Protein AF-A0AA35T911-F1 (afdb_monomer_lite)

Organism: Geodia barretti (NCBI:txid519541)

Foldseek 3Di:
DPPVVVVVVVVVVVVVVVVPPPPQFFWDDPVFQQWTDDLVFIGGCCLVQVDDFFPFECLPDWKTKGAARRDFDCAVQDPDAGAGIKIATPVHRNDIKRQFHSVQWGKTFDDVVQTKIKIKGFDIDQTHIEIEIETEADDRWDKHWDDQDPPNYTYIYTYYHSSHGPPDDDDPRPPDPVPPVVVVVVVVVVVVVVVCQQQVQLCCCCPPVVDDDQSSGVPSVCVVCVVVVVVVPDDDDPDDDDDDPVVVVVVVVVVVVVVVVPPDPFQFWDADPLFQQWTDDPQFIGGVVQLQDDPQAWEAPPVNQKIKTAALGFFDDWPPPDPFGAGIWIAGPPPRHIWGQFGNPDKGKTFPDVVQTKIKMKGFQIDDDPPAHHIEIEIETEDDDRWHKYWDDQDDPHNYTYIYTYYNSSHTCPPDDDDDDDPDPPLVDPNVVVVVVVVVVVVVVCQSVQLCCCCPVVVDDDQSSGPPSVCVVCVVVVVVVVVCVVPDDPPPDPPDDDDD

InterPro domains:
  IPR009011 Mannose-6-phosphate receptor binding domain superfamily [G3DSA:2.70.130.10] (30-164)
  IPR009011 Mannose-6-phosphate receptor binding domain superfamily [G3DSA:2.70.130.10] (267-410)
  IPR009011 Mannose-6-phosphate receptor binding domain superfamily [SSF50911] (283-406)
  IPR018939 Autophagy-related protein 27 [PF09451] (79-231)
  IPR018939 Autophagy-related protein 27 [PF09451] (299-487)
  IPR044865 MRH domain [PS51914] (277-413)

Radius of gyration: 34.22 Å; chains: 1; bounding box: 90×93×92 Å

Sequence (500 aa):
MALAGLQTCTIVLVCTLALVVNADEDCKTDGSDCRCSTSNVTIDLRQIFSTLPATTVAGGSKYDITYMPCNPQVCPLATGDPSVVCQVQHDKPTTVFSLGRANGLKWTLTQYNPLEFEIHYVGGDGDRKTIISFKHGTGSTVFSYDQEKPELTYDFNVVGSSVAPANGGGGGGSSGNVAGPIGIILIFLALGGLVAYFVVGGIFMYARRGARGVEVIPNYTFWKDLPFLLKLYSWRGPLGDREMAPGLLVLLLGVECICHWAAADVVQCQVADDDFCKCSSSNLTLDLRRMGLSFPVSTKDAADKYEYSYTPCQPVVCGDSGGAASVLCQVRTDTKAAYSVGRYNPFNWTITSFNPLAFEIVYGGGDKAGSDTRSSVVLFEAASGSTQFTYEREATGSLTYYFDVTGSRVSPDRGGGGGGPSSSGDISGPIGLAIIFLALGGLVAYFVVGGIFMYTQRGARGVEVIPNYTFWKDLPFLLKDGFLFTISPCYKGRDGYHGL

Structure (mmCIF, N/CA/C/O backbone):
data_AF-A0AA35T911-F1
#
_entry.id   AF-A0AA35T911-F1
#
loop_
_atom_site.group_PDB
_atom_site.id
_atom_site.type_symbol
_atom_site.label_atom_id
_atom_site.label_alt_id
_atom_site.label_comp_id
_atom_site.label_asym_id
_atom_site.label_entity_id
_atom_site.label_seq_id
_atom_site.pdbx_PDB_ins_code
_atom_site.Cartn_x
_atom_site.Cartn_y
_atom_site.Cartn_z
_atom_site.occupancy
_atom_site.B_iso_or_equiv
_atom_site.auth_seq_id
_atom_site.auth_comp_id
_atom_site.auth_asym_id
_atom_site.auth_atom_id
_atom_site.pdbx_PDB_model_num
ATOM 1 N N . MET A 1 1 ? 6.991 23.182 52.278 1.00 42.75 1 MET A N 1
ATOM 2 C CA . MET A 1 1 ? 7.048 24.010 51.052 1.00 42.75 1 MET A CA 1
ATOM 3 C C . MET A 1 1 ? 8.040 23.487 49.999 1.00 42.75 1 MET A C 1
ATOM 5 O O . MET A 1 1 ? 7.862 23.820 48.842 1.00 42.75 1 MET A O 1
ATOM 9 N N . ALA A 1 2 ? 9.005 22.615 50.337 1.00 29.95 2 ALA A N 1
ATOM 10 C CA . ALA A 1 2 ? 9.978 22.074 49.370 1.00 29.95 2 ALA A CA 1
ATOM 11 C C . ALA A 1 2 ? 9.526 20.817 48.583 1.00 29.95 2 ALA A C 1
ATOM 13 O O . ALA A 1 2 ? 10.071 20.541 47.523 1.00 29.95 2 ALA A O 1
ATOM 14 N N . LEU A 1 3 ? 8.510 20.070 49.044 1.00 31.33 3 LEU A N 1
ATOM 15 C CA . LEU A 1 3 ? 8.054 18.840 48.364 1.00 31.33 3 LEU A CA 1
ATOM 16 C C . LEU A 1 3 ? 7.105 19.077 47.172 1.00 31.33 3 LEU A C 1
ATOM 18 O O . LEU A 1 3 ? 7.048 18.248 46.274 1.00 31.33 3 LEU A O 1
ATOM 22 N N . ALA A 1 4 ? 6.402 20.214 47.119 1.00 40.34 4 ALA A N 1
ATOM 23 C CA . ALA A 1 4 ? 5.462 20.519 46.031 1.00 40.34 4 ALA A CA 1
ATOM 24 C C . ALA A 1 4 ? 6.152 21.031 44.749 1.00 40.34 4 ALA A C 1
ATOM 26 O O . ALA A 1 4 ? 5.570 20.953 43.673 1.00 40.34 4 ALA A O 1
ATOM 27 N N . GLY A 1 5 ? 7.397 21.517 44.850 1.00 33.75 5 GLY A N 1
ATOM 28 C CA . GLY A 1 5 ? 8.193 21.955 43.696 1.00 33.75 5 GLY A CA 1
ATOM 29 C C . GLY A 1 5 ? 8.855 20.808 42.923 1.00 33.75 5 GLY A C 1
ATOM 30 O O . GLY A 1 5 ? 9.185 20.975 41.753 1.00 33.75 5 GLY A O 1
ATOM 31 N N . LEU A 1 6 ? 9.018 19.630 43.542 1.00 32.94 6 LEU A N 1
ATOM 32 C CA . LEU A 1 6 ? 9.654 18.477 42.892 1.00 32.94 6 LEU A CA 1
ATOM 33 C C . LEU A 1 6 ? 8.708 17.740 41.925 1.00 32.94 6 LEU A C 1
ATOM 35 O O . LEU A 1 6 ? 9.174 17.216 40.916 1.00 32.94 6 LEU A O 1
ATOM 39 N N . GLN A 1 7 ? 7.395 17.725 42.200 1.00 39.66 7 GLN A N 1
ATOM 40 C CA . GLN A 1 7 ? 6.392 17.042 41.362 1.00 39.66 7 GLN A CA 1
ATOM 41 C C . GLN A 1 7 ? 6.029 17.813 40.084 1.00 39.66 7 GLN A C 1
ATOM 43 O O . GLN A 1 7 ? 5.730 17.208 39.058 1.00 39.66 7 GLN A O 1
ATOM 48 N N . THR A 1 8 ? 6.065 19.145 40.110 1.00 42.34 8 THR A N 1
ATOM 49 C CA . THR A 1 8 ? 5.746 19.971 38.932 1.00 42.34 8 THR A CA 1
ATOM 50 C C . THR A 1 8 ? 6.912 20.054 37.953 1.00 42.34 8 THR A C 1
ATOM 52 O O . THR A 1 8 ? 6.693 20.081 36.744 1.00 42.34 8 THR A O 1
ATOM 55 N N . CYS A 1 9 ? 8.150 20.000 38.451 1.00 32.47 9 CYS A N 1
ATOM 56 C CA . CYS A 1 9 ? 9.337 19.938 37.602 1.00 32.47 9 CYS A CA 1
ATOM 57 C C . CYS A 1 9 ? 9.418 18.604 36.834 1.00 32.47 9 CYS A C 1
ATOM 59 O O . CYS A 1 9 ? 9.805 18.595 35.673 1.00 32.47 9 CYS A O 1
ATOM 61 N N . THR A 1 10 ? 8.960 17.491 37.422 1.00 41.50 10 THR A N 1
ATOM 62 C CA . THR A 1 10 ? 8.942 16.174 36.755 1.00 41.50 10 THR A CA 1
ATOM 63 C C . THR A 1 10 ? 7.894 16.080 35.643 1.00 41.50 10 THR A C 1
ATOM 65 O O . THR A 1 10 ? 8.193 15.532 34.591 1.00 41.50 10 THR A O 1
ATOM 68 N N . ILE A 1 11 ? 6.695 16.646 35.814 1.00 43.66 11 ILE A N 1
ATOM 69 C CA . ILE A 1 11 ? 5.628 16.563 34.793 1.00 43.66 11 ILE A CA 1
ATOM 70 C C . ILE A 1 11 ? 5.951 17.420 33.558 1.00 43.66 11 ILE A C 1
ATOM 72 O O . ILE A 1 11 ? 5.724 16.982 32.429 1.00 43.66 11 ILE A O 1
ATOM 76 N N . VAL A 1 12 ? 6.527 18.612 33.755 1.00 43.00 12 VAL A N 1
ATOM 77 C CA . VAL A 1 12 ? 6.951 19.480 32.642 1.00 43.00 12 VAL A CA 1
ATOM 78 C C . VAL A 1 12 ? 8.155 18.881 31.913 1.00 43.00 12 VAL A C 1
ATOM 80 O O . VAL A 1 12 ? 8.162 18.888 30.688 1.00 43.00 12 VAL A O 1
ATOM 83 N N . LEU A 1 13 ? 9.111 18.286 32.640 1.00 37.41 13 LEU A N 1
ATOM 84 C CA . LEU A 1 13 ? 10.249 17.581 32.042 1.00 37.41 13 LEU A CA 1
ATOM 85 C C . LEU A 1 13 ? 9.801 16.357 31.226 1.00 37.41 13 LEU A C 1
ATOM 87 O O . LEU A 1 13 ? 10.345 16.113 30.159 1.00 37.41 13 LEU A O 1
ATOM 91 N N . VAL A 1 14 ? 8.788 15.610 31.685 1.00 41.81 14 VAL A N 1
ATOM 92 C CA . VAL A 1 14 ? 8.245 14.443 30.963 1.00 41.81 14 VAL A CA 1
ATOM 93 C C . VAL A 1 14 ? 7.504 14.856 29.684 1.00 41.81 14 VAL A C 1
ATOM 95 O O . VAL A 1 14 ? 7.644 14.183 28.666 1.00 41.81 14 VAL A O 1
ATOM 98 N N . CYS A 1 15 ? 6.775 15.979 29.688 1.00 36.50 15 CYS A N 1
ATOM 99 C CA . CYS A 1 15 ? 6.084 16.472 28.488 1.00 36.50 15 CYS A CA 1
ATOM 100 C C . CYS A 1 15 ? 7.039 17.091 27.456 1.00 36.50 15 CYS A C 1
ATOM 102 O O . CYS A 1 15 ? 6.810 16.944 26.258 1.00 36.50 15 CYS A O 1
ATOM 104 N N . THR A 1 16 ? 8.117 17.754 27.888 1.00 40.72 16 THR A N 1
ATOM 105 C CA . THR A 1 16 ? 9.136 18.270 26.960 1.00 40.72 16 THR A CA 1
ATOM 106 C C . THR A 1 16 ? 10.081 17.178 26.470 1.00 40.72 16 THR A C 1
ATOM 108 O O . THR A 1 16 ? 10.484 17.226 25.313 1.00 40.72 16 THR A O 1
ATOM 111 N N . LEU A 1 17 ? 10.370 16.150 27.277 1.00 34.31 17 LEU A N 1
ATOM 112 C CA . LEU A 1 17 ? 11.077 14.955 26.806 1.00 34.31 17 LEU A CA 1
ATOM 113 C C . LEU A 1 17 ? 10.253 14.208 25.749 1.00 34.31 17 LEU A C 1
ATOM 115 O O . LEU A 1 17 ? 10.803 13.874 24.708 1.00 34.31 17 LEU A O 1
ATOM 119 N N . ALA A 1 18 ? 8.942 14.027 25.937 1.00 40.06 18 ALA A N 1
ATOM 120 C CA . ALA A 1 18 ? 8.093 13.316 24.972 1.00 40.06 18 ALA A CA 1
ATOM 121 C C . ALA A 1 18 ? 7.980 13.999 23.591 1.00 40.06 18 ALA A C 1
ATOM 123 O O . ALA A 1 18 ? 7.756 13.313 22.600 1.00 40.06 18 ALA A O 1
ATOM 124 N N . LEU A 1 19 ? 8.164 15.322 23.508 1.00 39.84 19 LEU A N 1
ATOM 125 C CA . LEU A 1 19 ? 8.162 16.074 22.242 1.00 39.84 19 LEU A CA 1
ATOM 126 C C . LEU A 1 19 ? 9.542 16.156 21.566 1.00 39.84 19 LEU A C 1
ATOM 128 O O . LEU A 1 19 ? 9.623 16.580 20.417 1.00 39.84 19 LEU A O 1
ATOM 132 N N . VAL A 1 20 ? 10.621 15.770 22.257 1.00 35.22 20 VAL A N 1
ATOM 133 C CA . VAL A 1 20 ? 12.005 15.896 21.760 1.00 35.22 20 VAL A CA 1
ATOM 134 C C . VAL A 1 20 ? 12.642 14.540 21.427 1.00 35.22 20 VAL A C 1
ATOM 136 O O . VAL A 1 20 ? 13.680 14.506 20.773 1.00 35.22 20 VAL A O 1
ATOM 139 N N . VAL A 1 21 ? 12.011 13.404 21.751 1.00 35.41 21 VAL A N 1
ATOM 140 C CA . VAL A 1 21 ? 12.467 12.091 21.250 1.00 35.41 21 VAL A CA 1
ATOM 141 C C . VAL A 1 21 ? 11.934 11.824 19.834 1.00 35.41 21 VAL A C 1
ATOM 143 O O . VAL A 1 21 ? 11.267 10.829 19.590 1.00 35.41 21 VAL A O 1
ATOM 146 N N . ASN A 1 22 ? 12.269 12.685 18.874 1.00 43.97 22 ASN A N 1
ATOM 147 C CA . ASN A 1 22 ? 12.579 12.190 17.531 1.00 43.97 22 ASN A CA 1
ATOM 148 C C . ASN A 1 22 ? 14.069 11.854 17.564 1.00 43.97 22 ASN A C 1
ATOM 150 O O . ASN A 1 22 ? 14.901 12.597 17.049 1.00 43.97 22 ASN A O 1
ATOM 154 N N . ALA A 1 23 ? 14.419 10.798 18.303 1.00 42.12 23 ALA A N 1
ATOM 155 C CA . ALA A 1 23 ? 15.740 10.221 18.153 1.00 42.12 23 ALA A CA 1
ATOM 156 C C . ALA A 1 23 ? 15.817 9.732 16.706 1.00 42.12 23 ALA A C 1
ATOM 158 O O . ALA A 1 23 ? 14.943 8.982 16.274 1.00 42.12 23 ALA A O 1
ATOM 159 N N . ASP A 1 24 ? 16.811 10.235 15.981 1.00 51.38 24 ASP A N 1
ATOM 160 C CA . ASP A 1 24 ? 17.250 9.750 14.677 1.00 51.38 24 ASP A CA 1
ATOM 161 C C . ASP A 1 24 ? 17.471 8.236 14.825 1.00 51.38 24 ASP A C 1
ATOM 163 O O . ASP A 1 24 ? 18.459 7.786 15.409 1.00 51.38 24 ASP A O 1
ATOM 167 N N . GLU A 1 25 ? 16.446 7.443 14.505 1.00 62.69 25 GLU A N 1
ATOM 168 C CA . GLU A 1 25 ? 16.495 6.001 14.696 1.00 62.69 25 GLU A CA 1
ATOM 169 C C . GLU A 1 25 ? 17.308 5.451 13.530 1.00 62.69 25 GLU A C 1
ATOM 171 O O . GLU A 1 25 ? 16.785 5.263 12.430 1.00 62.69 25 GLU A O 1
ATOM 176 N N . ASP A 1 26 ? 18.610 5.257 13.772 1.00 67.75 26 ASP A N 1
ATOM 177 C CA . ASP A 1 26 ? 19.530 4.675 12.800 1.00 67.75 26 ASP A CA 1
ATOM 178 C C . ASP A 1 26 ? 18.920 3.385 12.245 1.00 67.75 26 ASP A C 1
ATOM 180 O O . ASP A 1 26 ? 18.596 2.438 12.976 1.00 67.75 26 ASP A O 1
ATOM 184 N N . CYS A 1 27 ? 18.741 3.358 10.929 1.00 79.94 27 CYS A N 1
ATOM 185 C CA . CYS A 1 27 ? 18.050 2.259 10.297 1.00 79.94 27 CYS A CA 1
ATOM 186 C C . CYS A 1 27 ? 18.872 0.969 10.367 1.00 79.94 27 CYS A C 1
ATOM 188 O O . CYS A 1 27 ? 20.043 0.942 9.980 1.00 79.94 27 CYS A O 1
ATOM 190 N N . LYS A 1 28 ? 18.255 -0.131 10.814 1.00 84.12 28 LYS A N 1
ATOM 191 C CA . LYS A 1 28 ? 18.926 -1.433 10.874 1.00 84.12 28 LYS A CA 1
ATOM 192 C C . LYS A 1 28 ? 18.869 -2.104 9.508 1.00 84.12 28 LYS A C 1
ATOM 194 O O . LYS A 1 28 ? 17.786 -2.377 8.986 1.00 84.12 28 LYS A O 1
ATOM 199 N N . THR A 1 29 ? 20.039 -2.379 8.944 1.00 81.06 29 THR A N 1
ATOM 200 C CA . THR A 1 29 ? 20.178 -3.134 7.697 1.00 81.06 29 THR A CA 1
ATOM 201 C C . THR A 1 29 ? 20.207 -4.637 7.987 1.00 81.06 29 THR A C 1
ATOM 203 O O . THR A 1 29 ? 20.834 -5.087 8.944 1.00 81.06 29 THR A O 1
ATOM 206 N N . ASP A 1 30 ? 19.521 -5.435 7.167 1.00 73.31 30 ASP A N 1
ATOM 207 C CA . ASP A 1 30 ? 19.393 -6.899 7.342 1.00 73.31 30 ASP A CA 1
ATOM 208 C C . ASP A 1 30 ? 20.585 -7.676 6.740 1.00 73.31 30 ASP A C 1
ATOM 210 O O . ASP A 1 30 ? 20.437 -8.729 6.125 1.00 73.31 30 ASP A O 1
ATOM 214 N N . GLY A 1 31 ? 21.788 -7.093 6.770 1.00 69.81 31 GLY A N 1
ATOM 215 C CA . GLY A 1 31 ? 22.983 -7.640 6.109 1.00 69.81 31 GLY A CA 1
ATOM 216 C C . GLY A 1 31 ? 22.946 -7.638 4.570 1.00 69.81 31 GLY A C 1
ATOM 217 O O . GLY A 1 31 ? 23.991 -7.770 3.941 1.00 69.81 31 GLY A O 1
ATOM 218 N N . SER A 1 32 ? 21.778 -7.443 3.950 1.00 66.56 32 SER A N 1
ATOM 219 C CA . SER A 1 32 ? 21.658 -7.012 2.558 1.00 66.56 32 SER A CA 1
ATOM 220 C C . SER A 1 32 ? 21.496 -5.494 2.528 1.00 66.56 32 SER A C 1
ATOM 222 O O . SER A 1 32 ? 20.506 -4.984 3.054 1.00 66.56 32 SER A O 1
ATOM 224 N N . ASP A 1 33 ? 22.420 -4.782 1.884 1.00 77.44 33 ASP A N 1
ATOM 225 C CA . ASP A 1 33 ? 22.483 -3.307 1.792 1.00 77.44 33 ASP A CA 1
ATOM 226 C C . ASP A 1 33 ? 21.240 -2.633 1.164 1.00 77.44 33 ASP A C 1
ATOM 228 O O . ASP A 1 33 ? 21.175 -1.413 1.028 1.00 77.44 33 ASP A O 1
ATOM 232 N N . CYS A 1 34 ? 20.226 -3.420 0.795 1.00 84.81 34 CYS A N 1
ATOM 233 C CA . CYS A 1 34 ? 19.002 -2.979 0.142 1.00 84.81 34 CYS A CA 1
ATOM 234 C C . CYS A 1 34 ? 17.749 -2.924 1.000 1.00 84.81 34 CYS A C 1
ATOM 236 O O . CYS A 1 34 ? 16.723 -2.442 0.518 1.00 84.81 34 CYS A O 1
ATOM 238 N N . ARG A 1 35 ? 17.806 -3.425 2.233 1.00 87.62 35 ARG A N 1
ATOM 239 C CA . ARG A 1 35 ? 16.665 -3.384 3.139 1.00 87.62 35 ARG A CA 1
ATOM 240 C C . ARG A 1 35 ? 17.060 -2.668 4.411 1.00 87.62 35 ARG A C 1
ATOM 242 O O . ARG A 1 35 ? 17.982 -3.088 5.107 1.00 87.62 35 ARG A O 1
ATOM 249 N N . CYS A 1 36 ? 16.329 -1.609 4.704 1.00 87.81 36 CYS A N 1
ATOM 250 C CA . CYS A 1 36 ? 16.465 -0.811 5.903 1.00 87.81 36 CYS A CA 1
ATOM 251 C C . CYS A 1 36 ? 15.146 -0.926 6.675 1.00 87.81 36 CYS A C 1
ATOM 253 O O . CYS A 1 36 ? 14.077 -0.666 6.129 1.00 87.81 36 CYS A O 1
ATOM 255 N N . SER A 1 37 ? 15.209 -1.377 7.928 1.00 86.44 37 SER A N 1
ATOM 256 C CA . SER A 1 37 ? 14.038 -1.452 8.807 1.00 86.44 37 SER A CA 1
ATOM 257 C C . SER A 1 37 ? 14.231 -0.557 10.032 1.00 86.44 37 SER A C 1
ATOM 259 O O . SER A 1 37 ? 15.211 -0.699 10.768 1.00 86.44 37 SER A O 1
ATOM 261 N N . THR A 1 38 ? 13.287 0.354 10.254 1.00 84.31 38 THR A N 1
ATOM 262 C CA . THR A 1 38 ? 13.109 1.087 11.515 1.00 84.31 38 THR A CA 1
ATOM 263 C C . THR A 1 38 ? 12.006 0.430 12.345 1.00 84.31 38 THR A C 1
ATOM 265 O O . THR A 1 38 ? 11.402 -0.560 11.922 1.00 84.31 38 THR A O 1
ATOM 268 N N . SER A 1 39 ? 11.716 0.965 13.535 1.00 78.06 39 SER A N 1
ATOM 269 C CA . SER A 1 39 ? 10.604 0.478 14.363 1.00 78.06 39 SER A CA 1
ATOM 270 C C . SER A 1 39 ? 9.231 0.596 13.684 1.00 78.06 39 SER A C 1
ATOM 272 O O . SER A 1 39 ? 8.322 -0.162 14.016 1.00 78.06 39 SER A O 1
ATOM 274 N N . ASN A 1 40 ? 9.084 1.521 12.729 1.00 74.19 40 ASN A N 1
ATOM 275 C CA . ASN A 1 40 ? 7.796 1.876 12.128 1.00 74.19 40 ASN A CA 1
ATOM 276 C C . ASN A 1 40 ? 7.715 1.615 10.623 1.00 74.19 40 ASN A C 1
ATOM 278 O O . ASN A 1 40 ? 6.616 1.477 10.090 1.00 74.19 40 ASN A O 1
ATOM 282 N N . VAL A 1 41 ? 8.849 1.582 9.923 1.00 81.44 41 VAL A N 1
ATOM 283 C CA . VAL A 1 41 ? 8.882 1.505 8.463 1.00 81.44 41 VAL A CA 1
ATOM 284 C C . VAL A 1 41 ? 9.950 0.518 8.021 1.00 81.44 41 VAL A C 1
ATOM 286 O O . VAL A 1 41 ? 11.090 0.561 8.474 1.00 81.44 41 VAL A O 1
ATOM 289 N N . THR A 1 42 ? 9.585 -0.361 7.093 1.00 85.88 42 THR A N 1
ATOM 290 C CA . THR A 1 42 ? 10.552 -1.138 6.318 1.00 85.88 42 THR A CA 1
ATOM 291 C C . THR A 1 42 ? 10.652 -0.533 4.926 1.00 85.88 42 THR A C 1
ATOM 293 O O . THR A 1 42 ? 9.648 -0.349 4.242 1.00 85.88 42 THR A O 1
ATOM 296 N N . ILE A 1 43 ? 11.870 -0.223 4.505 1.00 87.00 43 ILE A N 1
ATOM 297 C CA . ILE A 1 43 ? 12.196 0.268 3.172 1.00 87.00 43 ILE A CA 1
ATOM 298 C C . ILE A 1 43 ? 12.961 -0.844 2.463 1.00 87.00 43 ILE A C 1
ATOM 300 O O . ILE A 1 43 ? 14.018 -1.270 2.934 1.00 87.00 43 ILE A O 1
ATOM 304 N N . ASP A 1 44 ? 12.425 -1.323 1.341 1.00 87.62 44 ASP A N 1
ATOM 305 C CA . ASP A 1 44 ? 13.075 -2.334 0.505 1.00 87.62 44 ASP A CA 1
ATOM 306 C C . ASP A 1 44 ? 13.302 -1.791 -0.910 1.00 87.62 44 ASP A C 1
ATOM 308 O O . ASP A 1 44 ? 12.376 -1.635 -1.710 1.00 87.62 44 ASP A O 1
ATOM 312 N N . LEU A 1 45 ? 14.566 -1.519 -1.237 1.00 87.12 45 LEU A N 1
ATOM 313 C CA . LEU A 1 45 ? 14.958 -1.010 -2.549 1.00 87.12 45 LEU A CA 1
ATOM 314 C C . LEU A 1 45 ? 14.797 -2.053 -3.659 1.00 87.12 45 LEU A C 1
ATOM 316 O O . LEU A 1 45 ? 14.790 -1.682 -4.832 1.00 87.12 45 LEU A O 1
ATOM 320 N N . ARG A 1 46 ? 14.638 -3.344 -3.342 1.00 82.75 46 ARG A N 1
ATOM 321 C CA . ARG A 1 46 ? 14.432 -4.389 -4.358 1.00 82.75 46 ARG A CA 1
ATOM 322 C C . ARG A 1 46 ? 13.136 -4.179 -5.126 1.00 82.75 46 ARG A C 1
ATOM 324 O O . ARG A 1 46 ? 13.072 -4.551 -6.288 1.00 82.75 46 ARG A O 1
ATOM 331 N N . GLN A 1 47 ? 12.123 -3.563 -4.516 1.00 75.00 47 GLN A N 1
ATOM 332 C CA . GLN A 1 47 ? 10.876 -3.226 -5.209 1.00 75.00 47 GLN A CA 1
ATOM 333 C C . GLN A 1 47 ? 11.086 -2.102 -6.228 1.00 75.00 47 GLN A C 1
ATOM 335 O O . GLN A 1 47 ? 10.519 -2.133 -7.320 1.00 75.00 47 GLN A O 1
ATOM 340 N N . ILE A 1 48 ? 11.954 -1.145 -5.893 1.00 75.25 48 ILE A N 1
ATOM 341 C CA . ILE A 1 48 ? 12.310 -0.016 -6.756 1.00 75.25 48 ILE A CA 1
ATOM 342 C C . ILE A 1 48 ? 13.218 -0.482 -7.904 1.00 75.25 48 ILE A C 1
ATOM 344 O O . ILE A 1 48 ? 13.049 -0.052 -9.042 1.00 75.25 48 ILE A O 1
ATOM 348 N N . PHE A 1 49 ? 14.148 -1.395 -7.618 1.00 75.06 49 PHE A N 1
ATOM 349 C CA . PHE A 1 49 ? 15.195 -1.843 -8.539 1.00 75.06 49 PHE A CA 1
ATOM 350 C C . PHE A 1 49 ? 15.102 -3.348 -8.860 1.00 75.06 49 PHE A C 1
ATOM 352 O O . PHE A 1 49 ? 16.119 -4.029 -8.978 1.00 75.06 49 PHE A O 1
ATOM 359 N N . SER A 1 50 ? 13.879 -3.877 -9.005 1.00 61.38 50 SER A N 1
ATOM 360 C CA . SER A 1 50 ? 13.604 -5.316 -9.226 1.00 61.38 50 SER A CA 1
ATOM 361 C C . SER A 1 50 ? 14.139 -5.860 -10.556 1.00 61.38 50 SER A C 1
ATOM 363 O O . SER A 1 50 ? 14.300 -7.069 -10.720 1.00 61.38 50 SER A O 1
ATOM 365 N N . THR A 1 51 ? 14.466 -4.980 -11.500 1.00 52.06 51 THR A N 1
ATOM 366 C CA . THR A 1 51 ? 15.143 -5.318 -12.753 1.00 52.06 51 THR A CA 1
ATOM 367 C C . THR A 1 51 ? 16.639 -5.005 -12.654 1.00 52.06 51 THR A C 1
ATOM 369 O O . THR A 1 51 ? 17.033 -3.842 -12.594 1.00 52.06 51 THR A O 1
ATOM 372 N N . LEU A 1 52 ? 17.486 -6.035 -12.668 1.00 48.06 52 LEU A N 1
ATOM 373 C CA . LEU A 1 52 ? 18.947 -5.909 -12.770 1.00 48.06 52 LEU A CA 1
ATOM 374 C C . LEU A 1 52 ? 19.392 -5.725 -14.242 1.00 48.06 52 LEU A C 1
ATOM 376 O O . LEU A 1 52 ? 18.972 -6.541 -15.066 1.00 48.06 52 LEU A O 1
ATOM 380 N N . PRO A 1 53 ? 20.347 -4.818 -14.571 1.00 52.94 53 PRO A N 1
ATOM 381 C CA . PRO A 1 53 ? 20.729 -3.583 -13.869 1.00 52.94 53 PRO A CA 1
ATOM 382 C C . PRO A 1 53 ? 20.868 -2.333 -14.773 1.00 52.94 53 PRO A C 1
ATOM 384 O O . PRO A 1 53 ? 20.819 -2.407 -15.997 1.00 52.94 53 PRO A O 1
ATOM 387 N N . ALA A 1 54 ? 21.187 -1.218 -14.100 1.00 54.38 54 ALA A N 1
ATOM 388 C CA . ALA A 1 54 ? 21.759 0.035 -14.597 1.00 54.38 54 ALA A CA 1
ATOM 389 C C . ALA A 1 54 ? 20.760 1.074 -15.115 1.00 54.38 54 ALA A C 1
ATOM 391 O O . ALA A 1 54 ? 20.608 1.290 -16.315 1.00 54.38 54 ALA A O 1
ATOM 392 N N . THR A 1 55 ? 20.165 1.831 -14.190 1.00 59.09 55 THR A N 1
ATOM 393 C CA . THR A 1 55 ? 19.730 3.180 -14.553 1.00 59.09 55 THR A CA 1
ATOM 394 C C . THR A 1 55 ? 20.987 4.009 -14.783 1.00 59.09 55 THR A C 1
ATOM 396 O O . THR A 1 55 ? 21.604 4.491 -13.832 1.00 59.09 55 THR A O 1
ATOM 399 N N . THR A 1 56 ? 21.412 4.106 -16.041 1.00 62.84 56 THR A N 1
ATOM 400 C CA . THR A 1 56 ? 22.459 5.038 -16.443 1.00 62.84 56 THR A CA 1
ATOM 401 C C . THR A 1 56 ? 21.851 6.426 -16.498 1.00 62.84 56 THR A C 1
ATOM 403 O O . THR A 1 56 ? 20.944 6.683 -17.289 1.00 62.84 56 THR A O 1
ATOM 406 N N . VAL A 1 57 ? 22.339 7.320 -15.649 1.00 70.94 57 VAL A N 1
ATOM 407 C CA . VAL A 1 57 ? 21.991 8.738 -15.724 1.00 70.94 57 VAL A CA 1
ATOM 408 C C . VAL A 1 57 ? 23.198 9.475 -16.273 1.00 70.94 57 VAL A C 1
ATOM 410 O O . VAL A 1 57 ? 24.322 9.257 -15.818 1.00 70.94 57 VAL A O 1
ATOM 413 N N . ALA A 1 58 ? 22.965 10.347 -17.252 1.00 71.12 58 ALA A N 1
ATOM 414 C CA . ALA A 1 58 ? 23.989 11.258 -17.736 1.00 71.12 58 ALA A CA 1
ATOM 415 C C . ALA A 1 58 ? 24.348 12.235 -16.602 1.00 71.12 58 ALA A C 1
ATOM 417 O O . ALA A 1 58 ? 23.585 13.151 -16.288 1.00 71.12 58 ALA A O 1
ATOM 418 N N . GLY A 1 59 ? 25.494 12.012 -15.958 1.00 60.88 59 GLY A N 1
ATOM 419 C CA . GLY A 1 59 ? 26.045 12.853 -14.894 1.00 60.88 59 GLY A CA 1
ATOM 420 C C . GLY A 1 59 ? 26.719 14.091 -15.480 1.00 60.88 59 GLY A C 1
ATOM 421 O O . GLY A 1 59 ? 27.936 14.252 -15.385 1.00 60.88 59 GLY A O 1
ATOM 422 N N . GLY A 1 60 ? 25.938 14.918 -16.176 1.00 68.50 60 GLY A N 1
ATOM 423 C CA . GLY A 1 60 ? 26.446 15.982 -17.042 1.00 68.50 60 GLY A CA 1
ATOM 424 C C . GLY A 1 60 ? 26.893 15.475 -18.421 1.00 68.50 60 GLY A C 1
ATOM 425 O O . GLY A 1 60 ? 26.630 14.342 -18.810 1.00 68.50 60 GLY A O 1
ATOM 426 N N . SER A 1 61 ? 27.573 16.326 -19.197 1.00 69.50 61 SER A N 1
ATOM 427 C CA . SER A 1 61 ? 27.902 16.058 -20.610 1.00 69.50 61 SER A CA 1
ATOM 428 C C . SER A 1 61 ? 29.066 15.088 -20.851 1.00 69.50 61 SER A C 1
ATOM 430 O O . SER A 1 61 ? 29.419 14.863 -22.004 1.00 69.50 61 SER A O 1
ATOM 432 N N . LYS A 1 62 ? 29.704 14.563 -19.796 1.00 86.00 62 LYS A N 1
ATOM 433 C CA . LYS A 1 62 ? 30.985 13.840 -19.909 1.00 86.00 62 LYS A CA 1
ATOM 434 C C . LYS A 1 62 ? 31.000 12.458 -19.254 1.00 86.00 62 LYS A C 1
ATOM 436 O O . LYS A 1 62 ? 31.953 11.705 -19.467 1.00 86.00 62 LYS A O 1
ATOM 441 N N . TYR A 1 63 ? 30.006 12.136 -18.431 1.00 88.50 63 TYR A N 1
ATOM 442 C CA . TYR A 1 63 ? 30.027 10.928 -17.616 1.00 88.50 63 TYR A CA 1
ATOM 443 C C . TYR A 1 63 ? 28.685 10.210 -17.618 1.00 88.50 63 TYR A C 1
ATOM 445 O O . TYR A 1 63 ? 27.632 10.833 -17.503 1.00 88.50 63 TYR A O 1
ATOM 453 N N . ASP A 1 64 ? 28.766 8.888 -17.644 1.00 88.38 64 ASP A N 1
ATOM 454 C CA . ASP A 1 64 ? 27.664 7.983 -17.372 1.00 88.38 64 ASP A CA 1
ATOM 455 C C . ASP A 1 64 ? 27.789 7.465 -15.946 1.00 88.38 64 ASP A C 1
ATOM 457 O O . ASP A 1 64 ? 28.843 6.966 -15.542 1.00 88.38 64 ASP A O 1
ATOM 461 N N . ILE A 1 65 ? 26.711 7.585 -15.174 1.00 89.50 65 ILE A N 1
ATOM 462 C CA . ILE A 1 65 ? 26.674 7.116 -13.792 1.00 89.50 65 ILE A CA 1
ATOM 463 C C . ILE A 1 65 ? 25.741 5.925 -13.701 1.00 89.50 65 ILE A C 1
ATOM 465 O O . ILE A 1 65 ? 24.589 5.997 -14.119 1.00 89.50 65 ILE A O 1
ATOM 469 N N . THR A 1 66 ? 26.248 4.833 -13.140 1.00 88.25 66 THR A N 1
ATOM 470 C CA . THR A 1 66 ? 25.512 3.589 -12.937 1.00 88.25 66 THR A CA 1
ATOM 471 C C . THR A 1 66 ? 25.332 3.327 -11.448 1.00 88.25 66 THR A C 1
ATOM 473 O O . THR A 1 66 ? 26.313 3.318 -10.706 1.00 88.25 66 THR A O 1
ATOM 476 N N . TYR A 1 67 ? 24.092 3.083 -11.020 1.00 88.56 67 TYR A N 1
ATOM 477 C CA . TYR A 1 67 ? 23.729 2.787 -9.631 1.00 88.56 67 TYR A CA 1
ATOM 478 C C . TYR A 1 67 ? 23.191 1.355 -9.483 1.00 88.56 67 TYR A C 1
ATOM 480 O O . TYR A 1 67 ? 22.339 0.927 -10.264 1.00 88.56 67 TYR A O 1
ATOM 488 N N . MET A 1 68 ? 23.704 0.608 -8.497 1.00 85.00 68 MET A N 1
ATOM 489 C CA . MET A 1 68 ? 23.406 -0.814 -8.261 1.00 85.00 68 MET A CA 1
ATOM 490 C C . MET A 1 68 ? 23.250 -1.136 -6.757 1.00 85.00 68 MET A C 1
ATOM 492 O O . MET A 1 68 ? 24.121 -1.778 -6.170 1.00 85.00 68 MET A O 1
ATOM 496 N N . PRO A 1 69 ? 22.151 -0.726 -6.099 1.00 81.31 69 PRO A N 1
ATOM 497 C CA . PRO A 1 69 ? 22.033 -0.812 -4.640 1.00 81.31 69 PRO A CA 1
ATOM 498 C C . PRO A 1 69 ? 21.990 -2.234 -4.064 1.00 81.31 69 PRO A C 1
ATOM 500 O O . PRO A 1 69 ? 22.508 -2.456 -2.976 1.00 81.31 69 PRO A O 1
ATOM 503 N N . CYS A 1 70 ? 21.376 -3.197 -4.766 1.00 78.69 70 CYS A N 1
ATOM 504 C CA . CYS A 1 70 ? 21.069 -4.528 -4.198 1.00 78.69 70 CYS A CA 1
ATOM 505 C C . CYS A 1 70 ? 22.017 -5.639 -4.614 1.00 78.69 70 CYS A C 1
ATOM 507 O O . CYS A 1 70 ? 21.915 -6.760 -4.120 1.00 78.69 70 CYS A O 1
ATOM 509 N N . ASN A 1 71 ? 22.898 -5.344 -5.556 1.00 81.50 71 ASN A N 1
ATOM 510 C CA . ASN A 1 71 ? 23.872 -6.287 -6.064 1.00 81.50 71 ASN A CA 1
ATOM 511 C C . ASN A 1 71 ? 25.144 -5.496 -6.366 1.00 81.50 71 ASN A C 1
ATOM 513 O O . ASN A 1 71 ? 25.418 -5.217 -7.537 1.00 81.50 71 ASN A O 1
ATOM 517 N N . PRO A 1 72 ? 25.849 -5.034 -5.319 1.00 73.50 72 PRO A N 1
ATOM 518 C CA . PRO A 1 72 ? 27.025 -4.211 -5.505 1.00 73.50 72 PRO A CA 1
ATOM 519 C C . PRO A 1 72 ? 28.062 -5.027 -6.275 1.00 73.50 72 PRO A C 1
ATOM 521 O O . PRO A 1 72 ? 28.451 -6.124 -5.871 1.00 73.50 72 PRO A O 1
ATOM 524 N N . GLN A 1 73 ? 28.471 -4.507 -7.426 1.00 76.06 73 GLN A N 1
ATOM 525 C CA . GLN A 1 73 ? 29.477 -5.135 -8.268 1.00 76.06 73 GLN A CA 1
ATOM 526 C C . GLN A 1 73 ? 30.745 -4.300 -8.235 1.00 76.06 73 GLN A C 1
ATOM 528 O O . GLN A 1 73 ? 30.735 -3.099 -7.973 1.00 76.06 73 GLN A O 1
ATOM 533 N N . VAL A 1 74 ? 31.875 -4.941 -8.500 1.00 76.06 74 VAL A N 1
ATOM 534 C CA . VAL A 1 74 ? 33.110 -4.194 -8.715 1.00 76.06 74 VAL A CA 1
ATOM 535 C C . VAL A 1 74 ? 32.909 -3.369 -9.982 1.00 76.06 74 VAL A C 1
ATOM 537 O O . VAL A 1 74 ? 32.573 -3.932 -11.029 1.00 76.06 74 VAL A O 1
ATOM 540 N N . CYS A 1 75 ? 33.081 -2.046 -9.892 1.00 81.12 75 CYS A N 1
ATOM 541 C CA . CYS A 1 75 ? 33.037 -1.204 -11.081 1.00 81.12 75 CYS A CA 1
ATOM 542 C C . CYS A 1 75 ? 34.000 -1.787 -12.126 1.00 81.12 75 CYS A C 1
ATOM 544 O O . CYS A 1 75 ? 35.128 -2.138 -11.761 1.00 81.12 75 CYS A O 1
ATOM 546 N N . PRO A 1 76 ? 33.599 -1.909 -13.405 1.00 68.50 76 PRO A N 1
ATOM 547 C CA . PRO A 1 76 ? 34.480 -2.448 -14.430 1.00 68.50 76 PRO A CA 1
ATOM 548 C C . PRO A 1 76 ? 35.821 -1.713 -14.380 1.00 68.50 76 PRO A C 1
ATOM 550 O O . PRO A 1 76 ? 35.841 -0.491 -14.462 1.00 68.50 76 PRO A O 1
ATOM 553 N N . LEU A 1 77 ? 36.923 -2.456 -14.228 1.00 61.22 77 LEU A N 1
ATOM 554 C CA . LEU A 1 77 ? 38.303 -1.940 -14.188 1.00 61.22 77 LEU A CA 1
ATOM 555 C C . LEU A 1 77 ? 38.763 -1.273 -12.874 1.00 61.22 77 LEU A C 1
ATOM 557 O O . LEU A 1 77 ? 39.924 -0.870 -12.799 1.00 61.22 77 LEU A O 1
ATOM 561 N N . ALA A 1 78 ? 37.935 -1.211 -11.827 1.00 61.19 78 ALA A N 1
ATOM 562 C CA . ALA A 1 78 ? 38.387 -0.809 -10.494 1.00 61.19 78 ALA A CA 1
ATOM 563 C C . ALA A 1 78 ? 39.004 -2.007 -9.747 1.00 61.19 78 ALA A C 1
ATOM 565 O O . ALA A 1 78 ? 38.432 -3.095 -9.699 1.00 61.19 78 ALA A O 1
ATOM 566 N N . THR A 1 79 ? 40.180 -1.829 -9.146 1.00 56.03 79 THR A N 1
ATOM 567 C CA . THR A 1 79 ? 40.763 -2.818 -8.229 1.00 56.03 79 THR A CA 1
ATOM 568 C C . THR A 1 79 ? 40.257 -2.546 -6.815 1.00 56.03 79 THR A C 1
ATOM 570 O O . THR A 1 79 ? 40.652 -1.540 -6.229 1.00 56.03 79 THR A O 1
ATOM 573 N N . GLY A 1 80 ? 39.426 -3.420 -6.243 1.00 66.38 80 GLY A N 1
ATOM 574 C CA . GLY A 1 80 ? 39.046 -3.304 -4.832 1.00 66.38 80 GLY A CA 1
ATOM 575 C C . GLY A 1 80 ? 37.643 -3.793 -4.484 1.00 66.38 80 GLY A C 1
ATOM 576 O O . GLY A 1 80 ? 37.043 -4.577 -5.216 1.00 66.38 80 GLY A O 1
ATOM 577 N N . ASP A 1 81 ? 37.182 -3.331 -3.320 1.00 72.88 81 ASP A N 1
ATOM 578 C CA . ASP A 1 81 ? 35.878 -3.617 -2.716 1.00 72.88 81 ASP A CA 1
ATOM 579 C C . ASP A 1 81 ? 34.702 -3.310 -3.661 1.00 72.88 81 ASP A C 1
ATOM 581 O O . ASP A 1 81 ? 34.808 -2.425 -4.514 1.00 72.88 81 ASP A O 1
ATOM 585 N N . PRO A 1 82 ? 33.557 -3.995 -3.499 1.00 83.31 82 PRO A N 1
ATOM 586 C CA . PRO A 1 82 ? 32.387 -3.780 -4.338 1.00 83.31 82 PRO A CA 1
ATOM 587 C C . PRO A 1 82 ? 31.827 -2.355 -4.185 1.00 83.31 82 PRO A C 1
ATOM 589 O O . PRO A 1 82 ? 31.618 -1.842 -3.077 1.00 83.31 82 PRO A O 1
ATOM 592 N N . SER A 1 83 ? 31.568 -1.721 -5.327 1.00 87.06 83 SER A N 1
ATOM 593 C CA . SER A 1 83 ? 31.048 -0.360 -5.428 1.00 87.06 83 SER A CA 1
ATOM 594 C C . SER A 1 83 ? 29.564 -0.386 -5.758 1.00 87.06 83 SER A C 1
ATOM 596 O O . SER A 1 83 ? 29.088 -1.221 -6.522 1.00 87.06 83 SER A O 1
ATOM 598 N N . VAL A 1 84 ? 28.820 0.557 -5.193 1.00 87.88 84 VAL A N 1
ATOM 599 C CA . VAL A 1 84 ? 27.375 0.667 -5.445 1.00 87.88 84 VAL A CA 1
ATOM 600 C C . VAL A 1 84 ? 27.088 1.667 -6.564 1.00 87.88 84 VAL A C 1
ATOM 602 O O . VAL A 1 84 ? 26.106 1.531 -7.294 1.00 87.88 84 VAL A O 1
ATOM 605 N N . VAL A 1 85 ? 27.958 2.667 -6.714 1.00 90.38 85 VAL A N 1
ATOM 606 C CA . VAL A 1 85 ? 27.829 3.732 -7.708 1.00 90.38 85 VAL A CA 1
ATOM 607 C C . VAL A 1 85 ? 29.133 3.831 -8.496 1.00 90.38 85 VAL A C 1
ATOM 609 O O . VAL A 1 85 ? 30.201 4.044 -7.917 1.00 90.38 85 VAL A O 1
ATOM 612 N N . CYS A 1 86 ? 29.039 3.687 -9.816 1.00 91.00 86 CYS A N 1
ATOM 613 C CA . CYS A 1 86 ? 30.172 3.739 -10.736 1.00 91.00 86 CYS A CA 1
ATOM 614 C C . CYS A 1 86 ? 30.006 4.892 -11.721 1.00 91.00 86 CYS A C 1
ATOM 616 O O . CYS A 1 86 ? 28.941 5.053 -12.314 1.00 91.00 86 CYS A O 1
ATOM 618 N N . GLN A 1 87 ? 31.075 5.649 -11.941 1.00 91.12 87 GLN A N 1
ATOM 619 C CA . GLN A 1 87 ? 31.140 6.710 -12.940 1.00 91.12 87 GLN A CA 1
ATOM 620 C C . GLN A 1 87 ? 32.070 6.291 -14.078 1.00 91.12 87 GLN A C 1
ATOM 622 O O . GLN A 1 87 ? 33.221 5.945 -13.825 1.00 91.12 87 GLN A O 1
ATOM 627 N N . VAL A 1 88 ? 31.597 6.364 -15.321 1.00 90.06 88 VAL A N 1
ATOM 628 C CA . VAL A 1 88 ? 32.370 6.060 -16.535 1.00 90.06 88 VAL A CA 1
ATOM 629 C C . VAL A 1 88 ? 32.449 7.308 -17.405 1.00 90.06 88 VAL A C 1
ATOM 631 O O . VAL A 1 88 ? 31.453 7.994 -17.607 1.00 90.06 88 VAL A O 1
ATOM 634 N N . GLN A 1 89 ? 33.631 7.634 -17.922 1.00 90.06 89 GLN A N 1
ATOM 635 C CA . GLN A 1 89 ? 33.811 8.789 -18.803 1.00 90.06 89 GLN A CA 1
ATOM 636 C C . GLN A 1 89 ? 33.461 8.457 -20.261 1.00 90.06 89 GLN A C 1
ATOM 638 O O . GLN A 1 89 ? 33.966 7.474 -20.800 1.00 90.06 89 GLN A O 1
ATOM 643 N N . HIS A 1 90 ? 32.682 9.317 -20.931 1.00 88.00 90 HIS A N 1
ATOM 644 C CA . HIS A 1 90 ? 32.282 9.131 -22.339 1.00 88.00 90 HIS A CA 1
ATOM 645 C C . HIS A 1 90 ? 33.481 9.010 -23.284 1.00 88.00 90 HIS A C 1
ATOM 647 O O . HIS A 1 90 ? 33.564 8.073 -24.073 1.00 88.00 90 HIS A O 1
ATOM 653 N N . ASP A 1 91 ? 34.445 9.927 -23.168 1.00 89.56 91 ASP A N 1
ATOM 654 C CA . ASP A 1 91 ? 35.604 9.986 -24.071 1.00 89.56 91 ASP A CA 1
ATOM 655 C C . ASP A 1 91 ? 36.621 8.858 -23.831 1.00 89.56 91 ASP A C 1
ATOM 657 O O . ASP A 1 91 ? 37.496 8.601 -24.661 1.00 89.56 91 ASP A O 1
ATOM 661 N N . LYS A 1 92 ? 36.570 8.229 -22.652 1.00 89.44 92 LYS A N 1
ATOM 662 C CA . LYS A 1 92 ? 37.540 7.235 -22.184 1.00 89.44 92 LYS A CA 1
ATOM 663 C C . LYS A 1 92 ? 36.813 6.186 -21.340 1.00 89.44 92 LYS A C 1
ATOM 665 O O . LYS A 1 92 ? 36.912 6.222 -20.121 1.00 89.44 92 LYS A O 1
ATOM 670 N N . PRO A 1 93 ? 36.137 5.201 -21.948 1.00 85.06 93 PRO A N 1
ATOM 671 C CA . PRO A 1 93 ? 35.370 4.199 -21.200 1.00 85.06 93 PRO A CA 1
ATOM 672 C C . PRO A 1 93 ? 36.233 3.330 -20.267 1.00 85.06 93 PRO A C 1
ATOM 674 O O . PRO A 1 93 ? 35.710 2.619 -19.417 1.00 85.06 93 PRO A O 1
ATOM 677 N N . THR A 1 94 ? 37.562 3.388 -20.400 1.00 85.75 94 THR A N 1
ATOM 678 C CA . THR A 1 94 ? 38.512 2.739 -19.490 1.00 85.75 94 THR A CA 1
ATOM 679 C C . THR A 1 94 ? 38.752 3.512 -18.191 1.00 85.75 94 THR A C 1
ATOM 681 O O . THR A 1 94 ? 39.367 2.962 -17.282 1.00 85.75 94 THR A O 1
ATOM 684 N N . THR A 1 95 ? 38.351 4.786 -18.096 1.00 89.12 95 THR A N 1
ATOM 685 C CA . THR A 1 95 ? 38.455 5.573 -16.861 1.00 89.12 95 THR A CA 1
ATOM 686 C C . THR A 1 95 ? 37.151 5.465 -16.084 1.00 89.12 95 THR A C 1
ATOM 688 O O . THR A 1 95 ? 36.159 6.136 -16.375 1.00 89.12 95 THR A O 1
ATOM 691 N N . VAL A 1 96 ? 37.176 4.583 -15.088 1.00 89.31 96 VAL A N 1
ATOM 692 C CA . VAL A 1 96 ? 36.046 4.297 -14.207 1.00 89.31 96 VAL A CA 1
ATOM 693 C C . VAL A 1 96 ? 36.411 4.718 -12.790 1.00 89.31 96 VAL A C 1
ATOM 695 O O . VAL A 1 96 ? 37.510 4.421 -12.327 1.00 89.31 96 VAL A O 1
ATOM 698 N N . PHE A 1 97 ? 35.504 5.424 -12.120 1.00 90.81 97 PHE A N 1
ATOM 699 C CA . PHE A 1 97 ? 35.660 5.838 -10.728 1.00 90.81 97 PHE A CA 1
ATOM 700 C C . PHE A 1 97 ? 34.549 5.239 -9.869 1.00 90.81 97 PHE A C 1
ATOM 702 O O . PHE A 1 97 ? 33.371 5.284 -10.233 1.00 90.81 97 PHE A O 1
ATOM 709 N N . SER A 1 98 ? 34.919 4.722 -8.702 1.00 91.94 98 SER A N 1
ATOM 710 C CA . SER A 1 98 ? 33.982 4.389 -7.632 1.00 91.94 98 SER A CA 1
ATOM 711 C C . SER A 1 98 ? 33.506 5.673 -6.949 1.00 91.94 98 SER A C 1
ATOM 713 O O . SER A 1 98 ? 34.331 6.436 -6.440 1.00 91.94 98 SER A O 1
ATOM 715 N N . LEU A 1 99 ? 32.190 5.915 -6.910 1.00 92.62 99 LEU A N 1
ATOM 716 C CA . LEU A 1 99 ? 31.595 7.065 -6.207 1.00 92.62 99 LEU A CA 1
ATOM 717 C C . LEU A 1 99 ? 31.100 6.723 -4.789 1.00 92.62 99 LEU A C 1
ATOM 719 O O . LEU A 1 99 ? 30.544 7.579 -4.102 1.00 92.62 99 LEU A O 1
ATOM 723 N N . GLY A 1 100 ? 31.277 5.475 -4.353 1.00 90.62 100 GLY A N 1
ATOM 724 C CA . GLY A 1 100 ? 30.852 5.000 -3.039 1.00 90.62 100 GLY A CA 1
ATOM 725 C C . GLY A 1 100 ? 30.856 3.474 -2.953 1.00 90.62 100 GLY A C 1
ATOM 726 O O . GLY A 1 100 ? 30.441 2.782 -3.890 1.00 90.62 100 GLY A O 1
ATOM 727 N N . ARG A 1 101 ? 31.341 2.941 -1.827 1.00 89.12 101 ARG A N 1
ATOM 728 C CA . ARG A 1 101 ? 31.424 1.495 -1.566 1.00 89.12 101 ARG A CA 1
ATOM 729 C C . ARG A 1 101 ? 30.191 0.997 -0.824 1.00 89.12 101 ARG A C 1
ATOM 731 O O . ARG A 1 101 ? 29.594 1.740 -0.049 1.00 89.12 101 ARG A O 1
ATOM 738 N N . ALA A 1 102 ? 29.875 -0.285 -0.998 1.00 85.56 102 ALA A N 1
ATOM 739 C CA . ALA A 1 102 ? 28.790 -0.951 -0.271 1.00 85.56 102 ALA A CA 1
ATOM 740 C C . ALA A 1 102 ? 28.991 -0.886 1.256 1.00 85.56 102 ALA A C 1
ATOM 742 O O . ALA A 1 102 ? 28.103 -0.470 1.991 1.00 85.56 102 ALA A O 1
ATOM 743 N N . ASN A 1 103 ? 30.220 -1.137 1.720 1.00 85.50 103 ASN A N 1
ATOM 744 C CA . ASN A 1 103 ? 30.577 -1.090 3.145 1.00 85.50 103 ASN A CA 1
ATOM 745 C C . ASN A 1 103 ? 30.513 0.322 3.765 1.00 85.50 103 ASN A C 1
ATOM 747 O O . ASN A 1 103 ? 30.601 0.459 4.982 1.00 85.50 103 ASN A O 1
ATOM 751 N N . GLY A 1 104 ? 30.418 1.371 2.941 1.00 83.25 104 GLY A N 1
ATOM 752 C CA . GLY A 1 104 ? 30.293 2.766 3.369 1.00 83.25 104 GLY A CA 1
ATOM 753 C C . GLY A 1 104 ? 28.846 3.259 3.417 1.00 83.25 104 GLY A C 1
ATOM 754 O O . GLY A 1 104 ? 28.627 4.466 3.379 1.00 83.25 104 GLY A O 1
ATOM 755 N N . LEU A 1 105 ? 27.873 2.348 3.416 1.00 89.25 105 LEU A N 1
ATOM 756 C CA . LEU A 1 105 ? 26.450 2.652 3.417 1.00 89.25 105 LEU A CA 1
ATOM 757 C C . LEU A 1 105 ? 25.993 3.235 4.763 1.00 89.25 105 LEU A C 1
ATOM 759 O O . LEU A 1 105 ? 26.158 2.615 5.813 1.00 89.25 105 LEU A O 1
ATOM 763 N N . LYS A 1 106 ? 25.322 4.386 4.717 1.00 91.50 106 LYS A N 1
ATOM 764 C CA . LYS A 1 106 ? 24.571 4.956 5.837 1.00 91.50 106 LYS A CA 1
ATOM 765 C C . LYS A 1 106 ? 23.185 5.397 5.373 1.00 91.50 106 LYS A C 1
ATOM 767 O O . LYS A 1 106 ? 23.053 6.104 4.380 1.00 91.50 106 LYS A O 1
ATOM 772 N N . TRP A 1 107 ? 22.164 4.992 6.117 1.00 91.00 107 TRP A N 1
ATOM 773 C CA . TRP A 1 107 ? 20.776 5.389 5.898 1.00 91.00 107 TRP A CA 1
ATOM 774 C C . TRP A 1 107 ? 20.400 6.508 6.861 1.00 91.00 107 TRP A C 1
ATOM 776 O O . TRP A 1 107 ? 20.694 6.406 8.050 1.00 91.00 107 TRP A O 1
ATOM 786 N N . THR A 1 108 ? 19.719 7.532 6.358 1.00 90.06 108 THR A N 1
ATOM 787 C CA . THR A 1 108 ? 19.208 8.646 7.163 1.00 90.06 108 THR A CA 1
ATOM 788 C C . THR A 1 108 ? 17.742 8.856 6.812 1.00 90.06 108 THR A C 1
ATOM 790 O O . THR A 1 108 ? 17.420 9.169 5.669 1.00 90.06 108 THR A O 1
ATOM 793 N N . LEU A 1 109 ? 16.833 8.676 7.767 1.00 87.62 109 LEU A N 1
ATOM 794 C CA . LEU A 1 109 ? 15.407 8.908 7.544 1.00 87.62 109 LEU A CA 1
ATOM 795 C C . LEU A 1 109 ? 15.082 10.368 7.865 1.00 87.62 109 LEU A C 1
ATOM 797 O O . LEU A 1 109 ? 15.204 10.787 9.011 1.00 87.62 109 LEU A O 1
ATOM 801 N N . THR A 1 110 ? 14.675 11.151 6.868 1.00 87.12 110 THR A N 1
ATOM 802 C CA . THR A 1 110 ? 14.476 12.598 7.041 1.00 87.12 110 THR A CA 1
ATOM 803 C C . THR A 1 110 ? 13.024 12.950 7.358 1.00 87.12 110 THR A C 1
ATOM 805 O O . THR A 1 110 ? 12.781 13.833 8.181 1.00 87.12 110 THR A O 1
ATOM 808 N N . GLN A 1 111 ? 12.047 12.254 6.763 1.00 84.00 111 GLN A N 1
ATOM 809 C CA . GLN A 1 111 ? 10.620 12.500 6.992 1.00 84.00 111 GLN A CA 1
ATOM 810 C C . GLN A 1 111 ? 9.771 11.231 6.801 1.00 84.00 111 GLN A C 1
ATOM 812 O O . GLN A 1 111 ? 10.029 10.416 5.922 1.00 84.00 111 GLN A O 1
ATOM 817 N N . TYR A 1 112 ? 8.722 11.062 7.614 1.00 78.06 112 TYR A N 1
ATOM 818 C CA . TYR A 1 112 ? 7.821 9.898 7.533 1.00 78.06 112 TYR A CA 1
ATOM 819 C C . TYR A 1 112 ? 6.621 10.099 6.599 1.00 78.06 112 TYR A C 1
ATOM 821 O O . TYR A 1 112 ? 6.154 9.140 5.989 1.00 78.06 112 TYR A O 1
ATOM 829 N N . ASN A 1 113 ? 6.085 11.320 6.514 1.00 78.56 113 ASN A N 1
ATOM 830 C CA . ASN A 1 113 ? 4.913 11.619 5.694 1.00 78.56 113 ASN A CA 1
ATOM 831 C C . ASN A 1 113 ? 5.005 13.032 5.075 1.00 78.56 113 ASN A C 1
ATOM 833 O O . ASN A 1 113 ? 4.933 14.013 5.824 1.00 78.56 113 ASN A O 1
ATOM 837 N N . PRO A 1 114 ? 5.160 13.155 3.741 1.00 80.00 114 PRO A N 1
ATOM 838 C CA . PRO A 1 114 ? 5.479 12.066 2.807 1.00 80.00 114 PRO A CA 1
ATOM 839 C C . PRO A 1 114 ? 6.816 11.392 3.164 1.00 80.00 114 PRO A C 1
ATOM 841 O O . PRO A 1 114 ? 7.666 12.016 3.799 1.00 80.00 114 PRO A O 1
ATOM 844 N N . LEU A 1 115 ? 6.981 10.113 2.805 1.00 85.88 115 LEU A N 1
ATOM 845 C CA . LEU A 1 115 ? 8.212 9.374 3.098 1.00 85.88 115 LEU A CA 1
ATOM 846 C C . LEU A 1 115 ? 9.390 10.013 2.349 1.00 85.88 115 LEU A C 1
ATOM 848 O O . LEU A 1 115 ? 9.383 10.083 1.116 1.00 85.88 115 LEU A O 1
ATOM 852 N N . GLU A 1 116 ? 10.396 10.439 3.106 1.00 92.25 116 GLU A N 1
ATOM 853 C CA . GLU A 1 116 ? 11.655 10.979 2.609 1.00 92.25 116 GLU A CA 1
ATOM 854 C C . GLU A 1 116 ? 12.821 10.377 3.393 1.00 92.25 116 GLU A C 1
ATOM 856 O O . GLU A 1 116 ? 12.820 10.353 4.626 1.00 92.25 116 GLU A O 1
ATOM 861 N N . PHE A 1 117 ? 13.814 9.859 2.678 1.00 92.88 117 PHE A N 1
ATOM 862 C CA . PHE A 1 117 ? 15.026 9.310 3.276 1.00 92.88 117 PHE A CA 1
ATOM 863 C C . PHE A 1 117 ? 16.220 9.499 2.350 1.00 92.88 117 PHE A C 1
ATOM 865 O O . PHE A 1 117 ? 16.078 9.684 1.144 1.00 92.88 117 PHE A O 1
ATOM 872 N N . GLU A 1 118 ? 17.412 9.424 2.919 1.00 94.00 118 GLU A N 1
ATOM 873 C CA . GLU A 1 118 ? 18.669 9.545 2.205 1.00 94.00 118 GLU A CA 1
ATOM 874 C C . GLU A 1 118 ? 19.539 8.315 2.415 1.00 94.00 118 GLU A C 1
ATOM 876 O O . GLU A 1 118 ? 19.589 7.731 3.501 1.00 94.00 118 GLU A O 1
ATOM 881 N N . ILE A 1 119 ? 20.279 7.963 1.369 1.00 93.44 119 ILE A N 1
ATOM 882 C CA . ILE A 1 119 ? 21.311 6.939 1.417 1.00 93.44 119 ILE A CA 1
ATOM 883 C C . ILE A 1 119 ? 22.652 7.569 1.072 1.00 93.44 119 ILE A C 1
ATOM 885 O O . ILE A 1 119 ? 22.823 8.167 0.011 1.00 93.44 119 ILE A O 1
ATOM 889 N N . HIS A 1 120 ? 23.608 7.410 1.976 1.00 93.75 120 HIS A N 1
ATOM 890 C CA . HIS A 1 120 ? 24.953 7.951 1.884 1.00 93.75 120 HIS A CA 1
ATOM 891 C C . HIS A 1 120 ? 25.916 6.792 1.626 1.00 93.75 120 HIS A C 1
ATOM 893 O O . HIS A 1 120 ? 26.007 5.874 2.436 1.00 93.75 120 HIS A O 1
ATOM 899 N N . TYR A 1 121 ? 26.641 6.830 0.511 1.00 93.25 121 TYR A N 1
ATOM 900 C CA . TYR A 1 121 ? 27.713 5.889 0.193 1.00 93.25 121 TYR A CA 1
ATOM 901 C C . TYR A 1 121 ? 29.058 6.608 0.269 1.00 93.25 121 TYR A C 1
ATOM 903 O O . TYR A 1 121 ? 29.300 7.554 -0.482 1.00 93.25 121 TYR A O 1
ATOM 911 N N . VAL A 1 122 ? 29.949 6.149 1.149 1.00 92.88 122 VAL A N 1
ATOM 912 C CA . VAL A 1 122 ? 31.300 6.718 1.312 1.00 92.88 122 VAL A CA 1
ATOM 913 C C . VAL A 1 122 ? 32.403 5.754 0.854 1.00 92.88 122 VAL A C 1
ATOM 915 O O . VAL A 1 122 ? 32.149 4.591 0.536 1.00 92.88 122 VAL A O 1
ATOM 918 N N . GLY A 1 123 ? 33.648 6.239 0.804 1.00 90.31 123 GLY A N 1
ATOM 919 C CA . GLY A 1 123 ? 34.829 5.424 0.489 1.00 90.31 123 GLY A CA 1
ATOM 920 C C . GLY A 1 123 ? 35.069 5.187 -1.006 1.00 90.31 123 GLY A C 1
ATOM 921 O O . GLY A 1 123 ? 35.727 4.212 -1.374 1.00 90.31 123 GLY A O 1
ATOM 922 N N . GLY A 1 124 ? 34.523 6.040 -1.876 1.00 91.06 124 GLY A N 1
ATOM 923 C CA . GLY A 1 124 ? 34.854 6.047 -3.299 1.00 91.06 124 GLY A CA 1
ATOM 924 C C . GLY A 1 124 ? 36.311 6.443 -3.571 1.00 91.06 124 GLY A C 1
ATOM 925 O O . GLY A 1 124 ? 37.062 6.819 -2.669 1.00 91.06 124 GLY A O 1
ATOM 926 N N . ASP A 1 125 ? 36.730 6.357 -4.832 1.00 90.81 125 ASP A N 1
ATOM 927 C CA . ASP A 1 125 ? 38.108 6.663 -5.225 1.00 90.81 125 ASP A CA 1
ATOM 928 C C . ASP A 1 125 ? 38.426 8.132 -4.949 1.00 90.81 125 ASP A C 1
ATOM 930 O O . ASP A 1 125 ? 37.682 9.006 -5.384 1.00 90.81 125 ASP A O 1
ATOM 934 N N . GLY A 1 126 ? 39.538 8.428 -4.274 1.00 90.00 126 GLY A N 1
ATOM 935 C CA . GLY A 1 126 ? 39.880 9.807 -3.905 1.00 90.00 126 GLY A CA 1
ATOM 936 C C . GLY A 1 126 ? 38.865 10.450 -2.954 1.00 90.00 126 GLY A C 1
ATOM 937 O O . GLY A 1 126 ? 38.590 11.635 -3.095 1.00 90.00 126 GLY A O 1
ATOM 938 N N . ASP A 1 127 ? 38.287 9.657 -2.046 1.00 90.31 127 ASP A N 1
ATOM 939 C CA . ASP A 1 127 ? 37.296 10.069 -1.039 1.00 90.31 127 ASP A CA 1
ATOM 940 C C . ASP A 1 127 ? 35.953 10.549 -1.611 1.00 90.31 127 ASP A C 1
ATOM 942 O O . ASP A 1 127 ? 35.190 11.254 -0.949 1.00 90.31 127 ASP A O 1
ATOM 946 N N . ARG A 1 128 ? 35.626 10.117 -2.835 1.00 92.94 128 ARG A N 1
ATOM 947 C CA . ARG A 1 128 ? 34.316 10.361 -3.447 1.00 92.94 128 ARG A CA 1
ATOM 948 C C . ARG A 1 128 ? 33.186 9.792 -2.586 1.00 92.94 128 ARG A C 1
ATOM 950 O O . ARG A 1 128 ? 33.275 8.668 -2.080 1.00 92.94 128 ARG A O 1
ATOM 957 N N . LYS A 1 129 ? 32.109 10.567 -2.466 1.00 94.44 129 LYS A N 1
ATOM 958 C CA . LYS A 1 129 ? 30.888 10.216 -1.727 1.00 94.44 129 LYS A CA 1
ATOM 959 C C . LYS A 1 129 ? 29.657 10.437 -2.597 1.00 94.44 129 LYS A C 1
ATOM 961 O O . LYS A 1 129 ? 29.603 11.391 -3.369 1.00 94.44 129 LYS A O 1
ATOM 966 N N . THR A 1 130 ? 28.658 9.579 -2.445 1.00 95.19 130 THR A N 1
ATOM 967 C CA . THR A 1 130 ? 27.368 9.700 -3.132 1.00 95.19 130 THR A CA 1
ATOM 968 C C . THR A 1 130 ? 26.246 9.824 -2.115 1.00 95.19 130 THR A C 1
ATOM 970 O O . THR A 1 130 ? 26.179 9.021 -1.187 1.00 95.19 130 THR A O 1
ATOM 973 N N . ILE A 1 131 ? 25.358 10.797 -2.303 1.00 94.81 131 ILE A N 1
ATOM 974 C CA . ILE A 1 131 ? 24.139 10.972 -1.511 1.00 94.81 131 ILE A CA 1
ATOM 975 C C . ILE A 1 131 ? 22.950 10.804 -2.450 1.00 94.81 131 ILE A C 1
ATOM 977 O O . ILE A 1 131 ? 22.879 11.451 -3.491 1.00 94.81 131 ILE A O 1
ATOM 981 N N . ILE A 1 132 ? 22.023 9.918 -2.102 1.00 94.38 132 ILE A N 1
ATOM 982 C CA . ILE A 1 132 ? 20.809 9.676 -2.882 1.00 94.38 132 ILE A CA 1
ATOM 983 C C . ILE A 1 132 ? 19.605 9.984 -2.006 1.00 94.38 132 ILE A C 1
ATOM 985 O O . ILE A 1 132 ? 19.359 9.274 -1.031 1.00 94.38 132 ILE A O 1
ATOM 989 N N . SER A 1 133 ? 18.855 11.021 -2.364 1.00 94.56 133 SER A N 1
ATOM 990 C CA . SER A 1 133 ? 17.631 11.430 -1.679 1.00 94.56 133 SER A CA 1
ATOM 991 C C . SER A 1 133 ? 16.420 10.790 -2.355 1.00 94.56 133 SER A C 1
ATOM 993 O O . SER A 1 133 ? 16.172 10.975 -3.547 1.00 94.56 133 SER A O 1
ATOM 995 N N . PHE A 1 134 ? 15.652 10.029 -1.589 1.00 93.81 134 PHE A N 1
ATOM 996 C CA . PHE A 1 134 ? 14.449 9.338 -2.025 1.00 93.81 134 PHE A CA 1
ATOM 997 C C . PHE A 1 134 ? 13.225 10.085 -1.510 1.00 93.81 134 PHE A C 1
ATOM 999 O O . PHE A 1 134 ? 13.078 10.266 -0.303 1.00 93.81 134 PHE A O 1
ATOM 1006 N N . LYS A 1 135 ? 12.333 10.494 -2.415 1.00 92.88 135 LYS A N 1
ATOM 1007 C CA . LYS A 1 135 ? 11.082 11.186 -2.080 1.00 92.88 135 LYS A CA 1
ATOM 1008 C C . LYS A 1 135 ? 9.895 10.437 -2.665 1.00 92.88 135 LYS A C 1
ATOM 1010 O O . LYS A 1 135 ? 9.864 10.145 -3.865 1.00 92.88 135 LYS A O 1
ATOM 1015 N N . HIS A 1 136 ? 8.891 10.178 -1.835 1.00 89.38 136 HIS A N 1
ATOM 1016 C CA . HIS A 1 136 ? 7.614 9.682 -2.329 1.00 89.38 136 HIS A CA 1
ATOM 1017 C C . HIS A 1 136 ? 6.982 10.694 -3.297 1.00 89.38 136 HIS A C 1
ATOM 1019 O O . HIS A 1 136 ? 6.879 11.883 -2.991 1.00 89.38 136 HIS A O 1
ATOM 1025 N N . GLY A 1 137 ? 6.547 10.226 -4.466 1.00 85.75 137 GLY A N 1
ATOM 1026 C CA . GLY A 1 137 ? 5.933 11.068 -5.490 1.00 85.75 137 GLY A CA 1
ATOM 1027 C C . GLY A 1 137 ? 4.828 10.351 -6.255 1.00 85.75 137 GLY A C 1
ATOM 1028 O O . GLY A 1 137 ? 4.713 9.128 -6.223 1.00 85.75 137 GLY A O 1
ATOM 1029 N N . THR A 1 138 ? 4.013 11.112 -6.982 1.00 80.50 138 THR A N 1
ATOM 1030 C CA . THR A 1 138 ? 3.018 10.543 -7.899 1.00 80.50 138 THR A CA 1
ATOM 1031 C C . THR A 1 138 ? 3.681 10.248 -9.250 1.00 80.50 138 THR A C 1
ATOM 1033 O O . THR A 1 138 ? 4.396 11.087 -9.792 1.00 80.50 138 THR A O 1
ATOM 1036 N N . GLY A 1 139 ? 3.482 9.043 -9.796 1.00 83.25 139 GLY A N 1
ATOM 1037 C CA . GLY A 1 139 ? 4.009 8.647 -11.112 1.00 83.25 139 GLY A CA 1
ATOM 1038 C C . GLY A 1 139 ? 5.177 7.654 -11.087 1.00 83.25 139 GLY A C 1
ATOM 1039 O O . GLY A 1 139 ? 5.479 7.041 -10.062 1.00 83.25 139 GLY A O 1
ATOM 1040 N N . SER A 1 140 ? 5.794 7.442 -12.254 1.00 81.38 140 SER A N 1
ATOM 1041 C CA . SER A 1 140 ? 6.922 6.512 -12.418 1.00 81.38 140 SER A CA 1
ATOM 1042 C C . SER A 1 140 ? 8.127 6.967 -11.602 1.00 81.38 140 SER A C 1
ATOM 1044 O O . SER A 1 140 ? 8.416 8.158 -11.550 1.00 81.38 140 SER A O 1
ATOM 1046 N N . THR A 1 141 ? 8.858 6.021 -11.018 1.00 84.00 141 THR A N 1
ATOM 1047 C CA . THR A 1 141 ? 10.106 6.320 -10.314 1.00 84.00 141 THR A CA 1
ATOM 1048 C C . THR A 1 141 ? 11.177 6.776 -11.294 1.00 84.00 141 THR A C 1
ATOM 1050 O O . THR A 1 141 ? 11.527 6.052 -12.226 1.00 84.00 141 THR A O 1
ATOM 1053 N N . VAL A 1 142 ? 11.675 7.994 -11.091 1.00 84.94 142 VAL A N 1
ATOM 1054 C CA . VAL A 1 142 ? 12.737 8.616 -11.882 1.00 84.94 142 VAL A CA 1
ATOM 1055 C C . VAL A 1 142 ? 13.965 8.771 -10.997 1.00 84.94 142 VAL A C 1
ATOM 1057 O O . VAL A 1 142 ? 13.875 9.332 -9.907 1.00 84.94 142 VAL A O 1
ATOM 1060 N N . PHE A 1 143 ? 15.106 8.281 -11.478 1.00 88.50 143 PHE A N 1
ATOM 1061 C CA . PHE A 1 143 ? 16.418 8.527 -10.886 1.00 88.50 143 PHE A CA 1
ATOM 1062 C C . PHE A 1 143 ? 17.115 9.623 -11.690 1.00 88.50 143 PHE A C 1
ATOM 1064 O O . PHE A 1 143 ? 17.281 9.495 -12.904 1.00 88.50 143 PHE A O 1
ATOM 1071 N N . SER A 1 144 ? 17.493 10.706 -11.023 1.00 89.25 144 SER A N 1
ATOM 1072 C CA . SER A 1 144 ? 18.088 11.887 -11.646 1.00 89.25 144 SER A CA 1
ATOM 1073 C C . SER A 1 144 ? 19.332 12.336 -10.893 1.00 89.25 144 SER A C 1
ATOM 1075 O O . SER A 1 144 ? 19.363 12.307 -9.664 1.00 89.25 144 SER A O 1
ATOM 1077 N N . TYR A 1 145 ? 20.341 12.774 -11.640 1.00 91.62 145 TYR A N 1
ATOM 1078 C CA . TYR A 1 145 ? 21.510 13.459 -11.105 1.00 91.62 145 TYR A CA 1
ATOM 1079 C C . TYR A 1 145 ? 21.133 14.905 -10.787 1.00 91.62 145 TYR A C 1
ATOM 1081 O O . TYR A 1 145 ? 20.520 15.567 -11.625 1.00 91.62 145 TYR A O 1
ATOM 1089 N N . ASP A 1 146 ? 21.479 15.367 -9.589 1.00 90.12 146 ASP A N 1
ATOM 1090 C CA . ASP A 1 146 ? 21.184 16.728 -9.151 1.00 90.12 146 ASP A CA 1
ATOM 1091 C C . ASP A 1 146 ? 22.394 17.634 -9.396 1.00 90.12 146 ASP A C 1
ATOM 1093 O O . ASP A 1 146 ? 22.396 18.469 -10.301 1.00 90.12 146 ASP A O 1
ATOM 1097 N N . GLN A 1 147 ? 23.471 17.419 -8.636 1.00 90.88 147 GLN A N 1
ATOM 1098 C CA . GLN A 1 147 ? 24.680 18.234 -8.714 1.00 90.88 147 GLN A CA 1
ATOM 1099 C C . GLN A 1 147 ? 25.898 17.542 -8.089 1.00 90.88 147 GLN A C 1
ATOM 1101 O O . GLN A 1 147 ? 25.786 16.616 -7.285 1.00 90.88 147 GLN A O 1
ATOM 1106 N N . GLU A 1 148 ? 27.085 18.038 -8.435 1.00 90.12 148 GLU A N 1
ATOM 1107 C CA . GLU A 1 148 ? 28.338 17.734 -7.744 1.00 90.12 148 GLU A CA 1
ATOM 1108 C C . GLU A 1 148 ? 28.628 18.872 -6.761 1.00 90.12 148 GLU A C 1
ATOM 1110 O O . GLU A 1 148 ? 28.849 20.023 -7.145 1.00 90.12 148 GLU A O 1
ATOM 1115 N N . LYS A 1 149 ? 28.594 18.546 -5.473 1.00 88.81 149 LYS A N 1
ATOM 1116 C CA . LYS A 1 149 ? 28.987 19.435 -4.383 1.00 88.81 149 LYS A CA 1
ATOM 1117 C C . LYS A 1 149 ? 30.520 19.459 -4.249 1.00 88.81 149 LYS A C 1
ATOM 1119 O O . LYS A 1 149 ? 31.206 18.534 -4.698 1.00 88.81 149 LYS A O 1
ATOM 1124 N N . PRO A 1 150 ? 31.082 20.487 -3.582 1.00 83.94 150 PRO A N 1
ATOM 1125 C CA . PRO A 1 150 ? 32.488 20.491 -3.184 1.00 83.94 150 PRO A CA 1
ATOM 1126 C C . PRO A 1 150 ? 32.879 19.195 -2.454 1.00 83.94 150 PRO A C 1
ATOM 1128 O O . PRO A 1 150 ? 32.027 18.516 -1.881 1.00 83.94 150 PRO A O 1
ATOM 1131 N N . GLU A 1 151 ? 34.174 18.869 -2.451 1.00 85.88 151 GLU A N 1
ATOM 1132 C CA . GLU A 1 151 ? 34.707 17.641 -1.827 1.00 85.88 151 GLU A CA 1
ATOM 1133 C C . GLU A 1 151 ? 34.268 16.341 -2.518 1.00 85.88 151 GLU A C 1
ATOM 1135 O O . GLU A 1 151 ? 34.108 15.317 -1.858 1.00 85.88 151 GLU A O 1
ATOM 1140 N N . LEU A 1 152 ? 34.066 16.373 -3.842 1.00 92.25 152 LEU A N 1
ATOM 1141 C CA . LEU A 1 152 ? 33.777 15.176 -4.640 1.00 92.25 152 LEU A CA 1
ATOM 1142 C C . LEU A 1 152 ? 32.520 14.425 -4.151 1.00 92.25 152 LEU A C 1
ATOM 1144 O O . LEU A 1 152 ? 32.506 13.194 -4.046 1.00 92.25 152 LEU A O 1
ATOM 1148 N N . THR A 1 153 ? 31.475 15.190 -3.815 1.00 93.88 153 THR A N 1
ATOM 1149 C CA . THR A 1 153 ? 30.182 14.658 -3.365 1.00 93.88 153 THR A CA 1
ATOM 1150 C C . THR A 1 153 ? 29.166 14.737 -4.492 1.00 93.88 153 THR A C 1
ATOM 1152 O O . THR A 1 153 ? 28.935 15.817 -5.029 1.00 93.88 153 THR A O 1
ATOM 1155 N N . TYR A 1 154 ? 28.538 13.618 -4.829 1.00 94.25 154 TYR A N 1
ATOM 1156 C CA . TYR A 1 154 ? 27.568 13.527 -5.917 1.00 94.25 154 TYR A CA 1
ATOM 1157 C C . TYR A 1 154 ? 26.169 13.318 -5.345 1.00 94.25 154 TYR A C 1
ATOM 1159 O O . TYR A 1 154 ? 25.922 12.307 -4.686 1.00 94.25 154 TYR A O 1
ATOM 1167 N N . ASP A 1 155 ? 25.268 14.263 -5.604 1.00 93.88 155 ASP A N 1
ATOM 1168 C CA . ASP A 1 155 ? 23.883 14.202 -5.149 1.00 93.88 155 ASP A CA 1
ATOM 1169 C C . ASP A 1 155 ? 22.970 13.663 -6.257 1.00 93.88 155 ASP A C 1
ATOM 1171 O O . ASP A 1 155 ? 23.039 14.084 -7.418 1.00 93.88 155 ASP A O 1
ATOM 1175 N N . PHE A 1 156 ? 22.072 12.759 -5.882 1.00 93.94 156 PHE A N 1
ATOM 1176 C CA . PHE A 1 156 ? 21.039 12.212 -6.752 1.00 93.94 156 PHE A CA 1
ATOM 1177 C C . PHE A 1 156 ? 19.679 12.295 -6.080 1.00 93.94 156 PHE A C 1
ATOM 1179 O O . PHE A 1 156 ? 19.560 12.174 -4.864 1.00 93.94 156 PHE A O 1
ATOM 1186 N N . ASN A 1 157 ? 18.643 12.411 -6.902 1.00 93.00 157 ASN A N 1
ATOM 1187 C CA . ASN A 1 157 ? 17.256 12.390 -6.468 1.00 93.00 157 ASN A CA 1
ATOM 1188 C C . ASN A 1 157 ? 16.528 11.201 -7.100 1.00 93.00 157 ASN A C 1
ATOM 1190 O O . ASN A 1 157 ? 16.624 10.970 -8.308 1.00 93.00 157 ASN A O 1
ATOM 1194 N N . VAL A 1 158 ? 15.777 10.466 -6.282 1.00 91.75 158 VAL A N 1
ATOM 1195 C CA . VAL A 1 158 ? 14.842 9.420 -6.702 1.00 91.75 158 VAL A CA 1
ATOM 1196 C C . VAL A 1 158 ? 13.444 9.863 -6.300 1.00 91.75 158 VAL A C 1
ATOM 1198 O O . VAL A 1 158 ? 13.143 9.956 -5.111 1.00 91.75 158 VAL A O 1
ATOM 1201 N N . VAL A 1 159 ? 12.579 10.123 -7.277 1.00 90.38 159 VAL A N 1
ATOM 1202 C CA . VAL A 1 159 ? 11.191 10.531 -7.018 1.00 90.38 159 VAL A CA 1
ATOM 1203 C C . VAL A 1 159 ? 10.240 9.606 -7.755 1.00 90.38 159 VAL A C 1
ATOM 1205 O O . VAL A 1 159 ? 10.377 9.417 -8.962 1.00 90.38 159 VAL A O 1
ATOM 1208 N N . GLY A 1 160 ? 9.259 9.048 -7.049 1.00 85.44 160 GLY A N 1
ATOM 1209 C CA . GLY A 1 160 ? 8.138 8.351 -7.675 1.00 85.44 160 GLY A CA 1
ATOM 1210 C C . GLY A 1 160 ? 7.350 7.458 -6.734 1.00 85.44 160 GLY A C 1
ATOM 1211 O O . GLY A 1 160 ? 7.623 7.380 -5.537 1.00 85.44 160 GLY A O 1
ATOM 1212 N N . SER A 1 161 ? 6.349 6.788 -7.299 1.00 81.56 161 SER A N 1
ATOM 1213 C CA . SER A 1 161 ? 5.369 6.010 -6.534 1.00 81.56 161 SER A CA 1
ATOM 1214 C C . SER A 1 161 ? 5.942 4.735 -5.922 1.00 81.56 161 SER A C 1
ATOM 1216 O O . SER A 1 161 ? 5.458 4.313 -4.875 1.00 81.56 161 SER A O 1
ATOM 1218 N N . SER A 1 162 ? 6.999 4.152 -6.506 1.00 81.31 162 SER A N 1
ATOM 1219 C CA . SER A 1 162 ? 7.678 2.985 -5.918 1.00 81.31 162 SER A CA 1
ATOM 1220 C C . SER A 1 162 ? 8.501 3.342 -4.679 1.00 81.31 162 SER A C 1
ATOM 1222 O O . SER A 1 162 ? 8.887 2.446 -3.937 1.00 81.31 162 SER A O 1
ATOM 1224 N N . VAL A 1 163 ? 8.773 4.631 -4.438 1.00 82.00 163 VAL A N 1
ATOM 1225 C CA . VAL A 1 163 ? 9.351 5.123 -3.180 1.00 82.00 163 VAL A CA 1
ATOM 1226 C C . VAL A 1 163 ? 8.226 5.210 -2.147 1.00 82.00 163 VAL A C 1
ATOM 1228 O O . VAL A 1 163 ? 7.814 6.283 -1.717 1.00 82.00 163 VAL A O 1
ATOM 1231 N N . ALA A 1 164 ? 7.648 4.064 -1.821 1.00 78.44 164 ALA A N 1
ATOM 1232 C CA . ALA A 1 164 ? 6.652 3.899 -0.778 1.00 78.44 164 ALA A CA 1
ATOM 1233 C C . ALA A 1 164 ? 7.235 2.952 0.278 1.00 78.44 164 ALA A C 1
ATOM 1235 O O . ALA A 1 164 ? 8.086 2.123 -0.056 1.00 78.44 164 ALA A O 1
ATOM 1236 N N . PRO A 1 165 ? 6.827 3.068 1.552 1.00 72.69 165 PRO A N 1
ATOM 1237 C CA . PRO A 1 165 ? 7.212 2.080 2.547 1.00 72.69 165 PRO A CA 1
ATOM 1238 C C . PRO A 1 165 ? 6.791 0.701 2.032 1.00 72.69 165 PRO A C 1
ATOM 1240 O O . PRO A 1 165 ? 5.646 0.519 1.611 1.00 72.69 165 PRO A O 1
ATOM 1243 N N . ALA A 1 166 ? 7.719 -0.258 2.028 1.00 62.12 166 ALA A N 1
ATOM 1244 C CA . ALA A 1 166 ? 7.363 -1.632 1.726 1.00 62.12 166 ALA A CA 1
ATOM 1245 C C . ALA A 1 166 ? 6.354 -2.026 2.805 1.00 62.12 166 ALA A C 1
ATOM 1247 O O . ALA A 1 166 ? 6.686 -1.978 3.992 1.00 62.12 166 ALA A O 1
ATOM 1248 N N . ASN A 1 167 ? 5.108 -2.308 2.414 1.00 54.50 167 ASN A N 1
ATOM 1249 C CA . ASN A 1 167 ? 4.064 -2.737 3.338 1.00 54.50 167 ASN A CA 1
ATOM 1250 C C . ASN A 1 167 ? 4.589 -3.971 4.075 1.00 54.50 167 ASN A C 1
ATOM 1252 O O . ASN A 1 167 ? 4.617 -5.065 3.522 1.00 54.50 167 ASN A O 1
ATOM 1256 N N . GLY A 1 168 ? 5.105 -3.758 5.286 1.00 44.09 168 GLY A N 1
ATOM 1257 C CA . GLY A 1 168 ? 5.906 -4.736 5.997 1.00 44.09 168 GLY A CA 1
ATOM 1258 C C . GLY A 1 168 ? 5.077 -5.966 6.320 1.00 44.09 168 GLY A C 1
ATOM 1259 O O . GLY A 1 168 ? 4.305 -5.970 7.276 1.00 44.09 168 GLY A O 1
ATOM 1260 N N . GLY A 1 169 ? 5.270 -7.029 5.544 1.00 44.44 169 GLY A N 1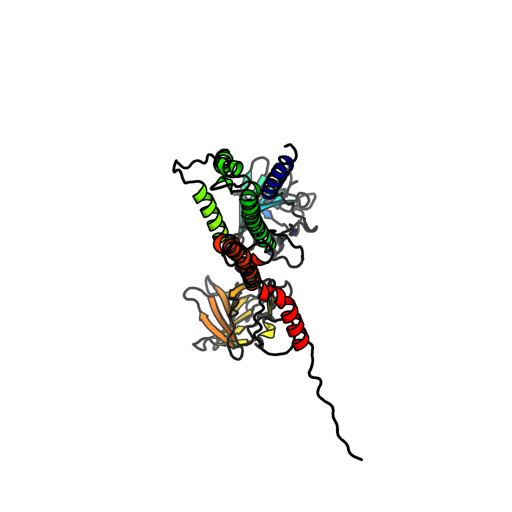
ATOM 1261 C CA . GLY A 1 169 ? 5.016 -8.380 6.002 1.00 44.44 169 GLY A CA 1
ATOM 1262 C C . GLY A 1 169 ? 5.973 -8.696 7.152 1.00 44.44 169 GLY A C 1
ATOM 1263 O O . GLY A 1 169 ? 7.191 -8.658 6.989 1.00 44.44 169 GLY A O 1
ATOM 1264 N N . GLY A 1 170 ? 5.418 -9.016 8.320 1.00 40.06 170 GLY A N 1
ATOM 1265 C CA . GLY A 1 170 ? 6.155 -9.655 9.410 1.00 40.06 170 GLY A CA 1
ATOM 1266 C C . GLY A 1 170 ? 6.791 -8.697 10.415 1.00 40.06 170 GLY A C 1
ATOM 1267 O O . GLY A 1 170 ? 7.935 -8.280 10.280 1.00 40.06 170 GLY A O 1
ATOM 1268 N N . GLY A 1 171 ? 6.066 -8.446 11.501 1.00 32.50 171 GLY A N 1
ATOM 1269 C CA . GLY A 1 171 ? 6.605 -7.794 12.685 1.00 32.50 171 GLY A CA 1
ATOM 1270 C C . GLY A 1 171 ? 5.491 -7.338 13.602 1.00 32.50 171 GLY A C 1
ATOM 1271 O O . GLY A 1 171 ? 5.104 -6.178 13.576 1.00 32.50 171 GLY A O 1
ATOM 1272 N N . GLY A 1 172 ? 4.969 -8.256 14.419 1.00 39.41 172 GLY A N 1
ATOM 1273 C CA . GLY A 1 172 ? 4.186 -7.921 15.605 1.00 39.41 172 GLY A CA 1
ATOM 1274 C C . GLY A 1 172 ? 5.052 -7.138 16.591 1.00 39.41 172 GLY A C 1
ATOM 1275 O O . GLY A 1 172 ? 5.544 -7.683 17.570 1.00 39.41 172 GLY A O 1
ATOM 1276 N N . GLY A 1 173 ? 5.276 -5.867 16.291 1.00 30.62 173 GLY A N 1
ATOM 1277 C CA . GLY A 1 173 ? 5.906 -4.882 17.142 1.00 30.62 173 GLY A CA 1
ATOM 1278 C C . GLY A 1 173 ? 4.894 -3.774 17.323 1.00 30.62 173 GLY A C 1
ATOM 1279 O O . GLY A 1 173 ? 4.680 -2.968 16.430 1.00 30.62 173 GLY A O 1
ATOM 1280 N N . SER A 1 174 ? 4.228 -3.786 18.471 1.00 37.81 174 SER A N 1
ATOM 1281 C CA . SER A 1 174 ? 3.408 -2.684 18.952 1.00 37.81 174 SER A CA 1
ATOM 1282 C C . SER A 1 174 ? 4.271 -1.419 19.033 1.00 37.81 174 SER A C 1
ATOM 1284 O O . SER A 1 174 ? 4.834 -1.132 20.090 1.00 37.81 174 SER A O 1
ATOM 1286 N N . SER A 1 175 ? 4.377 -0.650 17.948 1.00 36.94 175 SER A N 1
ATOM 1287 C CA . SER A 1 175 ? 4.791 0.742 18.041 1.00 36.94 175 SER A CA 1
ATOM 1288 C C . SER A 1 175 ? 3.634 1.500 18.678 1.00 36.94 175 SER A C 1
ATOM 1290 O O . SER A 1 175 ? 2.577 1.758 18.102 1.00 36.94 175 SER A O 1
ATOM 1292 N N . GLY A 1 176 ? 3.803 1.734 19.977 1.00 36.88 176 GLY A N 1
ATOM 1293 C CA . GLY A 1 176 ? 2.889 2.511 20.782 1.00 36.88 176 GLY A CA 1
ATOM 1294 C C . GLY A 1 176 ? 2.844 3.941 20.273 1.00 36.88 176 GLY A C 1
ATOM 1295 O O . GLY A 1 176 ? 3.532 4.808 20.799 1.00 36.88 176 GLY A O 1
ATOM 1296 N N . ASN A 1 177 ? 1.934 4.214 19.341 1.00 34.94 177 ASN A N 1
ATOM 1297 C CA . ASN A 1 177 ? 1.216 5.474 19.375 1.00 34.94 177 ASN A CA 1
ATOM 1298 C C . ASN A 1 177 ? 0.422 5.474 20.684 1.00 34.94 177 ASN A C 1
ATOM 1300 O O . ASN A 1 177 ? -0.697 4.971 20.778 1.00 34.94 177 ASN A O 1
ATOM 1304 N N . VAL A 1 178 ? 1.028 6.024 21.736 1.00 39.88 178 VAL A N 1
ATOM 1305 C CA . VAL A 1 178 ? 0.410 6.190 23.063 1.00 39.88 178 VAL A CA 1
ATOM 1306 C C . VAL A 1 178 ? -0.812 7.131 23.010 1.00 39.88 178 VAL A C 1
ATOM 1308 O O . VAL A 1 178 ? -1.523 7.289 23.998 1.00 39.88 178 VAL A O 1
ATOM 1311 N N . ALA A 1 179 ? -1.111 7.695 21.835 1.00 41.12 179 ALA A N 1
ATOM 1312 C CA . ALA A 1 179 ? -2.358 8.372 21.493 1.00 41.12 179 ALA A CA 1
ATOM 1313 C C . ALA A 1 179 ? -3.482 7.421 21.010 1.00 41.12 179 ALA A C 1
ATOM 1315 O O . ALA A 1 179 ? -4.486 7.875 20.472 1.00 41.12 179 ALA A O 1
ATOM 1316 N N . GLY A 1 180 ? -3.349 6.104 21.201 1.00 47.81 180 GLY A N 1
ATOM 1317 C CA . GLY A 1 180 ? -4.471 5.163 21.124 1.00 47.81 180 GLY A CA 1
ATOM 1318 C C . GLY A 1 180 ? -5.489 5.364 22.265 1.00 47.81 180 GLY A C 1
ATOM 1319 O O . GLY A 1 180 ? -5.364 6.311 23.043 1.00 47.81 180 GLY A O 1
ATOM 1320 N N . PRO A 1 181 ? -6.479 4.465 22.449 1.00 52.72 181 PRO A N 1
ATOM 1321 C CA . PRO A 1 181 ? -7.532 4.594 23.470 1.00 52.72 181 PRO A CA 1
ATOM 1322 C C . PRO A 1 181 ? -7.004 4.865 24.890 1.00 52.72 181 PRO A C 1
ATOM 1324 O O . PRO A 1 181 ? -7.709 5.465 25.690 1.00 52.72 181 PRO A O 1
ATOM 1327 N N . ILE A 1 182 ? -5.750 4.508 25.190 1.00 48.38 182 ILE A N 1
ATOM 1328 C CA . ILE A 1 182 ? -5.053 4.855 26.437 1.00 48.38 182 ILE A CA 1
ATOM 1329 C C . ILE A 1 182 ? -4.843 6.370 26.584 1.00 48.38 182 ILE A C 1
ATOM 1331 O O . ILE A 1 182 ? -5.104 6.900 27.658 1.00 48.38 182 ILE A O 1
ATOM 1335 N N . GLY A 1 183 ? -4.429 7.087 25.536 1.00 52.09 183 GLY A N 1
ATOM 1336 C CA . GLY A 1 183 ? -4.289 8.547 25.562 1.00 52.09 183 GLY A CA 1
ATOM 1337 C C . GLY A 1 183 ? -5.626 9.237 25.825 1.00 52.09 183 GLY A C 1
ATOM 1338 O O . GLY A 1 183 ? -5.719 10.128 26.667 1.00 52.09 183 GLY A O 1
ATOM 1339 N N . ILE A 1 184 ? -6.694 8.735 25.202 1.00 56.75 184 ILE A N 1
ATOM 1340 C CA . ILE A 1 184 ? -8.066 9.178 25.468 1.00 56.75 184 ILE A CA 1
ATOM 1341 C C . ILE A 1 184 ? -8.471 8.883 26.918 1.00 56.75 184 ILE A C 1
ATOM 1343 O O . ILE A 1 184 ? -8.980 9.766 27.606 1.00 56.75 184 ILE A O 1
ATOM 1347 N N . ILE A 1 185 ? -8.202 7.673 27.416 1.00 60.09 185 ILE A N 1
ATOM 1348 C CA . ILE A 1 185 ? -8.467 7.286 28.808 1.00 60.09 185 ILE A CA 1
ATOM 1349 C C . ILE A 1 185 ? -7.712 8.199 29.778 1.00 60.09 185 ILE A C 1
ATOM 1351 O O . ILE A 1 185 ? -8.299 8.650 30.755 1.00 60.09 185 ILE A O 1
ATOM 1355 N N . LEU A 1 186 ? -6.446 8.524 29.515 1.00 58.25 186 LEU A N 1
ATOM 1356 C CA . LEU A 1 186 ? -5.651 9.414 30.362 1.00 58.25 186 LEU A CA 1
ATOM 1357 C C . LEU A 1 186 ? -6.197 10.845 30.360 1.00 58.25 186 LEU A C 1
ATOM 1359 O O . LEU A 1 186 ? -6.271 11.457 31.423 1.00 58.25 186 LEU A O 1
ATOM 1363 N N . ILE A 1 187 ? -6.645 11.355 29.209 1.00 64.88 187 ILE A N 1
ATOM 1364 C CA . ILE A 1 187 ? -7.293 12.670 29.110 1.00 64.88 187 ILE A CA 1
ATOM 1365 C C . ILE A 1 187 ? -8.601 12.679 29.910 1.00 64.88 187 ILE A C 1
ATOM 1367 O O . ILE A 1 187 ? -8.829 13.589 30.707 1.00 64.88 187 ILE A O 1
ATOM 1371 N N . PHE A 1 188 ? -9.439 11.650 29.775 1.00 65.12 188 PHE A N 1
ATOM 1372 C CA . PHE A 1 188 ? -10.696 11.564 30.522 1.00 65.12 188 PHE A CA 1
ATOM 1373 C C . PHE A 1 188 ? -10.490 11.313 32.022 1.00 65.12 188 PHE A C 1
ATOM 1375 O O . PHE A 1 188 ? -11.230 11.875 32.828 1.00 65.12 188 PHE A O 1
ATOM 1382 N N . LEU A 1 189 ? -9.471 10.550 32.426 1.00 69.69 189 LEU A N 1
ATOM 1383 C CA . LEU A 1 189 ? -9.082 10.392 33.831 1.00 69.69 189 LEU A CA 1
ATOM 1384 C C . LEU A 1 189 ? -8.532 11.698 34.413 1.00 69.69 189 LEU A C 1
ATOM 1386 O O . LEU A 1 189 ? -8.849 12.031 35.554 1.00 69.69 189 LEU A O 1
ATOM 1390 N N . ALA A 1 190 ? -7.763 12.466 33.639 1.00 65.69 190 ALA A N 1
ATOM 1391 C CA . ALA A 1 190 ? -7.274 13.777 34.053 1.00 65.69 190 ALA A CA 1
ATOM 1392 C C . ALA A 1 190 ? -8.426 14.781 34.210 1.00 65.69 190 ALA A C 1
ATOM 1394 O O . ALA A 1 190 ? -8.507 15.466 35.230 1.00 65.69 190 ALA A O 1
ATOM 1395 N N . LEU A 1 191 ? -9.362 14.822 33.255 1.00 70.38 191 LEU A N 1
ATOM 1396 C CA . LEU A 1 191 ? -10.559 15.665 33.330 1.00 70.38 191 LEU A CA 1
ATOM 1397 C C . LEU A 1 191 ? -11.479 15.241 34.483 1.00 70.38 191 LEU A C 1
ATOM 1399 O O . LEU A 1 191 ? -11.927 16.087 35.254 1.00 70.38 191 LEU A O 1
ATOM 1403 N N . GLY A 1 192 ? -11.712 13.939 34.654 1.00 76.81 192 GLY A N 1
ATOM 1404 C CA . GLY A 1 192 ? -12.491 13.389 35.763 1.00 76.81 192 GLY A CA 1
ATOM 1405 C C . GLY A 1 192 ? -11.853 13.678 37.122 1.00 76.81 192 GLY A C 1
ATOM 1406 O O . GLY A 1 192 ? -12.540 14.104 38.050 1.00 76.81 192 GLY A O 1
ATOM 1407 N N . GLY A 1 193 ? -10.530 13.532 37.230 1.00 76.00 193 GLY A N 1
ATOM 1408 C CA . GLY A 1 193 ? -9.759 13.887 38.419 1.00 76.00 193 GLY A CA 1
ATOM 1409 C C . GLY A 1 193 ? -9.819 15.382 38.735 1.00 76.00 193 GLY A C 1
ATOM 1410 O O . GLY A 1 193 ? -9.970 15.757 39.895 1.00 76.00 193 GLY A O 1
ATOM 1411 N N . LEU A 1 194 ? -9.781 16.239 37.713 1.00 71.62 194 LEU A N 1
ATOM 1412 C CA . LEU A 1 194 ? -9.900 17.688 37.855 1.00 71.62 194 LEU A CA 1
ATOM 1413 C C . LEU A 1 194 ? -11.303 18.094 38.333 1.00 71.62 194 LEU A C 1
ATOM 1415 O O . LEU A 1 194 ? -11.425 18.874 39.276 1.00 71.62 194 LEU A O 1
ATOM 1419 N N . VAL A 1 195 ? -12.363 17.503 37.774 1.00 76.38 195 VAL A N 1
ATOM 1420 C CA . VAL A 1 195 ? -13.742 17.708 38.254 1.00 76.38 195 VAL A CA 1
ATOM 1421 C C . VAL A 1 195 ? -13.889 17.237 39.702 1.00 76.38 195 VAL A C 1
ATOM 1423 O O . VAL A 1 195 ? -14.388 17.987 40.542 1.00 76.38 195 VAL A O 1
ATOM 1426 N N . ALA A 1 196 ? -13.404 16.035 40.029 1.00 78.50 196 ALA A N 1
ATOM 1427 C CA . ALA A 1 196 ? -13.437 15.510 41.392 1.00 78.50 196 ALA A CA 1
ATOM 1428 C C . ALA A 1 196 ? -12.675 16.417 42.371 1.00 78.50 196 ALA A C 1
ATOM 1430 O O . ALA A 1 196 ? -13.165 16.693 43.466 1.00 78.50 196 ALA A O 1
ATOM 1431 N N . TYR A 1 197 ? -11.518 16.940 41.962 1.00 79.06 197 TYR A N 1
ATOM 1432 C CA . TYR A 1 197 ? -10.724 17.884 42.742 1.00 79.06 197 TYR A CA 1
ATOM 1433 C C . TYR A 1 197 ? -11.500 19.171 43.059 1.00 79.06 197 TYR A C 1
ATOM 1435 O O . TYR A 1 197 ? -11.563 19.570 44.225 1.00 79.06 197 TYR A O 1
ATOM 1443 N N . PHE A 1 198 ? -12.143 19.793 42.064 1.00 79.69 198 PHE A N 1
ATOM 1444 C CA . PHE A 1 198 ? -12.931 21.010 42.284 1.00 79.69 198 PHE A CA 1
ATOM 1445 C C . PHE A 1 198 ? -14.178 20.757 43.138 1.00 79.69 198 PHE A C 1
ATOM 1447 O O . PHE A 1 198 ? -14.485 21.564 44.015 1.00 79.69 198 PHE A O 1
ATOM 1454 N N . VAL A 1 199 ? -14.870 19.632 42.936 1.00 81.19 199 VAL A N 1
ATOM 1455 C CA . VAL A 1 199 ? -16.093 19.296 43.680 1.00 81.19 199 VAL A CA 1
ATOM 1456 C C . VAL A 1 199 ? -15.779 18.942 45.134 1.00 81.19 199 VAL A C 1
ATOM 1458 O O . VAL A 1 199 ? -16.312 19.566 46.050 1.00 81.19 199 VAL A O 1
ATOM 1461 N N . VAL A 1 200 ? -14.887 17.975 45.372 1.00 82.38 200 VAL A N 1
ATOM 1462 C CA . VAL A 1 200 ? -14.533 17.527 46.730 1.00 82.38 200 VAL A CA 1
ATOM 1463 C C . VAL A 1 200 ? -13.825 18.641 47.489 1.00 82.38 200 VAL A C 1
ATOM 1465 O O . VAL A 1 200 ? -14.151 18.911 48.647 1.00 82.38 200 VAL A O 1
ATOM 1468 N N . GLY A 1 201 ? -12.886 19.325 46.836 1.00 78.31 201 GLY A N 1
ATOM 1469 C CA . GLY A 1 201 ? -12.193 20.447 47.443 1.00 78.31 201 GLY A CA 1
ATOM 1470 C C . GLY A 1 201 ? -13.134 21.621 47.729 1.00 78.31 201 GLY A C 1
ATOM 1471 O O . GLY A 1 201 ? -13.021 22.227 48.792 1.00 78.31 201 GLY A O 1
ATOM 1472 N N . GLY A 1 202 ? -14.103 21.902 46.853 1.00 80.56 202 GLY A N 1
ATOM 1473 C CA . GLY A 1 202 ? -15.117 22.933 47.079 1.00 80.56 202 GLY A CA 1
ATOM 1474 C C . GLY A 1 202 ? -16.017 22.625 48.273 1.00 80.56 202 GLY A C 1
ATOM 1475 O O . GLY A 1 202 ? -16.205 23.475 49.146 1.00 80.56 202 GLY A O 1
ATOM 1476 N N . ILE A 1 203 ? -16.494 21.381 48.380 1.00 81.88 203 ILE A N 1
ATOM 1477 C CA . ILE A 1 203 ? -17.266 20.908 49.539 1.00 81.88 203 ILE A CA 1
ATOM 1478 C C . ILE A 1 203 ? -16.435 21.026 50.820 1.00 81.88 203 ILE A C 1
ATOM 1480 O O . ILE A 1 203 ? -16.935 21.511 51.834 1.00 81.88 203 ILE A O 1
ATOM 1484 N N . PHE A 1 204 ? -15.158 20.634 50.785 1.00 82.75 204 PHE A N 1
ATOM 1485 C CA . PHE A 1 204 ? -14.261 20.752 51.933 1.00 82.75 204 PHE A CA 1
ATOM 1486 C C . PHE A 1 204 ? -14.062 22.214 52.362 1.00 82.75 204 PHE A C 1
ATOM 1488 O O . PHE A 1 204 ? -14.201 22.529 53.546 1.00 82.75 204 PHE A O 1
ATOM 1495 N N . MET A 1 205 ? -13.778 23.117 51.419 1.00 80.81 205 MET A N 1
ATOM 1496 C CA . MET A 1 205 ? -13.578 24.545 51.691 1.00 80.81 205 MET A CA 1
ATOM 1497 C C . MET A 1 205 ? -14.850 25.193 52.252 1.00 80.81 205 MET A C 1
ATOM 1499 O O . MET A 1 205 ? -14.785 25.940 53.230 1.00 80.81 205 MET A O 1
ATOM 1503 N N . TYR A 1 206 ? -16.017 24.845 51.710 1.00 82.50 206 TYR A N 1
ATOM 1504 C CA . TYR A 1 206 ? -17.300 25.324 52.214 1.00 82.50 206 TYR A CA 1
ATOM 1505 C C . TYR A 1 206 ? -17.606 24.789 53.623 1.00 82.50 206 TYR A C 1
ATOM 1507 O O . TYR A 1 206 ? -17.875 25.565 54.539 1.00 82.50 206 TYR A O 1
ATOM 1515 N N . ALA A 1 207 ? -17.511 23.472 53.831 1.00 81.75 207 ALA A N 1
ATOM 1516 C CA . ALA A 1 207 ? -17.940 22.825 55.070 1.00 81.75 207 ALA A CA 1
ATOM 1517 C C . ALA A 1 207 ? -16.979 23.044 56.248 1.00 81.75 207 ALA A C 1
ATOM 1519 O O . ALA A 1 207 ? -17.425 23.186 57.385 1.00 81.75 207 ALA A O 1
ATOM 1520 N N . ARG A 1 208 ? -15.661 23.053 56.006 1.00 85.00 208 ARG A N 1
ATOM 1521 C CA . ARG A 1 208 ? -14.655 23.194 57.074 1.00 85.00 208 ARG A CA 1
ATOM 1522 C C . ARG A 1 208 ? -14.205 24.626 57.299 1.00 85.00 208 ARG A C 1
ATOM 1524 O O . ARG A 1 208 ? -13.874 24.960 58.432 1.00 85.00 208 ARG A O 1
ATOM 1531 N N . ARG A 1 209 ? -14.139 25.446 56.246 1.00 81.25 209 ARG A N 1
ATOM 1532 C CA . ARG A 1 209 ? -13.605 26.816 56.337 1.00 81.25 209 ARG A CA 1
ATOM 1533 C C . ARG A 1 209 ? -14.674 27.898 56.237 1.00 81.25 209 ARG A C 1
ATOM 1535 O O . ARG A 1 209 ? -14.344 29.063 56.409 1.00 81.25 209 ARG A O 1
ATOM 1542 N N . GLY A 1 210 ? -15.933 27.534 55.979 1.00 86.56 210 GLY A N 1
ATOM 1543 C CA . GLY A 1 210 ? -17.016 28.504 55.816 1.00 86.56 210 GLY A CA 1
ATOM 1544 C C . GLY A 1 210 ? -16.808 29.434 54.618 1.00 86.56 210 GLY A C 1
ATOM 1545 O O . GLY A 1 210 ? -17.382 30.522 54.600 1.00 86.56 210 GLY A O 1
ATOM 1546 N N . ALA A 1 211 ? -15.978 29.027 53.648 1.00 81.44 211 ALA A N 1
ATOM 1547 C CA . ALA A 1 211 ? -15.640 29.836 52.484 1.00 81.44 211 ALA A CA 1
ATOM 1548 C C . ALA A 1 211 ? -16.904 30.160 51.674 1.00 81.44 211 ALA A C 1
ATOM 1550 O O . ALA A 1 211 ? -17.769 29.300 51.481 1.00 81.44 211 ALA A O 1
ATOM 1551 N N . ARG A 1 212 ? -17.020 31.404 51.196 1.00 84.25 212 ARG A N 1
ATOM 1552 C CA . ARG A 1 212 ? -18.143 31.870 50.369 1.00 84.25 212 ARG A CA 1
ATOM 1553 C C . ARG A 1 212 ? -17.620 32.543 49.102 1.00 84.25 212 ARG A C 1
ATOM 1555 O O . ARG A 1 212 ? -16.567 33.168 49.108 1.00 84.25 212 ARG A O 1
ATOM 1562 N N . GLY A 1 213 ? -18.372 32.424 48.010 1.00 84.19 213 GLY A N 1
ATOM 1563 C CA . GLY A 1 213 ? -17.989 33.001 46.720 1.00 84.19 213 GLY A CA 1
ATOM 1564 C C . GLY A 1 213 ? -16.779 32.302 46.093 1.00 84.19 213 GLY A C 1
ATOM 1565 O O . GLY A 1 213 ? -16.678 31.078 46.117 1.00 84.19 213 GLY A O 1
ATOM 1566 N N . VAL A 1 214 ? -15.859 33.078 45.518 1.00 76.56 214 VAL A N 1
ATOM 1567 C CA . VAL A 1 214 ? -14.699 32.565 44.759 1.00 76.56 214 VAL A CA 1
ATOM 1568 C C . VAL A 1 214 ? -13.674 31.813 45.616 1.00 76.56 214 VAL A C 1
ATOM 1570 O O . VAL A 1 214 ? -12.900 31.016 45.095 1.00 76.56 214 VAL A O 1
ATOM 1573 N N . GLU A 1 215 ? -13.704 32.002 46.935 1.00 78.75 215 GLU A N 1
ATOM 1574 C CA . GLU A 1 215 ? -12.824 31.319 47.894 1.00 78.75 215 GLU A CA 1
ATOM 1575 C C . GLU A 1 215 ? -13.184 29.838 48.095 1.00 78.75 215 GLU A C 1
ATOM 1577 O O . GLU A 1 215 ? -12.421 29.086 48.702 1.00 78.75 215 GLU A O 1
ATOM 1582 N N . VAL A 1 216 ? -14.339 29.403 47.575 1.00 84.50 216 VAL A N 1
ATOM 1583 C CA . VAL A 1 216 ? -14.744 27.989 47.562 1.00 84.50 216 VAL A CA 1
ATOM 1584 C C . VAL A 1 216 ? -13.837 27.168 46.638 1.00 84.50 216 VAL A C 1
ATOM 1586 O O . VAL A 1 216 ? -13.694 25.966 46.835 1.00 84.50 216 VAL A O 1
ATOM 1589 N N . ILE A 1 217 ? -13.176 27.796 45.663 1.00 80.19 217 ILE A N 1
ATOM 1590 C CA . ILE A 1 217 ? -12.297 27.101 44.723 1.00 80.19 217 ILE A CA 1
ATOM 1591 C C . ILE A 1 217 ? -11.005 26.659 45.441 1.00 80.19 217 ILE A C 1
ATOM 1593 O O . ILE A 1 217 ? -10.273 27.499 45.977 1.00 80.19 217 ILE A O 1
ATOM 1597 N N . PRO A 1 218 ? -10.667 25.356 45.438 1.00 73.94 218 PRO A N 1
ATOM 1598 C CA . PRO A 1 218 ? -9.406 24.872 45.990 1.00 73.94 218 PRO A CA 1
ATOM 1599 C C . PRO A 1 218 ? -8.217 25.553 45.313 1.00 73.94 218 PRO A C 1
ATOM 1601 O O . PRO A 1 218 ? -8.144 25.613 44.087 1.00 73.94 218 PRO A O 1
ATOM 1604 N N . ASN A 1 219 ? -7.279 26.066 46.114 1.00 78.44 219 ASN A N 1
ATOM 1605 C CA . ASN A 1 219 ? -6.103 26.793 45.626 1.00 78.44 219 ASN A CA 1
ATOM 1606 C C . ASN A 1 219 ? -6.449 27.981 44.700 1.00 78.44 219 ASN A C 1
ATOM 1608 O O . ASN A 1 219 ? -5.757 28.220 43.715 1.00 78.44 219 ASN A O 1
ATOM 1612 N N . TYR A 1 220 ? -7.508 28.744 45.002 1.00 80.94 220 TYR A N 1
ATOM 1613 C CA . TYR A 1 220 ? -7.965 29.855 44.150 1.00 80.94 220 TYR A CA 1
ATOM 1614 C C . TYR A 1 220 ? -6.876 30.892 43.808 1.00 80.94 220 TYR A C 1
ATOM 1616 O O . TYR A 1 220 ? -6.912 31.463 42.721 1.00 80.94 220 TYR A O 1
ATOM 1624 N N . THR A 1 221 ? -5.901 31.129 44.697 1.00 76.31 221 THR A N 1
ATOM 1625 C CA . THR A 1 221 ? -4.778 32.049 44.442 1.00 76.31 221 THR A CA 1
ATOM 1626 C C . THR A 1 221 ? -3.931 31.591 43.258 1.00 76.31 221 THR A C 1
ATOM 1628 O O . THR A 1 221 ? -3.618 32.395 42.391 1.00 76.31 221 THR A O 1
ATOM 1631 N N . PHE A 1 222 ? -3.657 30.288 43.149 1.00 78.56 222 PHE A N 1
ATOM 1632 C CA . PHE A 1 222 ? -2.952 29.710 42.003 1.00 78.56 222 PHE A CA 1
ATOM 1633 C C . PHE A 1 222 ? -3.725 29.923 40.695 1.00 78.56 222 PHE A C 1
ATOM 1635 O O . PHE A 1 222 ? -3.164 30.405 39.716 1.00 78.56 222 PHE A O 1
ATOM 1642 N N . TRP A 1 223 ? -5.024 29.608 40.681 1.00 73.38 223 TRP A N 1
ATOM 1643 C CA . TRP A 1 223 ? -5.858 29.737 39.479 1.00 73.38 223 TRP A CA 1
ATOM 1644 C C . TRP A 1 223 ? -6.044 31.189 39.035 1.00 73.38 223 TRP A C 1
ATOM 1646 O O . TRP A 1 223 ? -6.117 31.461 37.838 1.00 73.38 223 TRP A O 1
ATOM 1656 N N . LYS A 1 224 ? -6.079 32.125 39.989 1.00 77.62 224 LYS A N 1
ATOM 1657 C CA . LYS A 1 224 ? -6.115 33.567 39.724 1.00 77.62 224 LYS A CA 1
ATOM 1658 C C . LYS A 1 224 ? -4.835 34.057 39.038 1.00 77.62 224 LYS A C 1
ATOM 1660 O O . LYS A 1 224 ? -4.915 34.912 38.159 1.00 77.62 224 LYS A O 1
ATOM 1665 N N . ASP A 1 225 ? -3.687 33.501 39.416 1.00 74.81 225 ASP A N 1
ATOM 1666 C CA . ASP A 1 225 ? -2.373 33.923 38.918 1.00 74.81 225 ASP A CA 1
ATOM 1667 C C . ASP A 1 225 ? -1.928 33.145 37.660 1.00 74.81 225 ASP A C 1
ATOM 1669 O O . ASP A 1 225 ? -1.022 33.575 36.942 1.00 74.81 225 ASP A O 1
ATOM 1673 N N . LEU A 1 226 ? -2.605 32.038 37.328 1.00 69.00 226 LEU A N 1
ATOM 1674 C CA . LEU A 1 226 ? -2.322 31.189 36.164 1.00 69.00 226 LEU A CA 1
ATOM 1675 C C . LEU A 1 226 ? -2.247 31.951 34.819 1.00 69.00 226 LEU A C 1
ATOM 1677 O O . LEU A 1 226 ? -1.312 31.695 34.057 1.00 69.00 226 LEU A O 1
ATOM 1681 N N . PRO A 1 227 ? -3.139 32.915 34.502 1.00 66.31 227 PRO A N 1
ATOM 1682 C CA . PRO A 1 227 ? -3.046 33.678 33.255 1.00 66.31 227 PRO A CA 1
ATOM 1683 C C . PRO A 1 227 ? -1.774 34.534 33.161 1.00 66.31 227 PRO A C 1
ATOM 1685 O O . PRO A 1 227 ? -1.252 34.746 32.068 1.00 66.31 227 PRO A O 1
ATOM 1688 N N . PHE A 1 228 ? -1.256 35.015 34.296 1.00 67.44 228 PHE A N 1
ATOM 1689 C CA . PHE A 1 228 ? -0.007 35.778 34.349 1.00 67.44 228 PHE A CA 1
ATOM 1690 C C . PHE A 1 228 ? 1.217 34.863 34.219 1.00 67.44 228 PHE A C 1
ATOM 1692 O O . PHE A 1 228 ? 2.190 35.245 33.573 1.00 67.44 228 PHE A O 1
ATOM 1699 N N . LEU A 1 229 ? 1.140 33.638 34.753 1.00 54.09 229 LEU A N 1
ATOM 1700 C CA . LEU A 1 229 ? 2.175 32.610 34.592 1.00 54.09 229 LEU A CA 1
ATOM 1701 C C . LEU A 1 229 ? 2.303 32.133 33.137 1.00 54.09 229 LEU A C 1
ATOM 1703 O O . LEU A 1 229 ? 3.417 31.953 32.653 1.00 54.09 229 LEU A O 1
ATOM 1707 N N . LEU A 1 230 ? 1.187 31.992 32.412 1.00 46.09 230 LEU A N 1
ATOM 1708 C CA . LEU A 1 230 ? 1.192 31.613 30.991 1.00 46.09 230 LEU A CA 1
ATOM 1709 C C . LEU A 1 230 ? 1.673 32.748 30.069 1.00 46.09 230 LEU A C 1
ATOM 1711 O O . LEU A 1 230 ? 2.244 32.487 29.013 1.00 46.09 230 LEU A O 1
ATOM 1715 N N . LYS A 1 231 ? 1.516 34.013 30.484 1.00 49.84 231 LYS A N 1
ATOM 1716 C CA . LYS A 1 231 ? 2.005 35.187 29.739 1.00 49.84 231 LYS A CA 1
ATOM 1717 C C . LYS A 1 231 ? 3.533 35.276 29.648 1.00 49.84 231 LYS A C 1
ATOM 1719 O O . LYS A 1 231 ? 4.035 35.944 28.750 1.00 49.84 231 LYS A O 1
ATOM 1724 N N . LEU A 1 232 ? 4.275 34.605 30.533 1.00 40.66 232 LEU A N 1
ATOM 1725 C CA . LEU A 1 232 ? 5.744 34.574 30.493 1.00 40.66 232 LEU A CA 1
ATOM 1726 C C . LEU A 1 232 ? 6.304 33.682 29.372 1.00 40.66 232 LEU A C 1
ATOM 1728 O O . LEU A 1 232 ? 7.508 33.699 29.132 1.00 40.66 232 LEU A O 1
ATOM 1732 N N . TYR A 1 233 ? 5.446 32.955 28.650 1.00 39.59 233 TYR A N 1
ATOM 1733 C CA . TYR A 1 233 ? 5.815 32.172 27.471 1.00 39.59 233 TYR A CA 1
ATOM 1734 C C . TYR A 1 233 ? 5.255 32.821 26.191 1.00 39.59 233 TYR A C 1
ATOM 1736 O O . TYR A 1 233 ? 4.540 32.192 25.416 1.00 39.59 233 TYR A O 1
ATOM 1744 N N . SER A 1 234 ? 5.516 34.118 25.971 1.00 37.84 234 SER A N 1
ATOM 1745 C CA . SER A 1 234 ? 5.154 34.769 24.703 1.00 37.84 234 SER A CA 1
ATOM 1746 C C . SER A 1 234 ? 6.207 34.460 23.635 1.00 37.84 234 SER A C 1
ATOM 1748 O O . SER A 1 234 ? 7.310 35.011 23.645 1.00 37.84 234 SER A O 1
ATOM 1750 N N . TRP A 1 235 ? 5.856 33.583 22.702 1.00 40.72 235 TRP A N 1
ATOM 1751 C CA . TRP A 1 235 ? 6.605 33.346 21.473 1.00 40.72 235 TRP A CA 1
ATOM 1752 C C . TRP A 1 235 ? 6.475 34.580 20.561 1.00 40.72 235 TRP A C 1
ATOM 1754 O O . TRP A 1 235 ? 5.363 35.011 20.256 1.00 40.72 235 TRP A O 1
ATOM 1764 N N . ARG A 1 236 ? 7.596 35.190 20.152 1.00 34.72 236 ARG A N 1
ATOM 1765 C CA . ARG A 1 236 ? 7.621 36.386 19.288 1.00 34.72 236 ARG A CA 1
ATOM 1766 C C . ARG A 1 236 ? 7.757 35.946 17.825 1.00 34.72 236 ARG A C 1
ATOM 1768 O O . ARG A 1 236 ? 8.865 35.851 17.310 1.00 34.72 236 ARG A O 1
ATOM 1775 N N . GLY A 1 237 ? 6.631 35.617 17.192 1.00 45.97 237 GLY A N 1
ATOM 1776 C CA . GLY A 1 237 ? 6.548 35.323 15.755 1.00 45.97 237 GLY A CA 1
ATOM 1777 C C . GLY A 1 237 ? 6.335 36.588 14.900 1.00 45.97 237 GLY A C 1
ATOM 1778 O O . GLY A 1 237 ? 5.878 37.603 15.427 1.00 45.97 237 GLY A O 1
ATOM 1779 N N . PRO A 1 238 ? 6.651 36.559 13.590 1.00 37.97 238 PRO A N 1
ATOM 1780 C CA . PRO A 1 238 ? 6.670 37.738 12.730 1.00 37.97 238 PRO A CA 1
ATOM 1781 C C . PRO A 1 238 ? 5.340 37.930 11.984 1.00 37.97 238 PRO A C 1
ATOM 1783 O O . PRO A 1 238 ? 5.329 37.969 10.763 1.00 37.97 238 PRO A O 1
ATOM 1786 N N . LEU A 1 239 ? 4.205 38.035 12.676 1.00 39.44 239 LEU A N 1
ATOM 1787 C CA . LEU A 1 239 ? 2.945 38.478 12.062 1.00 39.44 239 LEU A CA 1
ATOM 1788 C C . LEU A 1 239 ? 2.176 39.341 13.068 1.00 39.44 239 LEU A C 1
ATOM 1790 O O . LEU A 1 239 ? 2.065 38.993 14.238 1.00 39.44 239 LEU A O 1
ATOM 1794 N N . GLY A 1 240 ? 1.748 40.512 12.593 1.00 40.38 240 GLY A N 1
ATOM 1795 C CA . GLY A 1 240 ? 1.430 41.695 13.388 1.00 40.38 240 GLY A CA 1
ATOM 1796 C C . GLY A 1 240 ? 0.258 41.601 14.366 1.00 40.38 240 GLY A C 1
ATOM 1797 O O . GLY A 1 240 ? -0.588 40.711 14.314 1.00 40.38 240 GLY A O 1
ATOM 1798 N N . ASP A 1 241 ? 0.242 42.606 15.241 1.00 39.00 241 ASP A N 1
ATOM 1799 C CA . ASP A 1 241 ? -0.598 42.760 16.424 1.00 39.00 241 ASP A CA 1
ATOM 1800 C C . ASP A 1 241 ? -2.102 42.620 16.143 1.00 39.00 241 ASP A C 1
ATOM 1802 O O . ASP A 1 241 ? -2.783 43.548 15.697 1.00 39.00 241 ASP A O 1
ATOM 1806 N N . ARG A 1 242 ? -2.655 41.463 16.506 1.00 39.94 242 ARG A N 1
ATOM 1807 C CA . ARG A 1 242 ? -4.045 41.354 16.949 1.00 39.94 242 ARG A CA 1
ATOM 1808 C C . ARG A 1 242 ? -4.067 40.591 18.261 1.00 39.94 242 ARG A C 1
ATOM 1810 O O . ARG A 1 242 ? -3.812 39.391 18.295 1.00 39.94 242 ARG A O 1
ATOM 1817 N N . GLU A 1 243 ? -4.364 41.307 19.343 1.00 43.66 243 GLU A N 1
ATOM 1818 C CA . GLU A 1 243 ? -4.599 40.707 20.652 1.00 43.66 243 GLU A CA 1
ATOM 1819 C C . GLU A 1 243 ? -5.810 39.770 20.570 1.00 43.66 243 GLU A C 1
ATOM 1821 O O . GLU A 1 243 ? -6.962 40.201 20.548 1.00 43.66 243 GLU A O 1
ATOM 1826 N N . MET A 1 244 ? -5.548 38.467 20.510 1.00 40.00 244 MET A N 1
ATOM 1827 C CA . MET A 1 244 ? -6.559 37.446 20.745 1.00 40.00 244 MET A CA 1
ATOM 1828 C C . MET A 1 244 ? -6.451 36.984 22.195 1.00 40.00 244 MET A C 1
ATOM 1830 O O . MET A 1 244 ? -5.366 36.664 22.682 1.00 40.00 244 MET A O 1
ATOM 1834 N N . ALA A 1 245 ? -7.583 36.968 22.900 1.00 41.88 245 ALA A N 1
ATOM 1835 C CA . ALA A 1 245 ? -7.643 36.524 24.285 1.00 41.88 245 ALA A CA 1
ATOM 1836 C C . ALA A 1 245 ? -7.090 35.084 24.402 1.00 41.88 245 ALA A C 1
ATOM 1838 O O . ALA A 1 245 ? -7.566 34.196 23.691 1.00 41.88 245 ALA A O 1
ATOM 1839 N N . PRO A 1 246 ? -6.135 34.809 25.310 1.00 47.34 246 PRO A N 1
ATOM 1840 C CA . PRO A 1 246 ? -5.452 33.513 25.395 1.00 47.34 246 PRO A CA 1
ATOM 1841 C C . PRO A 1 246 ? -6.396 32.336 25.700 1.00 47.34 246 PRO A C 1
ATOM 1843 O O . PRO A 1 246 ? -6.094 31.200 25.348 1.00 47.34 246 PRO A O 1
ATOM 1846 N N . GLY A 1 247 ? -7.575 32.599 26.279 1.00 44.94 247 GLY A N 1
ATOM 1847 C CA . GLY A 1 247 ? -8.619 31.584 26.465 1.00 44.94 247 GLY A CA 1
ATOM 1848 C C . GLY A 1 247 ? -9.272 31.107 25.160 1.00 44.94 247 GLY A C 1
ATOM 1849 O O . GLY A 1 247 ? -9.653 29.944 25.066 1.00 44.94 247 GLY A O 1
ATOM 1850 N N . LEU A 1 248 ? -9.357 31.968 24.139 1.00 42.91 248 LEU A N 1
ATOM 1851 C CA . LEU A 1 248 ? -9.888 31.613 22.820 1.00 42.91 248 LEU A CA 1
ATOM 1852 C C . LEU A 1 248 ? -8.880 30.756 22.040 1.00 42.91 248 LEU A C 1
ATOM 1854 O O . LEU A 1 248 ? -9.277 29.820 21.360 1.00 42.91 248 LEU A O 1
ATOM 1858 N N . LEU A 1 249 ? -7.578 31.020 22.202 1.00 46.12 249 LEU A N 1
ATOM 1859 C CA . LEU A 1 249 ? -6.505 30.261 21.554 1.00 46.12 249 LEU A CA 1
ATOM 1860 C C . LEU A 1 249 ? -6.445 28.805 22.051 1.00 46.12 249 LEU A C 1
ATOM 1862 O O . LEU A 1 249 ? -6.300 27.897 21.247 1.00 46.12 249 LEU A O 1
ATOM 1866 N N . VAL A 1 250 ? -6.614 28.563 23.357 1.00 53.22 250 VAL A N 1
ATOM 1867 C CA . VAL A 1 250 ? -6.622 27.198 23.928 1.00 53.22 250 VAL A CA 1
ATOM 1868 C C . VAL A 1 250 ? -7.861 26.407 23.495 1.00 53.22 250 VAL A C 1
ATOM 1870 O O . VAL A 1 250 ? -7.756 25.218 23.204 1.00 53.22 250 VAL A O 1
ATOM 1873 N N . LEU A 1 251 ? -9.025 27.060 23.404 1.00 46.28 251 LEU A N 1
ATOM 1874 C CA . LEU A 1 251 ? -10.243 26.441 22.872 1.00 46.28 251 LEU A CA 1
ATOM 1875 C C . LEU A 1 251 ? -10.127 26.145 21.370 1.00 46.28 251 LEU A C 1
ATOM 1877 O O . LEU A 1 251 ? -10.525 25.068 20.945 1.00 46.28 251 LEU A O 1
ATOM 1881 N N . LEU A 1 252 ? -9.543 27.052 20.581 1.00 44.56 252 LEU A N 1
ATOM 1882 C CA . LEU A 1 252 ? -9.339 26.858 19.142 1.00 44.56 252 LEU A CA 1
ATOM 1883 C C . LEU A 1 252 ? -8.285 25.781 18.846 1.00 44.56 252 LEU A C 1
ATOM 1885 O O . LEU A 1 252 ? -8.544 24.912 18.024 1.00 44.56 252 LEU A O 1
ATOM 1889 N N . LEU A 1 253 ? -7.168 25.748 19.581 1.00 50.28 253 LEU A N 1
ATOM 1890 C CA . LEU A 1 253 ? -6.169 24.676 19.481 1.00 50.28 253 LEU A CA 1
ATOM 1891 C C . LEU A 1 253 ? -6.736 23.322 19.933 1.00 50.28 253 LEU A C 1
ATOM 1893 O O . LEU A 1 253 ? -6.428 22.296 19.336 1.00 50.28 253 LEU A O 1
ATOM 1897 N N . GLY A 1 254 ? -7.602 23.309 20.953 1.00 46.44 254 GLY A N 1
ATOM 1898 C CA . GLY A 1 254 ? -8.324 22.108 21.373 1.00 46.44 254 GLY A CA 1
ATOM 1899 C C . GLY A 1 254 ? -9.308 21.598 20.314 1.00 46.44 254 GLY A C 1
ATOM 1900 O O . GLY A 1 254 ? -9.414 20.392 20.121 1.00 46.44 254 GLY A O 1
ATOM 1901 N N . VAL A 1 255 ? -9.994 22.495 19.597 1.00 43.28 255 VAL A N 1
ATOM 1902 C CA . VAL A 1 255 ? -10.952 22.141 18.534 1.00 43.28 255 VAL A CA 1
ATOM 190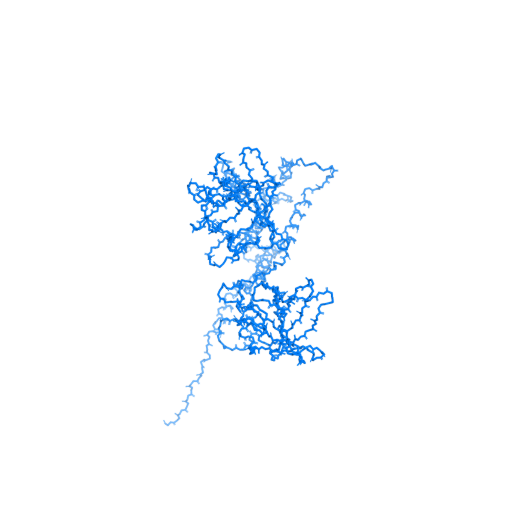3 C C . VAL A 1 255 ? -10.241 21.726 17.240 1.00 43.28 255 VAL A C 1
ATOM 1905 O O . VAL A 1 255 ? -10.631 20.729 16.640 1.00 43.28 255 VAL A O 1
ATOM 1908 N N . GLU A 1 256 ? -9.154 22.390 16.840 1.00 43.00 256 GLU A N 1
ATOM 1909 C CA . GLU A 1 256 ? -8.378 22.007 15.647 1.00 43.00 256 GLU A CA 1
ATOM 1910 C C . GLU A 1 256 ? -7.653 20.661 15.810 1.00 43.00 256 GLU A C 1
ATOM 1912 O O . GLU A 1 256 ? -7.540 19.902 14.843 1.00 43.00 256 GLU A O 1
ATOM 1917 N N . CYS A 1 257 ? -7.246 20.316 17.037 1.00 41.91 257 CYS A N 1
ATOM 1918 C CA . CYS A 1 257 ? -6.665 19.012 17.368 1.00 41.91 257 CYS A CA 1
ATOM 1919 C C . CYS A 1 257 ? -7.706 17.874 17.294 1.00 41.91 257 CYS A C 1
ATOM 1921 O O . CYS A 1 257 ? -7.373 16.748 16.936 1.00 41.91 257 CYS A O 1
ATOM 1923 N N . ILE A 1 258 ? -8.988 18.171 17.553 1.00 43.50 258 ILE A N 1
ATOM 1924 C CA . ILE A 1 258 ? -10.100 17.218 17.382 1.00 43.50 258 ILE A CA 1
ATOM 1925 C C . ILE A 1 258 ? -10.468 17.062 15.894 1.00 43.50 258 ILE A C 1
ATOM 1927 O O . ILE A 1 258 ? -10.799 15.961 15.457 1.00 43.50 258 ILE A O 1
ATOM 1931 N N . CYS A 1 259 ? -10.380 18.130 15.092 1.00 35.59 259 CYS A N 1
ATOM 1932 C CA . CYS A 1 259 ? -10.742 18.096 13.670 1.00 35.59 259 CYS A CA 1
ATOM 1933 C C . CYS A 1 259 ? -9.709 17.387 12.773 1.00 35.59 259 CYS A C 1
ATOM 1935 O O . CYS A 1 259 ? -10.107 16.781 11.781 1.00 35.59 259 CYS A O 1
ATOM 1937 N N . HIS A 1 260 ? -8.415 17.394 13.119 1.00 37.00 260 HIS A N 1
ATOM 1938 C CA . HIS A 1 260 ? -7.387 16.664 12.354 1.00 37.00 260 HIS A CA 1
ATOM 1939 C C . HIS A 1 260 ? -7.445 15.137 12.520 1.00 37.00 260 HIS A C 1
ATOM 1941 O O . HIS A 1 260 ? -6.843 14.416 11.730 1.00 37.00 260 HIS A O 1
ATOM 1947 N N . TRP A 1 261 ? -8.180 14.627 13.512 1.00 38.88 261 TRP A N 1
ATOM 1948 C CA . TRP A 1 261 ? -8.249 13.191 13.809 1.00 38.88 261 TRP A CA 1
ATOM 1949 C C . TRP A 1 261 ? -9.436 12.470 13.143 1.00 38.88 261 TRP A C 1
ATOM 1951 O O . TRP A 1 261 ? -9.595 11.262 13.288 1.00 38.88 261 TRP A O 1
ATOM 1961 N N . ALA A 1 262 ? -10.270 13.204 12.398 1.00 34.75 262 ALA A N 1
ATOM 1962 C CA . ALA A 1 262 ? -11.426 12.667 11.675 1.00 34.75 262 ALA A CA 1
ATOM 1963 C C . ALA A 1 262 ? -11.162 12.414 10.178 1.00 34.75 262 ALA A C 1
ATOM 1965 O O . ALA A 1 262 ? -12.099 12.117 9.436 1.00 34.75 262 ALA A O 1
ATOM 1966 N N . ALA A 1 263 ? -9.913 12.525 9.714 1.00 36.97 263 ALA A N 1
ATOM 1967 C CA . ALA A 1 263 ? -9.558 12.000 8.404 1.00 36.97 263 ALA A CA 1
ATOM 1968 C C . ALA A 1 263 ? -9.612 10.469 8.491 1.00 36.97 263 ALA A C 1
ATOM 1970 O O . ALA A 1 263 ? -8.825 9.852 9.203 1.00 36.97 263 ALA A O 1
ATOM 1971 N N . ALA A 1 264 ? -10.594 9.865 7.823 1.00 40.25 264 ALA A N 1
ATOM 1972 C CA . ALA A 1 264 ? -10.620 8.426 7.635 1.00 40.25 264 ALA A CA 1
ATOM 1973 C C . ALA A 1 264 ? -9.347 8.040 6.874 1.00 40.25 264 ALA A C 1
ATOM 1975 O O . ALA A 1 264 ? -9.194 8.409 5.709 1.00 40.25 264 ALA A O 1
ATOM 1976 N N . ASP A 1 265 ? -8.428 7.341 7.537 1.00 42.69 265 ASP A N 1
ATOM 1977 C CA . ASP A 1 265 ? -7.296 6.732 6.853 1.00 42.69 265 ASP A CA 1
ATOM 1978 C C . ASP A 1 265 ? -7.841 5.842 5.731 1.00 42.69 265 ASP A C 1
ATOM 1980 O O . ASP A 1 265 ? -8.682 4.966 5.962 1.00 42.69 265 ASP A O 1
ATOM 1984 N N . VAL A 1 266 ? -7.374 6.072 4.500 1.00 47.78 266 VAL A N 1
ATOM 1985 C CA . VAL A 1 266 ? -7.559 5.116 3.407 1.00 47.78 266 VAL A CA 1
ATOM 1986 C C . VAL A 1 266 ? -6.831 3.853 3.840 1.00 47.78 266 VAL A C 1
ATOM 1988 O O . VAL A 1 266 ? -5.602 3.793 3.827 1.00 47.78 266 VAL A O 1
ATOM 1991 N N . VAL A 1 267 ? -7.590 2.853 4.281 1.00 57.91 267 VAL A N 1
ATOM 1992 C CA . VAL A 1 267 ? -7.036 1.579 4.731 1.00 57.91 267 VAL A CA 1
ATOM 1993 C C . VAL A 1 267 ? -6.500 0.845 3.505 1.00 57.91 267 VAL A C 1
ATOM 1995 O O . VAL A 1 267 ? -7.234 0.159 2.793 1.00 57.91 267 VAL A O 1
ATOM 1998 N N . GLN A 1 268 ? -5.206 1.025 3.248 1.00 58.34 268 GLN A N 1
ATOM 1999 C CA . GLN A 1 268 ? -4.460 0.256 2.262 1.00 58.34 268 GLN A CA 1
ATOM 2000 C C . GLN A 1 268 ? -4.430 -1.204 2.708 1.00 58.34 268 GLN A C 1
ATOM 2002 O O . GLN A 1 268 ? -4.141 -1.526 3.863 1.00 58.34 268 GLN A O 1
ATOM 2007 N N . CYS A 1 269 ? -4.804 -2.090 1.797 1.00 68.25 269 CYS A N 1
ATOM 2008 C CA . CYS A 1 269 ? -4.971 -3.496 2.103 1.00 68.25 269 CYS A CA 1
ATOM 2009 C C . CYS A 1 269 ? -3.650 -4.240 1.830 1.00 68.25 269 CYS A C 1
ATOM 2011 O O . CYS A 1 269 ? -3.046 -4.077 0.771 1.00 68.25 269 CYS A O 1
ATOM 2013 N N . GLN A 1 270 ? -3.163 -5.018 2.804 1.00 68.31 270 GLN A N 1
ATOM 2014 C CA . GLN A 1 270 ? -1.880 -5.714 2.703 1.00 68.31 270 GLN A CA 1
ATOM 2015 C C . GLN A 1 270 ? -2.064 -7.023 1.937 1.00 68.31 270 GLN A C 1
ATOM 2017 O O . GLN A 1 270 ? -2.721 -7.957 2.405 1.00 68.31 270 GLN A O 1
ATOM 2022 N N . VAL A 1 271 ? -1.483 -7.084 0.746 1.00 70.69 271 VAL A N 1
ATOM 2023 C CA . VAL A 1 271 ? -1.454 -8.289 -0.083 1.00 70.69 271 VAL A CA 1
ATOM 2024 C C . VAL A 1 271 ? -0.277 -9.149 0.371 1.00 70.69 271 VAL A C 1
ATOM 2026 O O . VAL A 1 271 ? 0.810 -8.627 0.599 1.00 70.69 271 VAL A O 1
ATOM 2029 N N . ALA A 1 272 ? -0.490 -10.452 0.552 1.00 59.94 272 ALA A N 1
ATOM 2030 C CA . ALA A 1 272 ? 0.602 -11.360 0.901 1.00 59.94 272 ALA A CA 1
ATOM 2031 C C . ALA A 1 272 ? 1.534 -11.557 -0.307 1.00 59.94 272 ALA A C 1
ATOM 2033 O O . ALA A 1 272 ? 1.036 -11.772 -1.412 1.00 59.94 272 ALA A O 1
ATOM 2034 N N . ASP A 1 273 ? 2.855 -11.555 -0.083 1.00 56.38 273 ASP A N 1
ATOM 2035 C CA . ASP A 1 273 ? 3.885 -11.656 -1.139 1.00 56.38 273 ASP A CA 1
ATOM 2036 C C . ASP A 1 273 ? 3.715 -12.885 -2.060 1.00 56.38 273 ASP A C 1
ATOM 2038 O O . ASP A 1 273 ? 4.084 -12.835 -3.230 1.00 56.38 273 ASP A O 1
ATOM 2042 N N . ASP A 1 274 ? 3.094 -13.958 -1.554 1.00 60.25 274 ASP A N 1
ATOM 2043 C CA . ASP A 1 274 ? 2.863 -15.215 -2.280 1.00 60.25 274 ASP A CA 1
ATOM 2044 C C . ASP A 1 274 ? 1.375 -15.490 -2.602 1.00 60.25 274 ASP A C 1
ATOM 2046 O O . ASP A 1 274 ? 1.056 -16.485 -3.258 1.00 60.25 274 ASP A O 1
ATOM 2050 N N . ASP A 1 275 ? 0.435 -14.646 -2.148 1.00 70.81 275 ASP A N 1
ATOM 2051 C CA . ASP A 1 275 ? -1.009 -14.874 -2.331 1.00 70.81 275 ASP A CA 1
ATOM 2052 C C . ASP A 1 275 ? -1.787 -13.592 -2.665 1.00 70.81 275 ASP A C 1
ATOM 2054 O O . ASP A 1 275 ? -2.520 -13.022 -1.860 1.00 70.81 275 ASP A O 1
ATOM 2058 N N . PHE A 1 276 ? -1.671 -13.198 -3.928 1.00 74.25 276 PHE A N 1
ATOM 2059 C CA . PHE A 1 276 ? -2.241 -11.995 -4.540 1.00 74.25 276 PHE A CA 1
ATOM 2060 C C . PHE A 1 276 ? -3.774 -11.975 -4.610 1.00 74.25 276 PHE A C 1
ATOM 2062 O O . PHE A 1 276 ? -4.380 -10.943 -4.896 1.00 74.25 276 PHE A O 1
ATOM 2069 N N . CYS A 1 277 ? -4.410 -13.118 -4.346 1.00 82.75 277 CYS A N 1
ATOM 2070 C CA . CYS A 1 277 ? -5.862 -13.218 -4.232 1.00 82.75 277 CYS A CA 1
ATOM 2071 C C . CYS A 1 277 ? -6.389 -12.971 -2.833 1.00 82.75 277 CYS A C 1
ATOM 2073 O O . CYS A 1 277 ? -7.607 -12.962 -2.632 1.00 82.75 277 CYS A O 1
ATOM 2075 N N . LYS A 1 278 ? -5.480 -12.780 -1.885 1.00 84.38 278 LYS A N 1
ATOM 2076 C CA . LYS A 1 278 ? -5.802 -12.548 -0.503 1.00 84.38 278 LYS A CA 1
ATOM 2077 C C . LYS A 1 278 ? -5.259 -11.197 -0.088 1.00 84.38 278 LYS A C 1
ATOM 2079 O O . LYS A 1 278 ? -4.071 -10.912 -0.202 1.00 84.38 278 LYS A O 1
ATOM 2084 N N . CYS A 1 279 ? -6.152 -10.388 0.444 1.00 83.00 279 CYS A N 1
ATOM 2085 C CA . CYS A 1 279 ? -5.815 -9.091 0.967 1.00 83.00 279 CYS A CA 1
ATOM 2086 C C . CYS A 1 279 ? -6.244 -9.016 2.428 1.00 83.00 279 CYS A C 1
ATOM 2088 O O . CYS A 1 279 ? -7.389 -9.326 2.763 1.00 83.00 279 CYS A O 1
ATOM 2090 N N . SER A 1 280 ? -5.314 -8.675 3.316 1.00 76.38 280 SER A N 1
ATOM 2091 C CA . SER A 1 280 ? -5.563 -8.598 4.750 1.00 76.38 280 SER A CA 1
ATOM 2092 C C . SER A 1 280 ? -5.374 -7.173 5.253 1.00 76.38 280 SER A C 1
ATOM 2094 O O . SER A 1 280 ? -4.409 -6.491 4.937 1.00 76.38 280 SER A O 1
ATOM 2096 N N . SER A 1 281 ? -6.301 -6.732 6.086 1.00 68.00 281 SER A N 1
ATOM 2097 C CA . SER A 1 281 ? -6.200 -5.551 6.932 1.00 68.00 281 SER A CA 1
ATOM 2098 C C . SER A 1 281 ? -6.473 -5.970 8.380 1.00 68.00 281 SER A C 1
ATOM 2100 O O . SER A 1 281 ? -6.941 -7.085 8.620 1.00 68.00 281 SER A O 1
ATOM 2102 N N . SER A 1 282 ? -6.163 -5.105 9.345 1.00 59.78 282 SER A N 1
ATOM 2103 C CA . SER A 1 282 ? -6.092 -5.378 10.794 1.00 59.78 282 SER A CA 1
ATOM 2104 C C . SER A 1 282 ? -7.206 -6.266 11.373 1.00 59.78 282 SER A C 1
ATOM 2106 O O . SER A 1 282 ? -6.930 -7.039 12.283 1.00 59.78 282 SER A O 1
ATOM 2108 N N . ASN A 1 283 ? -8.432 -6.206 10.835 1.00 61.62 283 ASN A N 1
ATOM 2109 C CA . ASN A 1 283 ? -9.565 -7.062 11.224 1.00 61.62 283 ASN A CA 1
ATOM 2110 C C . ASN A 1 283 ? -10.351 -7.651 10.034 1.00 61.62 283 ASN A C 1
ATOM 2112 O O . ASN A 1 283 ? -11.467 -8.144 10.207 1.00 61.62 283 ASN A O 1
ATOM 2116 N N . LEU A 1 284 ? -9.819 -7.555 8.816 1.00 71.81 284 LEU A N 1
ATOM 2117 C CA . LEU A 1 284 ? -10.533 -7.902 7.590 1.00 71.81 284 LEU A CA 1
ATOM 2118 C C . LEU A 1 284 ? -9.632 -8.718 6.675 1.00 71.81 284 LEU A C 1
ATOM 2120 O O . LEU A 1 284 ? -8.601 -8.234 6.231 1.00 71.81 284 LEU A O 1
ATOM 2124 N N . THR A 1 285 ? -10.058 -9.927 6.331 1.00 79.50 285 THR A N 1
ATOM 2125 C CA . THR A 1 285 ? -9.428 -10.712 5.273 1.00 79.50 285 THR A CA 1
ATOM 2126 C C . THR A 1 285 ? -10.398 -10.845 4.107 1.00 79.50 285 THR A C 1
ATOM 2128 O O . THR A 1 285 ? -11.511 -11.354 4.258 1.00 79.50 285 THR A O 1
ATOM 2131 N N . LEU A 1 286 ? -9.969 -10.366 2.946 1.00 84.31 286 LEU A N 1
ATOM 2132 C CA . LEU A 1 286 ? -10.637 -10.524 1.663 1.00 84.31 286 LEU A CA 1
ATOM 2133 C C . LEU A 1 286 ? -9.921 -11.627 0.890 1.00 84.31 286 LEU A C 1
ATOM 2135 O O . LEU A 1 286 ? -8.704 -11.585 0.739 1.00 84.31 286 LEU A O 1
ATOM 2139 N N . ASP A 1 287 ? -10.668 -12.616 0.413 1.00 86.06 287 ASP A N 1
ATOM 2140 C CA . ASP A 1 287 ? -10.144 -13.704 -0.414 1.00 86.06 287 ASP A CA 1
ATOM 2141 C C . ASP A 1 287 ? -11.023 -13.844 -1.658 1.00 86.06 287 ASP A C 1
ATOM 2143 O O . ASP A 1 287 ? -12.180 -14.273 -1.572 1.00 86.06 287 ASP A O 1
ATOM 2147 N N . LEU A 1 288 ? -10.475 -13.484 -2.822 1.00 86.50 288 LEU A N 1
ATOM 2148 C CA . LEU A 1 288 ? -11.186 -13.526 -4.103 1.00 86.50 288 LEU A CA 1
ATOM 2149 C C . LEU A 1 288 ? -11.657 -14.946 -4.457 1.00 86.50 288 LEU A C 1
ATOM 2151 O O . LEU A 1 288 ? -12.681 -15.111 -5.119 1.00 86.50 288 LEU A O 1
ATOM 2155 N N . ARG A 1 289 ? -10.971 -15.994 -3.973 1.00 84.06 289 ARG A N 1
ATOM 2156 C CA . ARG A 1 289 ? -11.325 -17.403 -4.241 1.00 84.06 289 ARG A CA 1
ATOM 2157 C C . ARG A 1 289 ? -12.636 -17.807 -3.572 1.00 84.06 289 ARG A C 1
ATOM 2159 O O . ARG A 1 289 ? -13.301 -18.742 -4.013 1.00 84.06 289 ARG A O 1
ATOM 2166 N N . ARG A 1 290 ? -13.021 -17.110 -2.499 1.00 81.19 290 ARG A N 1
ATOM 2167 C CA . ARG A 1 290 ? -14.235 -17.404 -1.718 1.00 81.19 290 ARG A CA 1
ATOM 2168 C C . ARG A 1 290 ? -15.461 -16.633 -2.190 1.00 81.19 290 ARG A C 1
ATOM 2170 O O . ARG A 1 290 ? -16.574 -16.941 -1.761 1.00 81.19 290 ARG A O 1
ATOM 2177 N N . MET A 1 291 ? -15.289 -15.714 -3.138 1.00 80.62 291 MET A N 1
ATOM 2178 C CA . MET A 1 291 ? -16.363 -14.854 -3.640 1.00 80.62 291 MET A CA 1
ATOM 2179 C C . MET A 1 291 ? -17.356 -15.583 -4.552 1.00 80.62 291 MET A C 1
ATOM 2181 O O . MET A 1 291 ? -18.323 -14.985 -5.005 1.00 80.62 291 MET A O 1
ATOM 2185 N N . GLY A 1 292 ? -17.185 -16.888 -4.788 1.00 73.38 292 GLY A N 1
ATOM 2186 C CA . GLY A 1 292 ? -18.137 -17.710 -5.543 1.00 73.38 292 GLY A CA 1
ATOM 2187 C C . GLY A 1 292 ? -18.075 -17.526 -7.056 1.00 73.38 292 GLY A C 1
ATOM 2188 O O . GLY A 1 292 ? -18.973 -18.000 -7.744 1.00 73.38 292 GLY A O 1
ATOM 2189 N N . LEU A 1 293 ? -17.028 -16.873 -7.562 1.00 82.75 293 LEU A N 1
ATOM 2190 C CA . LEU A 1 293 ? -16.701 -16.848 -8.982 1.00 82.75 293 LEU A CA 1
ATOM 2191 C C . LEU A 1 293 ? -15.850 -18.073 -9.331 1.00 82.75 293 LEU A C 1
ATOM 2193 O O . LEU A 1 293 ? -14.872 -18.378 -8.648 1.00 82.75 293 LEU A O 1
ATOM 2197 N N . SER A 1 294 ? -16.213 -18.773 -10.403 1.00 84.00 294 SER A N 1
ATOM 2198 C CA . SER A 1 294 ? -15.354 -19.784 -11.019 1.00 84.00 294 SER A CA 1
ATOM 2199 C C . SER A 1 294 ? -14.440 -19.096 -12.027 1.00 84.00 294 SER A C 1
ATOM 2201 O O . SER A 1 294 ? -14.903 -18.686 -13.090 1.00 84.00 294 SER A O 1
ATOM 2203 N N . PHE A 1 295 ? -13.161 -18.943 -11.691 1.00 84.62 295 PHE A N 1
ATOM 2204 C CA . PHE A 1 295 ? -12.174 -18.373 -12.608 1.00 84.62 295 PHE A CA 1
ATOM 2205 C C . PHE A 1 295 ? -11.707 -19.424 -13.639 1.00 84.62 295 PHE A C 1
ATOM 2207 O O . PHE A 1 295 ? -11.518 -20.580 -13.251 1.00 84.62 295 PHE A O 1
ATOM 2214 N N . PRO A 1 296 ? -11.492 -19.059 -14.921 1.00 87.56 296 PRO A N 1
ATOM 2215 C CA . PRO A 1 296 ? -11.763 -17.752 -15.531 1.00 87.56 296 PRO A CA 1
ATOM 2216 C C . PRO A 1 296 ? -13.261 -17.433 -15.582 1.00 87.56 296 PRO A C 1
ATOM 2218 O O . PRO A 1 296 ? -14.058 -18.243 -16.049 1.00 87.56 296 PRO A O 1
ATOM 2221 N N . VAL A 1 297 ? -13.632 -16.227 -15.148 1.00 92.00 297 VAL A N 1
ATOM 2222 C CA . VAL A 1 297 ? -14.990 -15.697 -15.338 1.00 92.00 297 VAL A CA 1
ATOM 2223 C C . VAL A 1 297 ? -14.975 -14.746 -16.524 1.00 92.00 297 VAL A C 1
ATOM 2225 O O . VAL A 1 297 ? -14.013 -13.998 -16.680 1.00 92.00 297 VAL A O 1
ATOM 2228 N N . SER A 1 298 ? -16.006 -14.784 -17.370 1.00 93.00 298 SER A N 1
ATOM 2229 C CA . SER A 1 298 ? -16.049 -13.956 -18.578 1.00 93.00 298 SER A CA 1
ATOM 2230 C C . SER A 1 298 ? -17.342 -13.158 -18.703 1.00 93.00 298 SER A C 1
ATOM 2232 O O . SER A 1 298 ? -18.399 -13.604 -18.262 1.00 93.00 298 SER A O 1
ATOM 2234 N N . THR A 1 299 ? -17.244 -11.985 -19.322 1.00 95.62 299 THR A N 1
ATOM 2235 C CA . THR A 1 299 ? -18.360 -11.088 -19.659 1.00 95.62 299 THR A CA 1
ATOM 2236 C C . THR A 1 299 ? -18.125 -10.489 -21.040 1.00 95.62 299 THR A C 1
ATOM 2238 O O . THR A 1 299 ? -16.988 -10.419 -21.498 1.00 95.62 299 THR A O 1
ATOM 2241 N N . LYS A 1 300 ? -19.177 -10.025 -21.710 1.00 94.38 300 LYS A N 1
ATOM 2242 C CA . LYS A 1 300 ? -19.060 -9.284 -22.973 1.00 94.38 300 LYS A CA 1
ATOM 2243 C C . LYS A 1 300 ? -19.297 -7.795 -22.759 1.00 94.38 300 LYS A C 1
ATOM 2245 O O . LYS A 1 300 ? -19.883 -7.415 -21.745 1.00 94.38 300 LYS A O 1
ATOM 2250 N N . ASP A 1 301 ? -18.822 -6.967 -23.685 1.00 92.56 301 ASP A N 1
ATOM 2251 C CA . ASP A 1 301 ? -19.253 -5.571 -23.760 1.00 92.56 301 ASP A CA 1
ATOM 2252 C C . ASP A 1 301 ? -20.718 -5.460 -24.203 1.00 92.56 301 ASP A C 1
ATOM 2254 O O . ASP A 1 301 ? -21.309 -6.395 -24.739 1.00 92.56 301 ASP A O 1
ATOM 2258 N N . ALA A 1 302 ? -21.302 -4.272 -24.036 1.00 88.56 302 ALA A N 1
ATOM 2259 C CA . ALA A 1 302 ? -22.683 -3.999 -24.439 1.00 88.56 302 ALA A CA 1
ATOM 2260 C C . ALA A 1 302 ? -22.954 -4.219 -25.945 1.00 88.56 302 ALA A C 1
ATOM 2262 O O . ALA A 1 302 ? -24.108 -4.346 -26.348 1.00 88.56 302 ALA A O 1
ATOM 2263 N N . ALA A 1 303 ? -21.907 -4.235 -26.777 1.00 89.69 303 ALA A N 1
ATOM 2264 C CA . ALA A 1 303 ? -21.990 -4.446 -28.219 1.00 89.69 303 ALA A CA 1
ATOM 2265 C C . ALA A 1 303 ? -21.690 -5.895 -28.657 1.00 89.69 303 ALA A C 1
ATOM 2267 O O . ALA A 1 303 ? -21.681 -6.157 -29.861 1.00 89.69 303 ALA A O 1
ATOM 2268 N N . ASP A 1 304 ? -21.406 -6.812 -27.722 1.00 90.12 304 ASP A N 1
ATOM 2269 C CA . ASP A 1 304 ? -20.955 -8.191 -27.979 1.00 90.12 304 ASP A CA 1
ATOM 2270 C C . ASP A 1 304 ? -19.749 -8.302 -28.944 1.00 90.12 304 ASP A C 1
ATOM 2272 O O . ASP A 1 304 ? -19.502 -9.332 -29.589 1.00 90.12 304 ASP A O 1
ATOM 2276 N N . LYS A 1 305 ? -18.965 -7.230 -29.056 1.00 93.38 305 LYS A N 1
ATOM 2277 C CA . LYS A 1 305 ? -17.787 -7.131 -29.920 1.00 93.38 305 LYS A CA 1
ATOM 2278 C C . LYS A 1 305 ? -16.542 -7.670 -29.226 1.00 93.38 305 LYS A C 1
ATOM 2280 O O . LYS A 1 305 ? -15.638 -8.191 -29.890 1.00 93.38 305 LYS A O 1
ATOM 2285 N N . TYR A 1 306 ? -16.493 -7.554 -27.907 1.00 93.69 306 TYR A N 1
ATOM 2286 C CA . TYR A 1 306 ? -15.380 -8.001 -27.090 1.00 93.69 306 TYR A CA 1
ATOM 2287 C C . TYR A 1 306 ? -15.870 -8.883 -25.951 1.00 93.69 306 TYR A C 1
ATOM 2289 O O . TYR A 1 306 ? -16.861 -8.595 -25.289 1.00 93.69 306 TYR A O 1
ATOM 2297 N N . GLU A 1 307 ? -15.136 -9.960 -25.718 1.00 94.88 307 GLU A N 1
ATOM 2298 C CA . GLU A 1 307 ? -15.284 -10.833 -24.564 1.00 94.88 307 GLU A CA 1
ATOM 2299 C C . GLU A 1 307 ? -14.095 -10.607 -23.631 1.00 94.88 307 GLU A C 1
ATOM 2301 O O . GLU A 1 307 ? -12.944 -10.612 -24.064 1.00 94.88 307 GLU A O 1
ATOM 2306 N N . TYR A 1 308 ? -14.374 -10.380 -22.356 1.00 95.06 308 TYR A N 1
ATOM 2307 C CA . TYR A 1 308 ? -13.387 -10.121 -21.323 1.00 95.06 308 TYR A CA 1
ATOM 2308 C C . TYR A 1 308 ? -13.347 -11.290 -20.358 1.00 95.06 308 TYR A C 1
ATOM 2310 O O . TYR A 1 308 ? -14.386 -11.647 -19.810 1.00 95.06 308 TYR A O 1
ATOM 2318 N N . SER A 1 309 ? -12.163 -11.844 -20.115 1.00 93.69 309 SER A N 1
ATOM 2319 C CA . SER A 1 309 ? -11.949 -12.923 -19.150 1.00 93.69 309 SER A CA 1
ATOM 2320 C C . SER A 1 309 ? -11.094 -12.443 -17.981 1.00 93.69 309 SER A C 1
ATOM 2322 O O . SER A 1 309 ? -10.013 -11.892 -18.204 1.00 93.69 309 SER A O 1
ATOM 2324 N N . TYR A 1 310 ? -11.543 -12.700 -16.754 1.00 93.06 310 TYR A N 1
ATOM 2325 C CA . TYR A 1 310 ? -10.878 -12.318 -15.510 1.00 93.06 310 TYR A CA 1
ATOM 2326 C C . TYR A 1 310 ? -10.346 -13.538 -14.745 1.00 93.06 310 TYR A C 1
ATOM 2328 O O . TYR A 1 310 ? -11.086 -14.489 -14.473 1.00 93.06 310 TYR A O 1
ATOM 2336 N N . THR A 1 311 ? -9.061 -13.498 -14.381 1.00 90.38 311 THR A N 1
ATOM 2337 C CA . THR A 1 311 ? -8.317 -14.555 -13.671 1.00 90.38 311 THR A CA 1
ATOM 2338 C C . THR A 1 311 ? -7.323 -13.964 -12.652 1.00 90.38 311 THR A C 1
ATOM 2340 O O . THR A 1 311 ? -6.108 -14.037 -12.849 1.00 90.38 311 THR A O 1
ATOM 2343 N N . PRO A 1 312 ? -7.790 -13.387 -11.530 1.00 86.00 312 PRO A N 1
ATOM 2344 C CA . PRO A 1 312 ? -6.914 -12.694 -10.580 1.00 86.00 312 PRO A CA 1
ATOM 2345 C C . PRO A 1 312 ? -5.923 -13.617 -9.854 1.00 86.00 312 PRO A C 1
ATOM 2347 O O . PRO A 1 312 ? -4.820 -13.189 -9.528 1.00 86.00 312 PRO A O 1
ATOM 2350 N N . CYS A 1 313 ? -6.289 -14.883 -9.607 1.00 82.69 313 CYS A N 1
ATOM 2351 C CA . CYS A 1 313 ? -5.478 -15.819 -8.803 1.00 82.69 313 CYS A CA 1
ATOM 2352 C C . CYS A 1 313 ? -4.533 -16.698 -9.612 1.00 82.69 313 CYS A C 1
ATOM 2354 O O . CYS A 1 313 ? -3.694 -17.390 -9.041 1.00 82.69 313 CYS A O 1
ATOM 2356 N N . GLN A 1 314 ? -4.741 -16.749 -10.920 1.00 83.19 314 GLN A N 1
ATOM 2357 C CA . GLN A 1 314 ? -4.017 -17.610 -11.841 1.00 83.19 314 GLN A CA 1
ATOM 2358 C C . GLN A 1 314 ? -3.793 -16.784 -13.099 1.00 83.19 314 GLN A C 1
ATOM 2360 O O . GLN A 1 314 ? -4.617 -16.844 -14.010 1.00 83.19 314 GLN A O 1
ATOM 2365 N N . PRO A 1 315 ? -2.758 -15.932 -13.118 1.00 78.94 315 PRO A N 1
ATOM 2366 C CA . PRO A 1 315 ? -2.545 -15.067 -14.256 1.00 78.94 315 PRO A CA 1
ATOM 2367 C C . PRO A 1 315 ? -2.249 -15.902 -15.504 1.00 78.94 315 PRO A C 1
ATOM 2369 O O . PRO A 1 315 ? -1.507 -16.884 -15.464 1.00 78.94 315 PRO A O 1
ATOM 2372 N N . VAL A 1 316 ? -2.849 -15.495 -16.614 1.00 85.50 316 VAL A N 1
ATOM 2373 C CA . VAL A 1 316 ? -2.767 -16.157 -17.915 1.00 85.50 316 VAL A CA 1
ATOM 2374 C C . VAL A 1 316 ? -2.136 -15.214 -18.926 1.00 85.50 316 VAL A C 1
ATOM 2376 O O . VAL A 1 316 ? -2.193 -13.997 -18.780 1.00 85.50 316 VAL A O 1
ATOM 2379 N N . VAL A 1 317 ? -1.521 -15.758 -19.970 1.00 86.25 317 VAL A N 1
ATOM 2380 C CA . VAL A 1 317 ? -1.033 -14.938 -21.083 1.00 86.25 317 VAL A CA 1
ATOM 2381 C C . VAL A 1 317 ? -2.205 -14.665 -22.025 1.00 86.25 317 VAL A C 1
ATOM 2383 O O . VAL A 1 317 ? -2.883 -15.596 -22.460 1.00 86.25 317 VAL A O 1
ATOM 2386 N N . CYS A 1 318 ? -2.457 -13.391 -22.327 1.00 87.19 318 CYS A N 1
ATOM 2387 C CA . CYS A 1 318 ? -3.496 -13.002 -23.277 1.00 87.19 318 CYS A CA 1
ATOM 2388 C C . CYS A 1 318 ? -2.944 -13.043 -24.706 1.00 87.19 318 CYS A C 1
ATOM 2390 O O . CYS A 1 318 ? -2.133 -12.199 -25.067 1.00 87.19 318 CYS A O 1
ATOM 2392 N N . GLY A 1 319 ? -3.415 -13.980 -25.533 1.00 75.06 319 GLY A N 1
ATOM 2393 C CA . GLY A 1 319 ? -3.004 -14.068 -26.940 1.00 75.06 319 GLY A CA 1
ATOM 2394 C C . GLY A 1 319 ? -1.522 -14.395 -27.146 1.00 75.06 319 GLY A C 1
ATOM 2395 O O . GLY A 1 319 ? -0.872 -14.972 -26.277 1.00 75.06 319 GLY A O 1
ATOM 2396 N N . ASP A 1 320 ? -0.996 -14.014 -28.313 1.00 64.88 320 ASP A N 1
ATOM 2397 C CA . ASP A 1 320 ? 0.387 -14.297 -28.733 1.00 64.88 320 ASP A CA 1
ATOM 2398 C C . ASP A 1 320 ? 1.393 -13.197 -28.319 1.00 64.88 320 ASP A C 1
ATOM 2400 O O . ASP A 1 320 ? 2.579 -13.256 -28.657 1.00 64.88 320 ASP A O 1
ATOM 2404 N N . SER A 1 321 ? 0.949 -12.160 -27.597 1.00 54.62 321 SER A N 1
ATOM 2405 C CA . SER A 1 321 ? 1.775 -11.012 -27.212 1.00 54.62 321 SER A CA 1
ATOM 2406 C C . SER A 1 321 ? 2.693 -11.330 -26.020 1.00 54.62 321 SER A C 1
ATOM 2408 O O . SER A 1 321 ? 2.380 -11.105 -24.857 1.00 54.62 321 SER A O 1
ATOM 2410 N N . GLY A 1 322 ? 3.906 -11.806 -26.315 1.00 57.25 322 GLY A N 1
ATOM 2411 C CA . GLY A 1 322 ? 5.098 -11.546 -25.491 1.00 57.25 322 GLY A CA 1
ATOM 2412 C C . GLY A 1 322 ? 5.169 -12.169 -24.088 1.00 57.25 322 GLY A C 1
ATOM 2413 O O . GLY A 1 322 ? 6.023 -11.758 -23.305 1.00 57.25 322 GLY A O 1
ATOM 2414 N N . GLY A 1 323 ? 4.320 -13.147 -23.757 1.00 62.84 323 GLY A N 1
ATOM 2415 C CA . GLY A 1 323 ? 4.513 -14.055 -22.615 1.00 62.84 323 GLY A CA 1
ATOM 2416 C C . GLY A 1 323 ? 4.347 -13.459 -21.210 1.00 62.84 323 GLY A C 1
ATOM 2417 O O . GLY A 1 323 ? 4.670 -14.132 -20.233 1.00 62.84 323 GLY A O 1
ATOM 2418 N N . ALA A 1 324 ? 3.862 -12.223 -21.073 1.00 76.25 324 ALA A N 1
ATOM 2419 C CA . ALA A 1 324 ? 3.651 -11.615 -19.761 1.00 76.25 324 ALA A CA 1
ATOM 2420 C C . ALA A 1 324 ? 2.333 -12.084 -19.120 1.00 76.25 324 ALA A C 1
ATOM 2422 O O . ALA A 1 324 ? 1.296 -12.152 -19.775 1.00 76.25 324 ALA A O 1
ATOM 2423 N N . ALA A 1 325 ? 2.390 -12.372 -17.821 1.00 85.94 325 ALA A N 1
ATOM 2424 C CA . ALA A 1 325 ? 1.257 -12.781 -16.998 1.00 85.94 325 ALA A CA 1
ATOM 2425 C C . ALA A 1 325 ? 0.211 -11.654 -16.858 1.00 85.94 325 ALA A C 1
ATOM 2427 O O . ALA A 1 325 ? 0.496 -10.583 -16.308 1.00 85.94 325 ALA A O 1
ATOM 2428 N N . SER A 1 326 ? -1.012 -11.919 -17.313 1.00 89.62 326 SER A N 1
ATOM 2429 C CA . SER A 1 326 ? -2.152 -11.004 -17.278 1.00 89.62 326 SER A CA 1
ATOM 2430 C C . SER A 1 326 ? -3.292 -11.544 -16.426 1.00 89.62 326 SER A C 1
ATOM 2432 O O . SER A 1 326 ? -3.494 -12.750 -16.312 1.00 89.62 326 SER A O 1
ATOM 2434 N N . VAL A 1 327 ? -4.061 -10.638 -15.826 1.00 91.62 327 VAL A N 1
ATOM 2435 C CA . VAL A 1 327 ? -5.257 -10.998 -15.043 1.00 91.62 327 VAL A CA 1
ATOM 2436 C C . VAL A 1 327 ? -6.548 -10.751 -15.809 1.00 91.62 327 VAL A C 1
ATOM 2438 O O . VAL A 1 327 ? -7.557 -11.377 -15.504 1.00 91.62 327 VAL A O 1
ATOM 2441 N N . LEU A 1 328 ? -6.523 -9.843 -16.789 1.00 93.12 328 LEU A N 1
ATOM 2442 C CA . LEU A 1 328 ? -7.664 -9.475 -17.619 1.00 93.12 328 LEU A CA 1
ATOM 2443 C C . LEU A 1 328 ? -7.264 -9.522 -19.087 1.00 93.12 328 LEU A C 1
ATOM 2445 O O . LEU A 1 328 ? -6.369 -8.790 -19.521 1.00 93.12 328 LEU A O 1
ATOM 2449 N N . CYS A 1 329 ? -7.958 -10.368 -19.844 1.00 93.56 329 CYS A N 1
ATOM 2450 C CA . CYS A 1 329 ? -7.809 -10.465 -21.290 1.00 93.56 329 CYS A CA 1
ATOM 2451 C C . CYS A 1 329 ? -9.067 -9.965 -21.982 1.00 93.56 329 CYS A C 1
ATOM 2453 O O . CYS A 1 329 ? -10.172 -10.297 -21.568 1.00 93.56 329 CYS A O 1
ATOM 2455 N N . GLN A 1 330 ? -8.885 -9.218 -23.065 1.00 93.31 330 GLN A N 1
ATOM 2456 C CA . GLN A 1 330 ? -9.931 -8.848 -24.008 1.00 93.31 330 GLN A CA 1
ATOM 2457 C C . GLN A 1 330 ? -9.729 -9.650 -25.284 1.00 93.31 330 GLN A C 1
ATOM 2459 O O . GLN A 1 330 ? -8.666 -9.577 -25.892 1.00 93.31 330 GLN A O 1
ATOM 2464 N N . VAL A 1 331 ? -10.752 -10.371 -25.720 1.00 92.88 331 VAL A N 1
ATOM 2465 C CA . VAL A 1 331 ? -10.762 -11.127 -26.968 1.00 92.88 331 VAL A CA 1
ATOM 2466 C C . VAL A 1 331 ? -11.831 -10.553 -27.877 1.00 92.88 331 VAL A C 1
ATOM 2468 O O . VAL A 1 331 ? -13.002 -10.457 -27.518 1.00 92.88 331 VAL A O 1
ATOM 2471 N N . ARG A 1 332 ? -11.438 -10.166 -29.085 1.00 92.88 332 ARG A N 1
ATOM 2472 C CA . ARG A 1 332 ? -12.375 -9.700 -30.104 1.00 92.88 332 ARG A CA 1
ATOM 2473 C C . ARG A 1 332 ? -13.172 -10.887 -30.650 1.00 92.88 332 ARG A C 1
ATOM 2475 O O . ARG A 1 332 ? -12.590 -11.907 -31.028 1.00 92.88 332 ARG A O 1
ATOM 2482 N N . THR A 1 333 ? -14.498 -10.781 -30.686 1.00 90.69 333 THR A N 1
ATOM 2483 C CA . THR A 1 333 ? -15.374 -11.938 -30.937 1.00 90.69 333 THR A CA 1
ATOM 2484 C C . THR A 1 333 ? -15.277 -12.480 -32.365 1.00 90.69 333 THR A C 1
ATOM 2486 O O . THR A 1 333 ? -15.362 -13.700 -32.547 1.00 90.69 333 THR A O 1
ATOM 2489 N N . ASP A 1 334 ? -15.027 -11.610 -33.346 1.00 89.81 334 ASP A N 1
ATOM 2490 C CA . ASP A 1 334 ? -14.930 -11.913 -34.780 1.00 89.81 334 ASP A CA 1
ATOM 2491 C C . ASP A 1 334 ? -13.532 -12.392 -35.214 1.00 89.81 334 ASP A C 1
ATOM 2493 O O . ASP A 1 334 ? -13.409 -13.439 -35.844 1.00 89.81 334 ASP A O 1
ATOM 2497 N N . THR A 1 335 ? -12.468 -11.663 -34.867 1.00 87.75 335 THR A N 1
ATOM 2498 C CA . THR A 1 335 ? -11.096 -11.953 -35.313 1.00 87.75 335 THR A CA 1
ATOM 2499 C C . THR A 1 335 ? -10.333 -12.861 -34.361 1.00 87.75 335 THR A C 1
ATOM 2501 O O . THR A 1 335 ? -9.228 -13.280 -34.694 1.00 87.75 335 THR A O 1
ATOM 2504 N N . LYS A 1 336 ? -10.880 -13.121 -33.164 1.00 88.56 336 LYS A N 1
ATOM 2505 C CA . LYS A 1 336 ? -10.200 -13.818 -32.057 1.00 88.56 336 LYS A CA 1
ATOM 2506 C C . LYS A 1 336 ? -8.881 -13.168 -31.630 1.00 88.56 336 LYS A C 1
ATOM 2508 O O . LYS A 1 336 ? -8.077 -13.795 -30.950 1.00 88.56 336 LYS A O 1
ATOM 2513 N N . ALA A 1 337 ? -8.670 -11.901 -31.991 1.00 88.75 337 ALA A N 1
ATOM 2514 C CA . ALA A 1 337 ? -7.518 -11.141 -31.529 1.00 88.75 337 ALA A CA 1
ATOM 2515 C C . ALA A 1 337 ? -7.644 -10.907 -30.021 1.00 88.75 337 ALA A C 1
ATOM 2517 O O . ALA A 1 337 ? -8.665 -10.387 -29.568 1.00 88.75 337 ALA A O 1
ATOM 2518 N N . ALA A 1 338 ? -6.619 -11.298 -29.270 1.00 90.19 338 ALA A N 1
ATOM 2519 C CA . ALA A 1 338 ? -6.574 -11.171 -27.824 1.00 90.19 338 ALA A CA 1
ATOM 2520 C C . ALA A 1 338 ? -5.562 -10.098 -27.407 1.00 90.19 338 ALA A C 1
ATOM 2522 O O . ALA A 1 338 ? -4.483 -9.999 -27.990 1.00 90.19 338 ALA A O 1
ATOM 2523 N N . TYR A 1 339 ? -5.926 -9.308 -26.402 1.00 91.25 339 TYR A N 1
ATOM 2524 C CA . TYR A 1 339 ? -5.125 -8.221 -25.856 1.00 91.25 339 TYR A CA 1
ATOM 2525 C C . TYR A 1 339 ? -5.141 -8.278 -24.332 1.00 91.25 339 TYR A C 1
ATOM 2527 O O . TYR A 1 339 ? -6.179 -8.544 -23.719 1.00 91.25 339 TYR A O 1
ATOM 2535 N N . SER A 1 340 ? -4.003 -7.982 -23.713 1.00 92.69 340 SER A N 1
ATOM 2536 C CA . SER A 1 340 ? -3.921 -7.763 -22.271 1.00 92.69 340 SER A CA 1
ATOM 2537 C C . SER A 1 340 ? -4.547 -6.421 -21.889 1.00 92.69 340 SER A C 1
ATOM 2539 O O . SER A 1 340 ? -4.193 -5.386 -22.454 1.00 92.69 340 SER A O 1
ATOM 2541 N N . VAL A 1 341 ? -5.456 -6.423 -20.914 1.00 92.38 341 VAL A N 1
ATOM 2542 C CA . VAL A 1 341 ? -6.126 -5.211 -20.403 1.00 92.38 341 VAL A CA 1
ATOM 2543 C C . VAL A 1 341 ? -5.652 -4.828 -18.999 1.00 92.38 341 VAL A C 1
ATOM 2545 O O . VAL A 1 341 ? -5.882 -3.719 -18.534 1.00 92.38 341 VAL A O 1
ATOM 2548 N N . GLY A 1 342 ? -4.916 -5.719 -18.350 1.00 90.81 342 GLY A N 1
ATOM 2549 C CA . GLY A 1 342 ? -4.319 -5.499 -17.045 1.00 90.81 342 GLY A CA 1
ATOM 2550 C C . GLY A 1 342 ? -3.349 -6.632 -16.758 1.00 90.81 342 GLY A C 1
ATOM 2551 O O . GLY A 1 342 ? -3.703 -7.814 -16.866 1.00 90.81 342 GLY A O 1
ATOM 2552 N N . ARG A 1 343 ? -2.105 -6.281 -16.432 1.00 88.25 343 ARG A N 1
ATOM 2553 C CA . ARG A 1 343 ? -1.104 -7.264 -16.032 1.00 88.25 343 ARG A CA 1
ATOM 2554 C C . ARG A 1 343 ? -1.296 -7.658 -14.582 1.00 88.25 343 ARG A C 1
ATOM 2556 O O . ARG A 1 343 ? -1.895 -6.945 -13.784 1.00 88.25 343 ARG A O 1
ATOM 2563 N N . TYR A 1 344 ? -0.723 -8.805 -14.258 1.00 82.38 344 TYR A N 1
ATOM 2564 C CA . TYR A 1 344 ? -0.618 -9.279 -12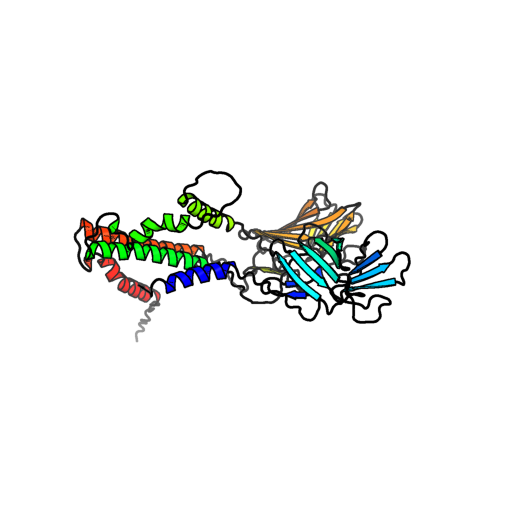.889 1.00 82.38 344 TYR A CA 1
ATOM 2565 C C . TYR A 1 344 ? 0.189 -8.340 -11.979 1.00 82.38 344 TYR A C 1
ATOM 2567 O O . TYR A 1 344 ? -0.029 -8.323 -10.777 1.00 82.38 344 TYR A O 1
ATOM 2575 N N . ASN A 1 345 ? 1.100 -7.545 -12.546 1.00 80.19 345 ASN A N 1
ATOM 2576 C CA . ASN A 1 345 ? 1.874 -6.513 -11.857 1.00 80.19 345 ASN A CA 1
ATOM 2577 C C . ASN A 1 345 ? 2.148 -5.372 -12.863 1.00 80.19 345 ASN A C 1
ATOM 2579 O O . ASN A 1 345 ? 2.572 -5.681 -13.986 1.00 80.19 345 ASN A O 1
ATOM 2583 N N . PRO A 1 346 ? 1.925 -4.084 -12.531 1.00 77.81 346 PRO A N 1
ATOM 2584 C CA . PRO A 1 346 ? 1.459 -3.521 -11.256 1.00 77.81 346 PRO A CA 1
ATOM 2585 C C . PRO A 1 346 ? -0.055 -3.590 -11.042 1.00 77.81 346 PRO A C 1
ATOM 2587 O O . PRO A 1 346 ? -0.834 -3.482 -11.992 1.00 77.81 346 PRO A O 1
ATOM 2590 N N . PHE A 1 347 ? -0.461 -3.699 -9.775 1.00 85.50 347 PHE A N 1
ATOM 2591 C CA . PHE A 1 347 ? -1.848 -3.545 -9.342 1.00 85.50 347 PHE A CA 1
ATOM 2592 C C . PHE A 1 347 ? -1.936 -2.863 -7.971 1.00 85.50 347 PHE A C 1
ATOM 2594 O O . PHE A 1 347 ? -0.956 -2.838 -7.228 1.00 85.50 347 PHE A O 1
ATOM 2601 N N . ASN A 1 348 ? -3.101 -2.308 -7.642 1.00 84.75 348 ASN A N 1
ATOM 2602 C CA . ASN A 1 348 ? -3.347 -1.631 -6.371 1.00 84.75 348 ASN A CA 1
ATOM 2603 C C . ASN A 1 348 ? -4.726 -1.994 -5.808 1.00 84.75 348 ASN A C 1
ATOM 2605 O O . ASN A 1 348 ? -5.686 -2.056 -6.574 1.00 84.75 348 ASN A O 1
ATOM 2609 N N . TRP A 1 349 ? -4.815 -2.212 -4.494 1.00 87.44 349 TRP A N 1
ATOM 2610 C CA . TRP A 1 349 ? -6.064 -2.491 -3.781 1.00 87.44 349 TRP A CA 1
ATOM 2611 C C . TRP A 1 349 ? -6.474 -1.289 -2.942 1.00 87.44 349 TRP A C 1
ATOM 2613 O O . TRP A 1 349 ? -5.711 -0.821 -2.097 1.00 87.44 349 TRP A O 1
ATOM 2623 N N . THR A 1 350 ? -7.719 -0.859 -3.089 1.00 83.50 350 THR A N 1
ATOM 2624 C CA . THR A 1 350 ? -8.268 0.259 -2.323 1.00 83.50 350 THR A CA 1
ATOM 2625 C C . THR A 1 350 ? -9.622 -0.121 -1.744 1.00 83.50 350 THR A C 1
ATOM 2627 O O . THR A 1 350 ? -10.564 -0.439 -2.461 1.00 83.50 350 THR A O 1
ATOM 2630 N N . ILE A 1 351 ? -9.737 -0.109 -0.414 1.00 82.44 351 ILE A N 1
ATOM 2631 C CA . ILE A 1 351 ? -11.024 -0.304 0.262 1.00 82.44 351 ILE A CA 1
ATOM 2632 C C . ILE A 1 351 ? -11.759 1.036 0.250 1.00 82.44 351 ILE A C 1
ATOM 2634 O O . ILE A 1 351 ? -11.266 2.015 0.807 1.00 82.44 351 ILE A O 1
ATOM 2638 N N . THR A 1 352 ? -12.932 1.078 -0.379 1.00 81.00 352 THR A N 1
ATOM 2639 C CA . THR A 1 352 ? -13.724 2.305 -0.545 1.00 81.00 352 THR A CA 1
ATOM 2640 C C . THR A 1 352 ? -14.801 2.443 0.531 1.00 81.00 352 THR A C 1
ATOM 2642 O O . THR A 1 352 ? -15.117 3.555 0.946 1.00 81.00 352 THR A O 1
ATOM 2645 N N . SER A 1 353 ? -15.340 1.330 1.040 1.00 77.50 353 SER A N 1
ATOM 2646 C CA . SER A 1 353 ? -16.341 1.319 2.113 1.00 77.50 353 SER A CA 1
ATOM 2647 C C . SER A 1 353 ? -16.302 0.017 2.920 1.00 77.50 353 SER A C 1
ATOM 2649 O O . SER A 1 353 ? -16.052 -1.057 2.380 1.00 77.50 353 SER A O 1
ATOM 2651 N N . PHE A 1 354 ? -16.608 0.088 4.220 1.00 73.31 354 PHE A N 1
ATOM 2652 C CA . PHE A 1 354 ? -16.727 -1.087 5.099 1.00 73.31 354 PHE A CA 1
ATOM 2653 C C . PHE A 1 354 ? -18.176 -1.537 5.340 1.00 73.31 354 PHE A C 1
ATOM 2655 O O . PHE A 1 354 ? -18.394 -2.669 5.776 1.00 73.31 354 PHE A O 1
ATOM 2662 N N . ASN A 1 355 ? -19.169 -0.674 5.099 1.00 75.94 355 ASN A N 1
ATOM 2663 C CA . ASN A 1 355 ? -20.578 -0.996 5.333 1.00 75.94 355 ASN A CA 1
ATOM 2664 C C . ASN A 1 355 ? -21.524 -0.180 4.418 1.00 75.94 355 ASN A C 1
ATOM 2666 O O . ASN A 1 355 ? -21.821 0.969 4.749 1.00 75.94 355 ASN A O 1
ATOM 2670 N N . PRO A 1 356 ? -22.028 -0.753 3.308 1.00 73.50 356 PRO A N 1
ATOM 2671 C CA . PRO A 1 356 ? -21.707 -2.085 2.786 1.00 73.50 356 PRO A CA 1
ATOM 2672 C C . PRO A 1 356 ? -20.235 -2.177 2.362 1.00 73.50 356 PRO A C 1
ATOM 2674 O O . PRO A 1 356 ? -19.612 -1.159 2.056 1.00 73.50 356 PRO A O 1
ATOM 2677 N N . LEU A 1 357 ? -19.661 -3.384 2.399 1.00 82.62 357 LEU A N 1
ATOM 2678 C CA . LEU A 1 357 ? -18.279 -3.595 1.968 1.00 82.62 357 LEU A CA 1
ATOM 2679 C C . LEU A 1 357 ? -18.168 -3.290 0.469 1.00 82.62 357 LEU A C 1
ATOM 2681 O O . LEU A 1 357 ? -18.857 -3.921 -0.335 1.00 82.62 357 LEU A O 1
ATOM 2685 N N . ALA A 1 358 ? -17.275 -2.367 0.127 1.00 86.06 358 ALA A N 1
ATOM 2686 C CA . ALA A 1 358 ? -16.871 -2.087 -1.237 1.00 86.06 358 ALA A CA 1
ATOM 2687 C C . ALA A 1 358 ? -15.356 -1.866 -1.301 1.00 86.06 358 ALA A C 1
ATOM 2689 O O . ALA A 1 358 ? -14.758 -1.250 -0.412 1.00 86.06 358 ALA A O 1
ATOM 2690 N N . PHE A 1 359 ? -14.726 -2.406 -2.336 1.00 89.19 359 PHE A N 1
ATOM 2691 C CA . PHE A 1 359 ? -13.304 -2.219 -2.599 1.00 89.19 359 PHE A CA 1
ATOM 2692 C C . PHE A 1 359 ? -13.042 -2.296 -4.098 1.00 89.19 359 PHE A C 1
ATOM 2694 O O . PHE A 1 359 ? -13.797 -2.921 -4.835 1.00 89.19 359 PHE A O 1
ATOM 2701 N N . GLU A 1 360 ? -11.971 -1.671 -4.554 1.00 91.12 360 GLU A N 1
ATOM 2702 C CA . GLU A 1 360 ? -11.565 -1.672 -5.953 1.00 91.12 360 GLU A CA 1
ATOM 2703 C C . GLU A 1 360 ? -10.151 -2.245 -6.096 1.00 91.12 360 GLU A C 1
ATOM 2705 O O . GLU A 1 360 ? -9.310 -2.132 -5.196 1.00 91.12 360 GLU A O 1
ATOM 2710 N N . ILE A 1 361 ? -9.898 -2.876 -7.242 1.00 92.00 361 ILE A N 1
ATOM 2711 C CA . ILE A 1 361 ? -8.566 -3.314 -7.647 1.00 92.00 361 ILE A CA 1
ATOM 2712 C C . ILE A 1 361 ? -8.245 -2.698 -9.003 1.00 92.00 361 ILE A C 1
ATOM 2714 O O . ILE A 1 361 ? -8.963 -2.909 -9.983 1.00 92.00 361 ILE A O 1
ATOM 2718 N N . VAL A 1 362 ? -7.145 -1.956 -9.067 1.00 92.31 362 VAL A N 1
ATOM 2719 C CA . VAL A 1 362 ? -6.656 -1.323 -10.294 1.00 92.31 362 VAL A CA 1
ATOM 2720 C C . VAL A 1 362 ? -5.502 -2.147 -10.843 1.00 92.31 362 VAL A C 1
ATOM 2722 O O . VAL A 1 362 ? -4.500 -2.305 -10.156 1.00 92.31 362 VAL A O 1
ATOM 2725 N N . TYR A 1 363 ? -5.609 -2.634 -12.079 1.00 92.19 363 TYR A N 1
ATOM 2726 C CA . TYR A 1 363 ? -4.548 -3.359 -12.784 1.00 92.19 363 TYR A CA 1
ATOM 2727 C C . TYR A 1 363 ? -3.999 -2.520 -13.940 1.00 92.19 363 TYR A C 1
ATOM 2729 O O . TYR A 1 363 ? -4.746 -2.057 -14.807 1.00 92.19 363 TYR A O 1
ATOM 2737 N N . GLY A 1 364 ? -2.679 -2.334 -13.964 1.00 90.75 364 GLY A N 1
ATOM 2738 C CA . GLY A 1 364 ? -1.978 -1.549 -14.978 1.00 90.75 364 GLY A CA 1
ATOM 2739 C C . GLY A 1 364 ? -1.173 -2.397 -15.964 1.00 90.75 364 GLY A C 1
ATOM 2740 O O . GLY A 1 364 ? -1.141 -3.624 -15.898 1.00 90.75 364 GLY A O 1
ATOM 2741 N N . GLY A 1 365 ? -0.483 -1.724 -16.887 1.00 87.75 365 GLY A N 1
ATOM 2742 C CA . GLY A 1 365 ? 0.549 -2.340 -17.727 1.00 87.75 365 GLY A CA 1
ATOM 2743 C C . GLY A 1 365 ? 0.051 -3.254 -18.851 1.00 87.75 365 GLY A C 1
ATOM 2744 O O . GLY A 1 365 ? 0.837 -4.062 -19.334 1.00 87.75 365 GLY A O 1
ATOM 2745 N N . GLY A 1 366 ? -1.212 -3.167 -19.276 1.00 89.62 366 GLY A N 1
ATOM 2746 C CA . GLY A 1 366 ? -1.749 -3.961 -20.387 1.00 89.62 366 GLY A CA 1
ATOM 2747 C C . GLY A 1 366 ? -1.074 -3.700 -21.743 1.00 89.62 366 GLY A C 1
ATOM 2748 O O . GLY A 1 366 ? -0.068 -3.000 -21.859 1.00 89.62 366 GLY A O 1
ATOM 2749 N N . ASP A 1 367 ? -1.627 -4.274 -22.808 1.00 90.00 367 ASP A N 1
ATOM 2750 C CA . ASP A 1 367 ? -1.098 -4.092 -24.158 1.00 90.00 367 ASP A CA 1
ATOM 2751 C C . ASP A 1 367 ? -1.354 -2.673 -24.659 1.00 90.00 367 ASP A C 1
ATOM 2753 O O . ASP A 1 367 ? -2.415 -2.085 -24.427 1.00 90.00 367 ASP A O 1
ATOM 2757 N N . LYS A 1 368 ? -0.394 -2.129 -25.405 1.00 87.50 368 LYS A N 1
ATOM 2758 C CA . LYS A 1 368 ? -0.520 -0.792 -25.986 1.00 87.50 368 LYS A CA 1
ATOM 2759 C C . LYS A 1 368 ? -1.514 -0.776 -27.147 1.00 87.50 368 LYS A C 1
ATOM 2761 O O . LYS A 1 368 ? -1.618 -1.736 -27.914 1.00 87.50 368 LYS A O 1
ATOM 2766 N N . ALA A 1 369 ? -2.233 0.327 -27.301 1.00 84.38 369 ALA A N 1
ATOM 2767 C CA . ALA A 1 369 ? -2.954 0.662 -28.524 1.00 84.38 369 ALA A CA 1
ATOM 2768 C C . ALA A 1 369 ? -2.608 2.110 -28.889 1.00 84.38 369 ALA A C 1
ATOM 2770 O O . ALA A 1 369 ? -3.068 3.054 -28.256 1.00 84.38 369 ALA A O 1
ATOM 2771 N N . GLY A 1 370 ? -1.733 2.284 -29.882 1.00 84.56 370 GLY A N 1
ATOM 2772 C CA . GLY A 1 370 ? -1.133 3.591 -30.157 1.00 84.56 370 GLY A CA 1
ATOM 2773 C C . GLY A 1 370 ? -0.172 4.016 -29.041 1.00 84.56 370 GLY A C 1
ATOM 2774 O O . GLY A 1 370 ? 0.733 3.256 -28.689 1.00 84.56 370 GLY A O 1
ATOM 2775 N N . SER A 1 371 ? -0.355 5.227 -28.506 1.00 82.75 371 SER A N 1
ATOM 2776 C CA . SER A 1 371 ? 0.421 5.765 -27.375 1.00 82.75 371 SER A CA 1
ATOM 2777 C C . SER A 1 371 ? -0.025 5.226 -26.018 1.00 82.75 371 SER A C 1
ATOM 2779 O O . SER A 1 371 ? 0.765 5.230 -25.072 1.00 82.75 371 SER A O 1
ATOM 2781 N N . ASP A 1 372 ? -1.266 4.755 -25.922 1.00 86.81 372 ASP A N 1
ATOM 2782 C CA . ASP A 1 372 ? -1.909 4.479 -24.646 1.00 86.81 372 ASP A CA 1
ATOM 2783 C C . ASP A 1 372 ? -1.748 3.012 -24.258 1.00 86.81 372 ASP A C 1
ATOM 2785 O O . ASP A 1 372 ? -1.668 2.113 -25.098 1.00 86.81 372 ASP A O 1
ATOM 2789 N N . THR A 1 373 ? -1.684 2.770 -22.953 1.00 89.88 373 THR A N 1
ATOM 2790 C CA . THR A 1 373 ? -1.534 1.432 -22.376 1.00 89.88 373 THR A CA 1
ATOM 2791 C C . THR A 1 373 ? -2.855 1.029 -21.746 1.00 89.88 373 THR A C 1
ATOM 2793 O O . THR A 1 373 ? -3.420 1.799 -20.969 1.00 89.88 373 THR A O 1
ATOM 2796 N N . ARG A 1 374 ? -3.354 -0.166 -22.074 1.00 91.81 374 ARG A N 1
ATOM 2797 C CA . ARG A 1 374 ? -4.602 -0.659 -21.488 1.00 91.81 374 ARG A CA 1
ATOM 2798 C C . ARG A 1 374 ? -4.465 -0.860 -19.976 1.00 91.81 374 ARG A C 1
ATOM 2800 O O . ARG A 1 374 ? -3.428 -1.314 -19.489 1.00 91.81 374 ARG A O 1
ATOM 2807 N N . SER A 1 375 ? -5.516 -0.510 -19.251 1.00 93.19 375 SER A N 1
ATOM 2808 C CA . SER A 1 375 ? -5.637 -0.669 -17.799 1.00 93.19 375 SER A CA 1
ATOM 2809 C C . SER A 1 375 ? -7.064 -1.060 -17.436 1.00 93.19 375 SER A C 1
ATOM 2811 O O . SER A 1 375 ? -7.996 -0.794 -18.194 1.00 93.19 375 SER A O 1
ATOM 2813 N N . SER A 1 376 ? -7.259 -1.661 -16.270 1.00 94.81 376 SER A N 1
ATOM 2814 C CA . SER A 1 376 ? -8.588 -2.061 -15.812 1.00 94.81 376 SER A CA 1
ATOM 2815 C C . SER A 1 376 ? -8.809 -1.747 -14.345 1.00 94.81 376 SER A C 1
ATOM 2817 O O . SER A 1 376 ? -7.900 -1.914 -13.536 1.00 94.81 376 SER A O 1
ATOM 2819 N N . VAL A 1 377 ? -10.037 -1.373 -14.012 1.00 94.94 377 VAL A N 1
ATOM 2820 C CA . VAL A 1 377 ? -10.524 -1.179 -12.648 1.00 94.94 377 VAL A CA 1
ATOM 2821 C C . VAL A 1 377 ? -11.633 -2.195 -12.408 1.00 94.94 377 VAL A C 1
ATOM 2823 O O . VAL A 1 377 ? -12.592 -2.250 -13.175 1.00 94.94 377 VAL A O 1
ATOM 2826 N N . VAL A 1 378 ? -11.485 -3.017 -11.371 1.00 95.12 378 VAL A N 1
ATOM 2827 C CA . VAL A 1 378 ? -12.506 -3.982 -10.949 1.00 95.12 378 VAL A CA 1
ATOM 2828 C C . VAL A 1 378 ? -13.060 -3.530 -9.606 1.00 95.12 378 VAL A C 1
ATOM 2830 O O . VAL A 1 378 ? -12.339 -3.550 -8.608 1.00 95.12 378 VAL A O 1
ATOM 2833 N N . LEU A 1 379 ? -14.319 -3.106 -9.589 1.00 93.75 379 LEU A N 1
ATOM 2834 C CA . LEU A 1 379 ? -15.042 -2.694 -8.395 1.00 93.75 379 LEU A CA 1
ATOM 2835 C C . LEU A 1 379 ? -15.793 -3.894 -7.815 1.00 93.75 379 LEU A C 1
ATOM 2837 O O . LEU A 1 379 ? -16.497 -4.605 -8.522 1.00 93.75 379 LEU A O 1
ATOM 2841 N N . PHE A 1 380 ? -15.648 -4.128 -6.520 1.00 92.62 380 PHE A N 1
ATOM 2842 C CA . PHE A 1 380 ? -16.314 -5.201 -5.799 1.00 92.62 380 PHE A CA 1
ATOM 2843 C C . PHE A 1 380 ? -17.308 -4.602 -4.818 1.00 92.62 380 PHE A C 1
ATOM 2845 O O . PHE A 1 380 ? -16.915 -3.837 -3.938 1.00 92.62 380 PHE A O 1
ATOM 2852 N N . GLU A 1 381 ? -18.576 -4.996 -4.920 1.00 90.19 381 GLU A N 1
ATOM 2853 C CA . GLU A 1 381 ? -19.641 -4.502 -4.048 1.00 90.19 381 GLU A CA 1
ATOM 2854 C C . GLU A 1 381 ? -20.471 -5.646 -3.460 1.00 90.19 381 GLU A C 1
ATOM 2856 O O . GLU A 1 381 ? -20.914 -6.576 -4.146 1.00 90.19 381 GLU A O 1
ATOM 2861 N N . ALA A 1 382 ? -20.718 -5.566 -2.153 1.00 86.50 382 ALA A N 1
ATOM 2862 C CA . ALA A 1 382 ? -21.628 -6.476 -1.474 1.00 86.50 382 ALA A CA 1
ATOM 2863 C C . ALA A 1 382 ? -23.079 -6.230 -1.922 1.00 86.50 382 ALA A C 1
ATOM 2865 O O . ALA A 1 382 ? -23.651 -5.172 -1.661 1.00 86.50 382 ALA A O 1
ATOM 2866 N N . ALA A 1 383 ? -23.701 -7.238 -2.536 1.00 83.25 383 ALA A N 1
ATOM 2867 C CA . ALA A 1 383 ? -25.089 -7.184 -2.998 1.00 83.25 383 ALA A CA 1
ATOM 2868 C C . ALA A 1 383 ? -25.848 -8.476 -2.659 1.00 83.25 383 ALA A C 1
ATOM 2870 O O . ALA A 1 383 ? -25.257 -9.507 -2.355 1.00 83.25 383 ALA A O 1
ATOM 2871 N N . SER A 1 384 ? -27.180 -8.464 -2.702 1.00 78.94 384 SER A N 1
ATOM 2872 C CA . SER A 1 384 ? -27.967 -9.696 -2.560 1.00 78.94 384 SER A CA 1
ATOM 2873 C C . SER A 1 384 ? -27.943 -10.512 -3.858 1.00 78.94 384 SER A C 1
ATOM 2875 O O . SER A 1 384 ? -28.256 -9.968 -4.912 1.00 78.94 384 SER A O 1
ATOM 2877 N N . GLY A 1 385 ? -27.659 -11.816 -3.786 1.00 81.38 385 GLY A N 1
ATOM 2878 C CA . GLY A 1 385 ? -27.710 -12.723 -4.942 1.00 81.38 385 GLY A CA 1
ATOM 2879 C C . GLY A 1 385 ? -26.379 -13.410 -5.250 1.00 81.38 385 GLY A C 1
ATOM 2880 O O . GLY A 1 385 ? -25.400 -13.263 -4.522 1.00 81.38 385 GLY A O 1
ATOM 2881 N N . SER A 1 386 ? -26.356 -14.209 -6.319 1.00 84.38 386 SER A N 1
ATOM 2882 C CA . SER A 1 386 ? -25.133 -14.859 -6.803 1.00 84.38 386 SER A CA 1
ATOM 2883 C C . SER A 1 386 ? -24.103 -13.821 -7.233 1.00 84.38 386 SER A C 1
ATOM 2885 O O . SER A 1 386 ? -24.478 -12.861 -7.899 1.00 84.38 386 SER A O 1
ATOM 2887 N N . THR A 1 387 ? -22.826 -14.050 -6.931 1.00 87.88 387 THR A N 1
ATOM 2888 C CA . THR A 1 387 ? -21.752 -13.173 -7.401 1.00 87.88 387 THR A CA 1
ATOM 2889 C C . THR A 1 387 ? -21.618 -13.223 -8.916 1.00 87.88 387 THR A C 1
ATOM 2891 O O . THR A 1 387 ? -21.493 -14.308 -9.485 1.00 87.88 387 THR A O 1
ATOM 2894 N N . GLN A 1 388 ? -21.645 -12.059 -9.556 1.00 90.19 388 GLN A N 1
ATOM 2895 C CA . GLN A 1 388 ? -21.510 -11.899 -11.002 1.00 90.19 388 GLN A CA 1
ATOM 2896 C C . GLN A 1 388 ? -20.369 -10.941 -11.320 1.00 90.19 388 GLN A C 1
ATOM 2898 O O . GLN A 1 388 ? -20.095 -10.034 -10.544 1.00 90.19 388 GLN A O 1
ATOM 2903 N N . PHE A 1 389 ? -19.712 -11.174 -12.454 1.00 93.81 389 PHE A N 1
ATOM 2904 C CA . PHE A 1 389 ? -18.698 -10.294 -13.024 1.00 93.81 389 PHE A CA 1
ATOM 2905 C C . PHE A 1 389 ? -19.268 -9.683 -14.301 1.00 93.81 389 PHE A C 1
ATOM 2907 O O . PHE A 1 389 ? -19.642 -10.425 -15.212 1.00 93.81 389 PHE A O 1
ATOM 2914 N N . THR A 1 390 ? -19.357 -8.359 -14.358 1.00 94.50 390 THR A N 1
ATOM 2915 C CA . THR A 1 390 ? -19.992 -7.626 -15.458 1.00 94.50 390 THR A CA 1
ATOM 2916 C C . THR A 1 390 ? -19.089 -6.522 -15.980 1.00 94.50 390 THR A C 1
ATOM 2918 O O . THR A 1 390 ? -18.371 -5.873 -15.225 1.00 94.50 390 THR A O 1
ATOM 2921 N N . TYR A 1 391 ? -19.133 -6.298 -17.291 1.00 95.38 391 TYR A N 1
ATOM 2922 C CA . TYR A 1 391 ? -18.516 -5.129 -17.907 1.00 95.38 391 TYR A CA 1
ATOM 2923 C C . TYR A 1 391 ? -19.404 -3.907 -17.678 1.00 95.38 391 TYR A C 1
ATOM 2925 O O . TYR A 1 391 ? -20.603 -3.964 -17.952 1.00 95.38 391 TYR A O 1
ATOM 2933 N N . GLU A 1 392 ? -18.809 -2.811 -17.213 1.00 93.75 392 GLU A N 1
ATOM 2934 C CA . GLU A 1 392 ? -19.526 -1.561 -16.983 1.00 93.75 392 GLU A CA 1
ATOM 2935 C C . GLU A 1 392 ? -19.336 -0.608 -18.171 1.00 93.75 392 GLU A C 1
ATOM 2937 O O . GLU A 1 392 ? -20.288 -0.278 -18.883 1.00 93.75 392 GLU A O 1
ATOM 2942 N N . ARG A 1 393 ? -18.092 -0.167 -18.404 1.00 93.56 393 ARG A N 1
ATOM 2943 C CA . ARG A 1 393 ? -17.754 0.812 -19.447 1.00 93.56 393 ARG A CA 1
ATOM 2944 C C . ARG A 1 393 ? -16.263 0.850 -19.777 1.00 93.56 393 ARG A C 1
ATOM 2946 O O . ARG A 1 393 ? -15.414 0.408 -19.008 1.00 93.56 393 ARG A O 1
ATOM 2953 N N . GLU A 1 394 ? -15.940 1.479 -20.900 1.00 92.38 394 GLU A N 1
ATOM 2954 C CA . GLU A 1 394 ? -14.600 1.959 -21.245 1.00 92.38 394 GLU A CA 1
ATOM 2955 C C . GLU A 1 394 ? -14.560 3.477 -21.023 1.00 92.38 394 GLU A C 1
ATOM 2957 O O . GLU A 1 394 ? -15.515 4.188 -21.345 1.00 92.38 394 GLU A O 1
ATOM 2962 N N . ALA A 1 395 ? -13.484 3.977 -20.420 1.00 90.00 395 ALA A N 1
ATOM 2963 C CA . ALA A 1 395 ? -13.315 5.394 -20.140 1.00 90.00 395 ALA A CA 1
ATOM 2964 C C . ALA A 1 395 ? -13.246 6.223 -21.428 1.00 90.00 395 ALA A C 1
ATOM 2966 O O . ALA A 1 395 ? -12.534 5.896 -22.376 1.00 90.00 395 ALA A O 1
ATOM 2967 N N . THR A 1 396 ? -13.930 7.364 -21.448 1.00 84.31 396 THR A N 1
ATOM 2968 C CA . THR A 1 396 ? -13.826 8.293 -22.574 1.00 84.31 396 THR A CA 1
ATOM 2969 C C . THR A 1 396 ? -12.451 8.960 -22.573 1.00 84.31 396 THR A C 1
ATOM 2971 O O . THR A 1 396 ? -12.140 9.738 -21.675 1.00 84.31 396 THR A O 1
ATOM 2974 N N . GLY A 1 397 ? -11.645 8.698 -23.603 1.00 79.81 397 GLY A N 1
ATOM 2975 C CA . GLY A 1 397 ? -10.338 9.341 -23.782 1.00 79.81 397 GLY A CA 1
ATOM 2976 C C . GLY A 1 397 ? -9.163 8.639 -23.095 1.00 79.81 397 GLY A C 1
ATOM 2977 O O . GLY A 1 397 ? -8.063 9.183 -23.117 1.00 79.81 397 GLY A O 1
ATOM 2978 N N . SER A 1 398 ? -9.360 7.446 -22.525 1.00 84.62 398 SER A N 1
ATOM 2979 C CA . SER A 1 398 ? -8.271 6.564 -22.093 1.00 84.62 398 SER A CA 1
ATOM 2980 C C . SER A 1 398 ? -8.619 5.097 -22.345 1.00 84.62 398 SER A C 1
ATOM 2982 O O . SER A 1 398 ? -9.785 4.722 -22.408 1.00 84.62 398 SER A O 1
ATOM 2984 N N . LEU A 1 399 ? -7.606 4.235 -22.447 1.00 91.25 399 LEU A N 1
ATOM 2985 C CA . LEU A 1 399 ? -7.798 2.783 -22.552 1.00 91.25 399 LEU A CA 1
ATOM 2986 C C . LEU A 1 399 ? -7.989 2.141 -21.166 1.00 91.25 399 LEU A C 1
ATOM 2988 O O . LEU A 1 399 ? -7.260 1.218 -20.790 1.00 91.25 399 LEU A O 1
ATOM 2992 N N . THR A 1 400 ? -8.930 2.667 -20.380 1.00 93.50 400 THR A N 1
ATOM 2993 C CA . THR A 1 400 ? -9.248 2.170 -19.034 1.00 93.50 400 THR A CA 1
ATOM 2994 C C . THR A 1 400 ? -10.620 1.510 -19.026 1.00 93.50 400 THR A C 1
ATOM 2996 O O . THR A 1 400 ? -11.616 2.140 -19.370 1.00 93.50 400 THR A O 1
ATOM 2999 N N . TYR A 1 401 ? -10.678 0.247 -18.614 1.00 95.06 401 TYR A N 1
ATOM 3000 C CA . TYR A 1 401 ? -11.895 -0.564 -18.633 1.00 95.06 401 TYR A CA 1
ATOM 3001 C C . TYR A 1 401 ? -12.408 -0.799 -17.213 1.00 95.06 401 TYR A C 1
ATOM 3003 O O . TYR A 1 401 ? -11.637 -1.180 -16.335 1.00 95.06 401 TYR A O 1
ATOM 3011 N N . TYR A 1 402 ? -13.701 -0.583 -16.999 1.00 95.50 402 TYR A N 1
ATOM 3012 C CA . TYR A 1 402 ? -14.365 -0.734 -15.709 1.00 95.50 402 TYR A CA 1
ATOM 3013 C C . TYR A 1 402 ? -15.215 -2.000 -15.691 1.00 95.50 402 TYR A C 1
ATOM 3015 O O . TYR A 1 402 ? -15.967 -2.276 -16.633 1.00 95.50 402 TYR A O 1
ATOM 3023 N N . PHE A 1 403 ? -15.080 -2.759 -14.610 1.00 96.44 403 PHE A N 1
ATOM 3024 C CA . PHE A 1 403 ? -15.819 -3.986 -14.362 1.00 96.44 403 PHE A CA 1
ATOM 3025 C C . PHE A 1 403 ? -16.372 -3.990 -12.945 1.00 96.44 403 PHE A C 1
ATOM 3027 O O . PHE A 1 403 ? -15.685 -3.555 -12.022 1.00 96.44 403 PHE A O 1
ATOM 3034 N N . ASP A 1 404 ? -17.542 -4.594 -12.779 1.00 94.19 404 ASP A N 1
ATOM 3035 C CA . ASP A 1 404 ? -18.191 -4.755 -11.484 1.00 94.19 404 ASP A CA 1
ATOM 3036 C C . ASP A 1 404 ? -18.254 -6.229 -11.084 1.00 94.19 404 ASP A C 1
ATOM 3038 O O . ASP A 1 404 ? -18.552 -7.115 -11.891 1.00 94.19 404 ASP A O 1
ATOM 3042 N N . VAL A 1 405 ? -17.996 -6.487 -9.807 1.00 93.69 405 VAL A N 1
ATOM 3043 C CA . VAL A 1 405 ? -18.200 -7.765 -9.136 1.00 93.69 405 VAL A CA 1
ATOM 3044 C C . VAL A 1 405 ? -19.207 -7.552 -8.018 1.00 93.69 405 VAL A C 1
ATOM 3046 O O . VAL A 1 405 ? -18.863 -7.092 -6.929 1.00 93.69 405 VAL A O 1
ATOM 3049 N N . THR A 1 406 ? -20.461 -7.908 -8.275 1.00 91.19 406 THR A N 1
ATOM 3050 C CA . THR A 1 406 ? -21.557 -7.725 -7.315 1.00 91.19 406 THR A CA 1
ATOM 3051 C C . THR A 1 406 ? -22.063 -9.074 -6.833 1.00 91.19 406 THR A C 1
ATOM 3053 O O . THR A 1 406 ? -22.279 -9.983 -7.634 1.00 91.19 406 THR A O 1
ATOM 3056 N N . GLY A 1 407 ? -22.238 -9.254 -5.520 1.00 86.44 407 GLY A N 1
ATOM 3057 C CA . GLY A 1 407 ? -22.774 -10.515 -4.998 1.00 86.44 407 GLY A CA 1
ATOM 3058 C C . GLY A 1 407 ? -22.770 -10.682 -3.489 1.00 86.44 407 GLY A C 1
ATOM 3059 O O . GLY A 1 407 ? -22.092 -9.962 -2.759 1.00 86.44 407 GLY A O 1
ATOM 3060 N N . SER A 1 408 ? -23.484 -11.708 -3.016 1.00 80.88 408 SER A N 1
ATOM 3061 C CA . SER A 1 408 ? -23.655 -11.962 -1.578 1.00 80.88 408 SER A CA 1
ATOM 3062 C C . SER A 1 408 ? -22.416 -12.542 -0.910 1.00 80.88 408 SER A C 1
ATOM 3064 O O . SER A 1 408 ? -22.375 -12.649 0.312 1.00 80.88 408 SER A O 1
ATOM 3066 N N . ARG A 1 409 ? -21.437 -12.987 -1.704 1.00 80.81 409 ARG A N 1
ATOM 3067 C CA . ARG A 1 409 ? -20.159 -13.523 -1.222 1.00 80.81 409 ARG A CA 1
ATOM 3068 C C . ARG A 1 409 ? -19.020 -12.510 -1.311 1.00 80.81 409 ARG A C 1
ATOM 3070 O O . ARG A 1 409 ? -17.894 -12.846 -0.954 1.00 80.81 409 ARG A O 1
ATOM 3077 N N . VAL A 1 410 ? -19.302 -11.282 -1.752 1.00 80.50 410 VAL A N 1
ATOM 3078 C CA . VAL A 1 410 ? -18.396 -10.141 -1.591 1.00 80.50 410 VAL A CA 1
ATOM 3079 C C . VAL A 1 410 ? -18.507 -9.684 -0.133 1.00 80.50 410 VAL A C 1
ATOM 3081 O O . VAL A 1 410 ? -19.172 -8.712 0.208 1.00 80.50 410 VAL A O 1
ATOM 3084 N N . SER A 1 411 ? -17.944 -10.486 0.768 1.00 71.00 411 SER A N 1
ATOM 3085 C CA . SER A 1 411 ? -18.020 -10.287 2.214 1.00 71.00 411 SER A CA 1
ATOM 3086 C C . SER A 1 411 ? -16.703 -10.687 2.879 1.00 71.00 411 SER A C 1
ATOM 3088 O O . SER A 1 411 ? -16.030 -11.586 2.370 1.00 71.00 411 SER A O 1
ATOM 3090 N N . PRO A 1 412 ? -16.355 -10.088 4.030 1.00 66.62 412 PRO A N 1
ATOM 3091 C CA . PRO A 1 412 ? -15.204 -10.502 4.827 1.00 66.62 412 PRO A CA 1
ATOM 3092 C C . PRO A 1 412 ? -15.238 -12.001 5.116 1.00 66.62 412 PRO A C 1
ATOM 3094 O O . PRO A 1 412 ? -16.261 -12.509 5.585 1.00 66.62 412 PRO A O 1
ATOM 3097 N N . ASP A 1 413 ? -14.118 -12.697 4.928 1.00 59.56 413 ASP A N 1
ATOM 3098 C CA . ASP A 1 413 ? -13.966 -14.040 5.477 1.00 59.56 413 ASP A CA 1
ATOM 3099 C C . ASP A 1 413 ? -13.761 -13.899 6.991 1.00 59.56 413 ASP A C 1
ATOM 3101 O O . ASP A 1 413 ? -12.651 -13.702 7.485 1.00 59.56 413 ASP A O 1
ATOM 3105 N N . ARG A 1 414 ? -14.858 -13.922 7.755 1.00 53.44 414 ARG A N 1
ATOM 3106 C CA . ARG A 1 414 ? -14.782 -14.062 9.211 1.00 53.44 414 ARG A CA 1
ATOM 3107 C C . ARG A 1 414 ? -14.372 -15.502 9.479 1.00 53.44 414 ARG A C 1
ATOM 3109 O O . ARG A 1 414 ? -15.212 -16.393 9.422 1.00 53.44 414 ARG A O 1
ATOM 3116 N N . GLY A 1 415 ? -13.078 -15.736 9.690 1.00 40.31 415 GLY A N 1
ATOM 3117 C CA . GLY A 1 415 ? -12.542 -17.063 9.984 1.00 40.31 415 GLY A CA 1
ATOM 3118 C C . GLY A 1 415 ? -13.356 -17.754 11.082 1.00 40.31 415 GLY A C 1
ATOM 3119 O O . GLY A 1 415 ? -13.308 -17.351 12.239 1.00 40.31 415 GLY A O 1
ATOM 3120 N N . GLY A 1 416 ? -14.127 -18.773 10.705 1.00 35.06 416 GLY A N 1
ATOM 3121 C CA . GLY A 1 416 ? -14.990 -19.518 11.619 1.00 35.06 416 GLY A CA 1
ATOM 3122 C C . GLY A 1 416 ? -16.240 -20.028 10.914 1.00 35.06 416 GLY A C 1
ATOM 3123 O O . GLY A 1 416 ? -17.143 -19.265 10.591 1.00 35.06 416 GLY A O 1
ATOM 3124 N N . GLY A 1 417 ? -16.276 -21.330 10.636 1.00 33.91 417 GLY A N 1
ATOM 3125 C CA . GLY A 1 417 ? -17.380 -21.965 9.927 1.00 33.91 417 GLY A CA 1
ATOM 3126 C C . GLY A 1 417 ? -18.724 -21.868 10.654 1.00 33.91 417 GLY A C 1
ATOM 3127 O O . GLY A 1 417 ? -18.794 -21.975 11.872 1.00 33.91 417 GLY A O 1
ATOM 3128 N N . GLY A 1 418 ? -19.785 -21.780 9.851 1.00 32.16 418 GLY A N 1
ATOM 3129 C CA . GLY A 1 418 ? -21.126 -22.247 10.197 1.00 32.16 418 GLY A CA 1
ATOM 3130 C C . GLY A 1 418 ? -21.988 -21.308 11.041 1.00 32.16 418 GLY A C 1
ATOM 3131 O O . GLY A 1 418 ? -21.849 -21.247 12.254 1.00 32.16 418 GLY A O 1
ATOM 3132 N N . GLY A 1 419 ? -23.006 -20.730 10.395 1.00 30.12 419 GLY A N 1
ATOM 3133 C CA . GLY A 1 419 ? -24.274 -20.395 11.049 1.00 30.12 419 GLY A CA 1
ATOM 3134 C C . GLY A 1 419 ? -24.629 -18.911 11.100 1.00 30.12 419 GLY A C 1
ATOM 3135 O O . GLY A 1 419 ? -24.216 -18.226 12.019 1.00 30.12 419 GLY A O 1
ATOM 3136 N N . GLY A 1 420 ? -25.484 -18.489 10.159 1.00 31.38 420 GLY A N 1
ATOM 3137 C CA . GLY A 1 420 ? -26.556 -17.496 10.342 1.00 31.38 420 GLY A CA 1
ATOM 3138 C C . GLY A 1 420 ? -26.182 -16.033 10.657 1.00 31.38 420 GLY A C 1
ATOM 3139 O O . GLY A 1 420 ? -25.323 -15.759 11.486 1.00 31.38 420 GLY A O 1
ATOM 3140 N N . PRO A 1 421 ? -26.882 -15.042 10.072 1.00 36.31 421 PRO A N 1
ATOM 3141 C CA . PRO A 1 421 ? -26.732 -13.654 10.478 1.00 36.31 421 PRO A CA 1
ATOM 3142 C C . PRO A 1 421 ? -27.513 -13.431 11.779 1.00 36.31 421 PRO A C 1
ATOM 3144 O O . PRO A 1 421 ? -28.691 -13.085 11.758 1.00 36.31 421 PRO A O 1
ATOM 3147 N N . SER A 1 422 ? -26.875 -13.633 12.930 1.00 32.41 422 SER A N 1
ATOM 3148 C CA . SER A 1 422 ? -27.343 -13.018 14.172 1.00 32.41 422 SER A CA 1
ATOM 3149 C C . SER A 1 422 ? -26.679 -11.656 14.314 1.00 32.41 422 SER A C 1
ATOM 3151 O O . SER A 1 422 ? -25.483 -11.539 14.569 1.00 32.41 422 SER A O 1
ATOM 3153 N N . SER A 1 423 ? -27.487 -10.620 14.125 1.00 43.84 423 SER A N 1
ATOM 3154 C CA . SER A 1 423 ? -27.218 -9.249 14.529 1.00 43.84 423 SER A CA 1
ATOM 3155 C C . SER A 1 423 ? -27.037 -9.176 16.051 1.00 43.84 423 SER A C 1
ATOM 3157 O O . SER A 1 423 ? -27.988 -8.904 16.782 1.00 43.84 423 SER A O 1
ATOM 3159 N N . SER A 1 424 ? -25.828 -9.423 16.547 1.00 39.00 424 SER A N 1
ATOM 3160 C CA . SER A 1 424 ? -25.400 -8.933 17.855 1.00 39.00 424 SER A CA 1
ATOM 3161 C C . SER A 1 424 ? -24.570 -7.681 17.612 1.00 39.00 424 SER A C 1
ATOM 3163 O O . SER A 1 424 ? -23.442 -7.741 17.130 1.00 39.00 424 SER A O 1
ATOM 3165 N N . GLY A 1 425 ? -25.179 -6.523 17.870 1.00 42.97 425 GLY A N 1
ATOM 3166 C CA . GLY A 1 425 ? -24.448 -5.270 17.980 1.00 42.97 425 GLY A CA 1
ATOM 3167 C C . GLY A 1 425 ? -23.493 -5.384 19.158 1.00 42.97 425 GLY A C 1
ATOM 3168 O O . GLY A 1 425 ? -23.900 -5.212 20.305 1.00 42.97 425 GLY A O 1
ATOM 3169 N N . ASP A 1 426 ? -22.242 -5.717 18.869 1.00 39.53 426 ASP A N 1
ATOM 3170 C CA . ASP A 1 426 ? -21.179 -5.726 19.856 1.00 39.53 426 ASP A CA 1
ATOM 3171 C C . ASP A 1 426 ? -20.923 -4.285 20.319 1.00 39.53 426 ASP A C 1
ATOM 3173 O O . ASP A 1 426 ? -20.325 -3.457 19.633 1.00 39.53 426 ASP A O 1
ATOM 3177 N N . ILE A 1 427 ? -21.380 -3.991 21.537 1.00 46.12 427 ILE A N 1
ATOM 3178 C CA . ILE A 1 427 ? -21.107 -2.758 22.297 1.00 46.12 427 ILE A CA 1
ATOM 3179 C C . ILE A 1 427 ? -19.614 -2.715 22.728 1.00 46.12 427 ILE A C 1
ATOM 3181 O O . ILE A 1 427 ? -19.177 -1.830 23.449 1.00 46.12 427 ILE A O 1
ATOM 3185 N N . SER A 1 428 ? -18.766 -3.643 22.280 1.00 48.94 428 SER A N 1
ATOM 3186 C CA . SER A 1 428 ? -17.329 -3.656 22.595 1.00 48.94 428 SER A CA 1
ATOM 3187 C C . SER A 1 428 ? -16.490 -2.693 21.739 1.00 48.94 428 SER A C 1
ATOM 3189 O O . SER A 1 428 ? -15.289 -2.566 21.967 1.00 48.94 428 SER A O 1
ATOM 3191 N N . GLY A 1 429 ? -17.099 -1.982 20.784 1.00 53.50 429 GLY A N 1
ATOM 3192 C CA . GLY A 1 429 ? -16.437 -0.923 20.017 1.00 53.50 429 GLY A CA 1
ATOM 3193 C C . GLY A 1 429 ? -16.276 0.403 20.788 1.00 53.50 429 GLY A C 1
ATOM 3194 O O . GLY A 1 429 ? -16.883 0.595 21.846 1.00 53.50 429 GLY A O 1
ATOM 3195 N N . PRO A 1 430 ? -15.521 1.379 20.241 1.00 55.66 430 PRO A N 1
ATOM 3196 C CA . PRO A 1 430 ? -15.304 2.698 20.858 1.00 55.66 430 PRO A CA 1
ATOM 3197 C C . PRO A 1 430 ? -16.610 3.431 21.215 1.00 55.66 430 PRO A C 1
ATOM 3199 O O . PRO A 1 430 ? -16.656 4.180 22.189 1.00 55.66 430 PRO A O 1
ATOM 3202 N N . ILE A 1 431 ? -17.697 3.152 20.489 1.00 55.97 431 ILE A N 1
ATOM 3203 C CA . ILE A 1 431 ? -19.044 3.672 20.764 1.00 55.97 431 ILE A CA 1
ATOM 3204 C C . ILE A 1 431 ? -19.610 3.117 22.076 1.00 55.97 431 ILE A C 1
ATOM 3206 O O . ILE A 1 431 ? -20.188 3.862 22.862 1.00 55.97 431 ILE A O 1
ATOM 3210 N N . GLY A 1 432 ? -19.448 1.824 22.349 1.00 61.62 432 GLY A N 1
ATOM 3211 C CA . GLY A 1 432 ? -19.997 1.248 23.568 1.00 61.62 432 GLY A CA 1
ATOM 3212 C C . GLY A 1 432 ? -19.185 1.589 24.810 1.00 61.62 432 GLY A C 1
ATOM 3213 O O . GLY A 1 432 ? -19.770 1.841 25.863 1.00 61.62 432 GLY A O 1
ATOM 3214 N N . LEU A 1 433 ? -17.865 1.760 24.672 1.00 62.66 433 LEU A N 1
ATOM 3215 C CA . LEU A 1 433 ? -17.060 2.391 25.719 1.00 62.66 433 LEU A CA 1
ATOM 3216 C C . LEU A 1 433 ? -17.517 3.834 25.980 1.00 62.66 433 LEU A C 1
ATOM 3218 O O . LEU A 1 433 ? -17.703 4.204 27.138 1.00 62.66 433 LEU A O 1
ATOM 3222 N N . ALA A 1 434 ? -17.787 4.629 24.939 1.00 64.94 434 ALA A N 1
ATOM 3223 C CA . ALA A 1 434 ? -18.310 5.986 25.104 1.00 64.94 434 ALA A CA 1
ATOM 3224 C C . ALA A 1 434 ? -19.661 6.010 25.843 1.00 64.94 434 ALA A C 1
ATOM 3226 O O . ALA A 1 434 ? -19.860 6.844 26.725 1.00 64.94 434 ALA A O 1
ATOM 3227 N N . ILE A 1 435 ? -20.564 5.067 25.553 1.00 67.25 435 ILE A N 1
ATOM 3228 C CA . ILE A 1 435 ? -21.857 4.942 26.245 1.00 67.25 435 ILE A CA 1
ATOM 3229 C C . ILE A 1 435 ? -21.663 4.568 27.721 1.00 67.25 435 ILE A C 1
ATOM 3231 O O . ILE A 1 435 ? -22.306 5.163 28.586 1.00 67.25 435 ILE A O 1
ATOM 3235 N N . ILE A 1 436 ? -20.756 3.636 28.033 1.00 69.56 436 ILE A N 1
ATOM 3236 C CA . ILE A 1 436 ? -20.444 3.251 29.420 1.00 69.56 436 ILE A CA 1
ATOM 3237 C C . ILE A 1 436 ? -19.881 4.447 30.199 1.00 69.56 436 ILE A C 1
ATOM 3239 O O . ILE A 1 436 ? -20.306 4.705 31.326 1.00 69.56 436 ILE A O 1
ATOM 3243 N N . PHE A 1 437 ? -18.973 5.221 29.600 1.00 66.81 437 PHE A N 1
ATOM 3244 C CA . PHE A 1 437 ? -18.402 6.402 30.249 1.00 66.81 437 PHE A CA 1
ATOM 3245 C C . PHE A 1 437 ? -19.405 7.551 30.391 1.00 66.81 437 PHE A C 1
ATOM 3247 O O . PHE A 1 437 ? -19.421 8.200 31.436 1.00 66.81 437 PHE A O 1
ATOM 3254 N N . LEU A 1 438 ? -20.287 7.771 29.411 1.00 67.94 438 LEU A N 1
ATOM 3255 C CA . LEU A 1 438 ? -21.397 8.724 29.530 1.00 67.94 438 LEU A CA 1
ATOM 3256 C C . LEU A 1 438 ? -22.370 8.319 30.643 1.00 67.94 438 LEU A C 1
ATOM 3258 O O . LEU A 1 438 ? -22.795 9.171 31.423 1.00 67.94 438 LEU A O 1
ATOM 3262 N N . ALA A 1 439 ? -22.679 7.027 30.765 1.00 67.62 439 ALA A N 1
ATOM 3263 C CA . ALA A 1 439 ? -23.528 6.509 31.831 1.00 67.62 439 ALA A CA 1
ATOM 3264 C C . ALA A 1 439 ? -22.878 6.681 33.215 1.00 67.62 439 ALA A C 1
ATOM 3266 O O . ALA A 1 439 ? -23.531 7.156 34.145 1.00 67.62 439 ALA A O 1
ATOM 3267 N N . LEU A 1 440 ? -21.584 6.370 33.351 1.00 69.31 440 LEU A N 1
ATOM 3268 C CA . LEU A 1 440 ? -20.830 6.581 34.593 1.00 69.31 440 LEU A CA 1
ATOM 3269 C C . LEU A 1 440 ? -20.706 8.071 34.945 1.00 69.31 440 LEU A C 1
ATOM 3271 O O . LEU A 1 440 ? -20.911 8.448 36.098 1.00 69.31 440 LEU A O 1
ATOM 3275 N N . GLY A 1 441 ? -20.431 8.933 33.964 1.00 71.88 441 GLY A N 1
ATOM 3276 C CA . GLY A 1 441 ? -20.384 10.384 34.150 1.00 71.88 441 GLY A CA 1
ATOM 3277 C C . GLY A 1 441 ? -21.734 10.955 34.588 1.00 71.88 441 GLY A C 1
ATOM 3278 O O . GLY A 1 441 ? -21.798 11.727 35.547 1.00 71.88 441 GLY A O 1
ATOM 3279 N N . GLY A 1 442 ? -22.823 10.515 33.952 1.00 71.19 442 GLY A N 1
ATOM 3280 C CA . GLY A 1 442 ? -24.190 10.862 34.342 1.00 71.19 442 GLY A CA 1
ATOM 3281 C C . GLY A 1 442 ? -24.540 10.393 35.756 1.00 71.19 442 GLY A C 1
ATOM 3282 O O . GLY A 1 442 ? -25.151 11.142 36.517 1.00 71.19 442 GLY A O 1
ATOM 3283 N N . LEU A 1 443 ? -24.090 9.198 36.149 1.00 71.56 443 LEU A N 1
ATOM 3284 C CA . LEU A 1 443 ? -24.283 8.657 37.494 1.00 71.56 443 LEU A CA 1
ATOM 3285 C C . LEU A 1 443 ? -23.575 9.510 38.559 1.00 71.56 443 LEU A C 1
ATOM 3287 O O . LEU A 1 443 ? -24.171 9.848 39.582 1.00 71.56 443 LEU A O 1
ATOM 3291 N N . VAL A 1 444 ? -22.325 9.909 38.308 1.00 74.88 444 VAL A N 1
ATOM 3292 C CA . VAL A 1 444 ? -21.578 10.798 39.212 1.00 74.88 444 VAL A CA 1
ATOM 3293 C C . VAL A 1 444 ? -22.263 12.161 39.312 1.00 74.88 444 VAL A C 1
ATOM 3295 O O . VAL A 1 444 ? -22.495 12.648 40.420 1.00 74.88 444 VAL A O 1
ATOM 3298 N N . ALA A 1 445 ? -22.647 12.757 38.179 1.00 74.00 445 ALA A N 1
ATOM 3299 C CA . ALA A 1 445 ? -23.361 14.032 38.156 1.00 74.00 445 ALA A CA 1
ATOM 3300 C C . ALA A 1 445 ? -24.680 13.963 38.945 1.00 74.00 445 ALA A C 1
ATOM 3302 O O . ALA A 1 445 ? -24.985 14.869 39.720 1.00 74.00 445 ALA A O 1
ATOM 3303 N N . TYR A 1 446 ? -25.420 12.861 38.814 1.00 76.62 446 TYR A N 1
ATOM 3304 C CA . TYR A 1 446 ? -26.651 12.611 39.556 1.00 76.62 446 TYR A CA 1
ATOM 3305 C C . TYR A 1 446 ? -26.428 12.591 41.078 1.00 76.62 446 TYR A C 1
ATOM 3307 O O . TYR A 1 446 ? -27.143 13.284 41.806 1.00 76.62 446 TYR A O 1
ATOM 3315 N N . PHE A 1 447 ? -25.415 11.870 41.573 1.00 75.44 447 PHE A N 1
ATOM 3316 C CA . PHE A 1 447 ? -25.111 11.839 43.009 1.00 75.44 447 PHE A CA 1
ATOM 3317 C C . PHE A 1 447 ? -24.620 13.189 43.542 1.00 75.44 447 PHE A C 1
ATOM 3319 O O . PHE A 1 447 ? -24.991 13.575 44.650 1.00 75.44 447 PHE A O 1
ATOM 3326 N N . VAL A 1 448 ? -23.825 13.928 42.763 1.00 76.44 448 VAL A N 1
ATOM 3327 C CA . VAL A 1 448 ? -23.292 15.237 43.172 1.00 76.44 448 VAL A CA 1
ATOM 3328 C C . VAL A 1 448 ? -24.395 16.292 43.212 1.00 76.44 448 VAL A C 1
ATOM 3330 O O . VAL A 1 448 ? -24.614 16.914 44.251 1.00 76.44 448 VAL A O 1
ATOM 3333 N N . VAL A 1 449 ? -25.125 16.482 42.109 1.00 78.88 449 VAL A N 1
ATOM 3334 C CA . VAL A 1 449 ? -26.193 17.491 42.023 1.00 78.88 449 VAL A CA 1
ATOM 3335 C C . VAL A 1 449 ? -27.332 17.140 42.973 1.00 78.88 449 VAL A C 1
ATOM 3337 O O . VAL A 1 449 ? -27.805 17.999 43.719 1.00 78.88 449 VAL A O 1
ATOM 3340 N N . GLY A 1 450 ? -27.738 15.869 43.004 1.00 74.69 450 GLY A N 1
ATOM 3341 C CA . GLY A 1 450 ? -28.777 15.405 43.913 1.00 74.69 450 GLY A CA 1
ATOM 3342 C C . GLY A 1 450 ? -28.360 15.518 45.381 1.00 74.69 450 GLY A C 1
ATOM 3343 O O . GLY A 1 450 ? -29.170 15.936 46.205 1.00 74.69 450 GLY A O 1
ATOM 3344 N N . GLY A 1 451 ? -27.101 15.218 45.716 1.00 75.56 451 GLY A N 1
ATOM 3345 C CA . GLY A 1 451 ? -26.577 15.364 47.075 1.00 75.56 451 GLY A CA 1
ATOM 3346 C C . GLY A 1 451 ? -26.535 16.822 47.533 1.00 75.56 451 GLY A C 1
ATOM 3347 O O . GLY A 1 451 ? -26.979 17.134 48.639 1.00 75.56 451 GLY A O 1
ATOM 3348 N N . ILE A 1 452 ? -26.093 17.739 46.663 1.00 78.12 452 ILE A N 1
ATOM 3349 C CA . ILE A 1 452 ? -26.134 19.184 46.9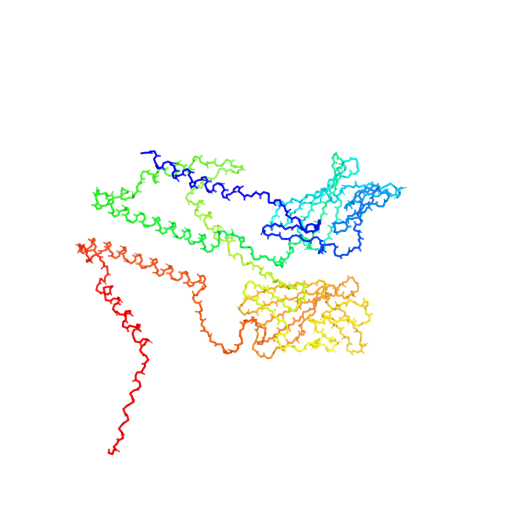32 1.00 78.12 452 ILE A CA 1
ATOM 3350 C C . ILE A 1 452 ? -27.577 19.641 47.156 1.00 78.12 452 ILE A C 1
ATOM 3352 O O . ILE A 1 452 ? -27.844 20.362 48.116 1.00 78.12 452 ILE A O 1
ATOM 3356 N N . PHE A 1 453 ? -28.521 19.204 46.320 1.00 77.06 453 PHE A N 1
ATOM 3357 C CA . PHE A 1 453 ? -29.934 19.554 46.463 1.00 77.06 453 PHE A CA 1
ATOM 3358 C C . PHE A 1 453 ? -30.530 19.048 47.789 1.00 77.06 453 PHE A C 1
ATOM 3360 O O . PHE A 1 453 ? -31.162 19.817 48.514 1.00 77.06 453 PHE A O 1
ATOM 3367 N N . MET A 1 454 ? -30.279 17.787 48.156 1.00 74.88 454 MET A N 1
ATOM 3368 C CA . MET A 1 454 ? -30.749 17.200 49.419 1.00 74.88 454 MET A CA 1
ATOM 3369 C C . MET A 1 454 ? -30.132 17.890 50.644 1.00 74.88 454 MET A C 1
ATOM 3371 O O . MET A 1 454 ? -30.828 18.146 51.628 1.00 74.88 454 MET A O 1
ATOM 3375 N N . TYR A 1 455 ? -28.850 18.251 50.578 1.00 75.38 455 TYR A N 1
ATOM 3376 C CA . TYR A 1 455 ? -28.168 18.944 51.668 1.00 75.38 455 TYR A CA 1
ATOM 3377 C C . TYR A 1 455 ? -28.646 20.395 51.829 1.00 75.38 455 TYR A C 1
ATOM 3379 O O . TYR A 1 455 ? -28.923 20.841 52.941 1.00 75.38 455 TYR A O 1
ATOM 3387 N N . THR A 1 456 ? -28.766 21.135 50.724 1.00 73.56 456 THR A N 1
ATOM 3388 C CA . THR A 1 456 ? -29.071 22.577 50.750 1.00 73.56 456 THR A CA 1
ATOM 3389 C C . THR A 1 456 ? -30.553 22.878 50.930 1.00 73.56 456 THR A C 1
ATOM 3391 O O . THR A 1 456 ? -30.889 23.752 51.724 1.00 73.56 456 THR A O 1
ATOM 3394 N N . GLN A 1 457 ? -31.444 22.172 50.226 1.00 75.25 457 GLN A N 1
ATOM 3395 C CA . GLN A 1 457 ? -32.879 22.467 50.270 1.00 75.25 457 GLN A CA 1
ATOM 3396 C C . GLN A 1 457 ? -33.632 21.653 51.319 1.00 75.25 457 GLN A C 1
ATOM 3398 O O . GLN A 1 457 ? -34.614 22.140 51.871 1.00 75.25 457 GLN A O 1
ATOM 3403 N N . ARG A 1 458 ? -33.193 20.421 51.603 1.00 74.44 458 ARG A N 1
ATOM 3404 C CA . ARG A 1 458 ? -33.878 19.536 52.560 1.00 74.44 458 ARG A CA 1
ATOM 3405 C C . ARG A 1 458 ? -33.167 19.407 53.902 1.00 74.44 458 ARG A C 1
ATOM 3407 O O . ARG A 1 458 ? -33.712 18.785 54.805 1.00 74.44 458 ARG A O 1
ATOM 3414 N N . GLY A 1 459 ? -31.976 19.993 54.047 1.00 80.50 459 GLY A N 1
ATOM 3415 C CA . GLY A 1 459 ? -31.206 19.937 55.291 1.00 80.50 459 GLY A CA 1
ATOM 3416 C C . GLY A 1 459 ? -30.800 18.518 55.700 1.00 80.50 459 GLY A C 1
ATOM 3417 O O . GLY A 1 459 ? -30.483 18.301 56.870 1.00 80.50 459 GLY A O 1
ATOM 3418 N N . ALA A 1 460 ? -30.825 17.563 54.763 1.00 74.12 460 ALA A N 1
ATOM 3419 C CA . ALA A 1 460 ? -30.513 16.164 55.026 1.00 74.12 460 ALA A CA 1
ATOM 3420 C C . ALA A 1 460 ? -29.068 16.021 55.526 1.00 74.12 460 ALA A C 1
ATOM 3422 O O . ALA A 1 460 ? -28.152 16.686 55.030 1.00 74.12 460 ALA A O 1
ATOM 3423 N N . ARG A 1 461 ? -28.849 15.152 56.519 1.00 74.19 461 ARG A N 1
ATOM 3424 C CA . ARG A 1 461 ? -27.526 14.895 57.110 1.00 74.19 461 ARG A CA 1
ATOM 3425 C C . ARG A 1 461 ? -27.253 13.396 57.174 1.00 74.19 461 ARG A C 1
ATOM 3427 O O . ARG A 1 461 ? -28.142 12.599 57.441 1.00 74.19 461 ARG A O 1
ATOM 3434 N N . GLY A 1 462 ? -25.999 13.009 56.950 1.00 76.50 462 GLY A N 1
ATOM 3435 C CA . GLY A 1 462 ? -25.598 11.601 56.951 1.00 76.50 462 GLY A CA 1
ATOM 3436 C C . GLY A 1 462 ? -26.082 10.848 55.708 1.00 76.50 462 GLY A C 1
ATOM 3437 O O . GLY A 1 462 ? -25.986 11.356 54.594 1.00 76.50 462 GLY A O 1
ATOM 3438 N N . VAL A 1 463 ? -26.583 9.625 55.893 1.00 69.94 463 VAL A N 1
ATOM 3439 C CA . VAL A 1 463 ? -27.000 8.716 54.802 1.00 69.94 463 VAL A CA 1
ATOM 3440 C C . VAL A 1 463 ? -28.187 9.226 53.977 1.00 69.94 463 VAL A C 1
ATOM 3442 O O . VAL A 1 463 ? -28.358 8.815 52.834 1.00 69.94 463 VAL A O 1
ATOM 3445 N N . GLU A 1 464 ? -28.955 10.177 54.507 1.00 76.44 464 GLU A N 1
ATOM 3446 C CA . GLU A 1 464 ? -30.103 10.795 53.829 1.00 76.44 464 GLU A CA 1
ATOM 3447 C C . GLU A 1 464 ? -29.704 11.777 52.716 1.00 76.44 464 GLU A C 1
ATOM 3449 O O . GLU A 1 464 ? -30.546 12.206 51.930 1.00 76.44 464 GLU A O 1
ATOM 3454 N N . VAL A 1 465 ? -28.416 12.131 52.625 1.00 74.12 465 VAL A N 1
ATOM 3455 C CA . VAL A 1 465 ? -27.889 12.984 51.547 1.00 74.12 465 VAL A CA 1
ATOM 3456 C C . VAL A 1 465 ? -27.875 12.240 50.206 1.00 74.12 465 VAL A C 1
ATOM 3458 O O . VAL A 1 465 ? -27.872 12.877 49.156 1.00 74.12 465 VAL A O 1
ATOM 3461 N N . ILE A 1 466 ? -27.899 10.903 50.218 1.00 74.38 466 ILE A N 1
ATOM 3462 C CA . ILE A 1 466 ? -27.887 10.083 49.004 1.00 74.38 466 ILE A CA 1
ATOM 3463 C C . ILE A 1 466 ? -29.266 10.162 48.320 1.00 74.38 466 ILE A C 1
ATOM 3465 O O . ILE A 1 466 ? -30.259 9.693 48.888 1.00 74.38 466 ILE A O 1
ATOM 3469 N N . PRO A 1 467 ? -29.355 10.701 47.088 1.00 70.25 467 PRO A N 1
ATOM 3470 C CA . PRO A 1 467 ? -30.609 10.746 46.342 1.00 70.25 467 PRO A CA 1
ATOM 3471 C C . PRO A 1 467 ? -31.167 9.337 46.125 1.00 70.25 467 PRO A C 1
ATOM 3473 O O . PRO A 1 467 ? -30.445 8.448 45.677 1.00 70.25 467 PRO A O 1
ATOM 3476 N N . ASN A 1 468 ? -32.453 9.134 46.433 1.00 78.38 468 ASN A N 1
ATOM 3477 C CA . ASN A 1 468 ? -33.141 7.842 46.300 1.00 78.38 468 ASN A CA 1
ATOM 3478 C C . ASN A 1 468 ? -32.427 6.681 47.026 1.00 78.38 468 ASN A C 1
ATOM 3480 O O . ASN A 1 468 ? -32.320 5.579 46.494 1.00 78.38 468 ASN A O 1
ATOM 3484 N N . TYR A 1 469 ? -31.940 6.919 48.250 1.00 77.56 469 TYR A N 1
ATOM 3485 C CA . TYR A 1 469 ? -31.195 5.938 49.051 1.00 77.56 469 TYR A CA 1
ATOM 3486 C C . TYR A 1 469 ? -31.841 4.543 49.132 1.00 77.56 469 TYR A C 1
ATOM 3488 O O . TYR A 1 469 ? -31.132 3.545 49.035 1.00 77.56 469 TYR A O 1
ATOM 3496 N N . THR A 1 470 ? -33.168 4.458 49.282 1.00 77.31 470 THR A N 1
ATOM 3497 C CA . THR A 1 470 ? -33.893 3.177 49.369 1.00 77.31 470 THR A CA 1
ATOM 3498 C C . THR A 1 470 ? -33.663 2.305 48.136 1.00 77.31 470 THR A C 1
ATOM 3500 O O . THR A 1 470 ? -33.308 1.142 48.273 1.00 77.31 470 THR A O 1
ATOM 3503 N N . PHE A 1 471 ? -33.732 2.890 46.938 1.00 77.94 471 PHE A N 1
ATOM 3504 C CA . PHE A 1 471 ? -33.451 2.190 45.686 1.00 77.94 471 PHE A CA 1
ATOM 3505 C C . PHE A 1 471 ? -32.016 1.643 45.642 1.00 77.94 471 PHE A C 1
ATOM 3507 O O . PHE A 1 471 ? -31.802 0.470 45.346 1.00 77.94 471 PHE A O 1
ATOM 3514 N N . TRP A 1 472 ? -31.025 2.475 45.979 1.00 75.12 472 TRP A N 1
ATOM 3515 C CA . TRP A 1 472 ? -29.612 2.079 45.942 1.00 75.12 472 TRP A CA 1
ATOM 3516 C C . TRP A 1 472 ? -29.247 1.034 46.996 1.00 75.12 472 TRP A C 1
ATOM 3518 O O . TRP A 1 472 ? -28.378 0.199 46.756 1.00 75.12 472 TRP A O 1
ATOM 3528 N N . LYS A 1 473 ? -29.917 1.064 48.152 1.00 75.81 473 LYS A N 1
ATOM 3529 C CA . LYS A 1 473 ? -29.769 0.060 49.207 1.00 75.81 473 LYS A CA 1
ATOM 3530 C C . LYS A 1 473 ? -30.293 -1.308 48.767 1.00 75.81 473 LYS A C 1
ATOM 3532 O O . LYS A 1 473 ? -29.691 -2.322 49.119 1.00 75.81 473 LYS A O 1
ATOM 3537 N N . ASP A 1 474 ? -31.379 -1.328 48.003 1.00 79.38 474 ASP A N 1
ATOM 3538 C CA . ASP A 1 474 ? -32.038 -2.565 47.584 1.00 79.38 474 ASP A CA 1
ATOM 3539 C C . ASP A 1 474 ? -31.392 -3.164 46.318 1.00 79.38 474 ASP A C 1
ATOM 3541 O O . ASP A 1 474 ? -31.414 -4.379 46.121 1.00 79.38 474 ASP A O 1
ATOM 3545 N N . LEU A 1 475 ?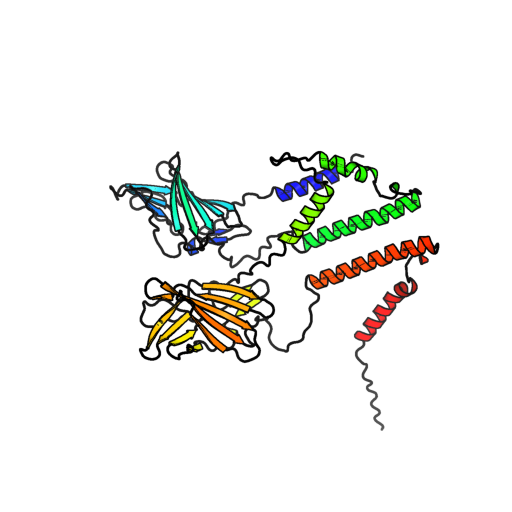 -30.722 -2.342 45.501 1.00 74.69 475 LEU A N 1
ATOM 3546 C CA . LEU A 1 475 ? -30.083 -2.729 44.235 1.00 74.69 475 LEU A CA 1
ATOM 3547 C C . LEU A 1 475 ? -29.208 -4.009 44.289 1.00 74.69 475 LEU A C 1
ATOM 3549 O O . LEU A 1 475 ? -29.340 -4.839 43.386 1.00 74.69 475 LEU A O 1
ATOM 3553 N N . PRO A 1 476 ? -28.356 -4.252 45.309 1.00 67.44 476 PRO A N 1
ATOM 3554 C CA . PRO A 1 476 ? -27.564 -5.484 45.393 1.00 67.44 476 PRO A CA 1
ATOM 3555 C C . PRO A 1 476 ? -28.421 -6.748 45.552 1.00 67.44 476 PRO A C 1
ATOM 3557 O O . PRO A 1 476 ? -28.059 -7.805 45.035 1.00 67.44 476 PRO A O 1
ATOM 3560 N N . PHE A 1 477 ? -29.561 -6.645 46.243 1.00 74.69 477 PHE A N 1
ATOM 3561 C CA . PHE A 1 477 ? -30.504 -7.752 46.404 1.00 74.69 477 PHE A CA 1
ATOM 3562 C C . PHE A 1 477 ? -31.253 -8.019 45.096 1.00 74.69 477 PHE A C 1
ATOM 3564 O O . PHE A 1 477 ? -31.334 -9.170 44.676 1.00 74.69 477 PHE A O 1
ATOM 3571 N N . LEU A 1 478 ? -31.679 -6.965 44.387 1.00 71.56 478 LEU A N 1
ATOM 3572 C CA . LEU A 1 478 ? -32.299 -7.101 43.063 1.00 71.56 478 LEU A CA 1
ATOM 3573 C C . LEU A 1 478 ? -31.359 -7.747 42.031 1.00 71.56 478 LEU A C 1
ATOM 3575 O O . LEU A 1 478 ? -31.798 -8.579 41.239 1.00 71.56 478 LEU A O 1
ATOM 3579 N N . LEU A 1 479 ? -30.065 -7.408 42.043 1.00 69.38 479 LEU A N 1
ATOM 3580 C CA . LEU A 1 479 ? -29.076 -8.040 41.161 1.00 69.38 479 LEU A CA 1
ATOM 3581 C C . LEU A 1 479 ? -28.881 -9.522 41.494 1.00 69.38 479 LEU A C 1
ATOM 3583 O O . LEU A 1 479 ? -28.816 -10.350 40.587 1.00 69.38 479 LEU A O 1
ATOM 3587 N N . LYS A 1 480 ? -28.820 -9.869 42.784 1.00 69.88 480 LYS A N 1
ATOM 3588 C CA . LYS A 1 480 ? -28.715 -11.260 43.237 1.00 69.88 480 LYS A CA 1
ATOM 3589 C C . LYS A 1 480 ? -29.924 -12.088 42.793 1.00 69.88 480 LYS A C 1
ATOM 3591 O O . LYS A 1 480 ? -29.737 -13.198 42.298 1.00 69.88 480 LYS A O 1
ATOM 3596 N N . ASP A 1 481 ? -31.129 -11.544 42.928 1.00 73.44 481 ASP A N 1
ATOM 3597 C CA . ASP A 1 481 ? -32.365 -12.218 42.523 1.00 73.44 481 ASP A CA 1
ATOM 3598 C C . ASP A 1 481 ? -32.465 -12.349 40.997 1.00 73.44 481 ASP A C 1
ATOM 3600 O O . ASP A 1 481 ? -32.843 -13.406 40.496 1.00 73.44 481 ASP A O 1
ATOM 3604 N N . GLY A 1 482 ? -32.030 -11.331 40.245 1.00 70.75 482 GLY A N 1
ATOM 3605 C CA . GLY A 1 482 ? -31.926 -11.394 38.784 1.00 70.75 482 GLY A CA 1
ATOM 3606 C C . GLY A 1 482 ? -30.940 -12.464 38.304 1.00 70.75 482 GLY A C 1
ATOM 3607 O O . GLY A 1 482 ? -31.275 -13.258 37.424 1.00 70.75 482 GLY A O 1
ATOM 3608 N N . PHE A 1 483 ? -29.758 -12.553 38.927 1.00 71.62 483 PHE A N 1
ATOM 3609 C CA . PHE A 1 483 ? -28.790 -13.613 38.635 1.00 71.62 483 PHE A CA 1
ATOM 3610 C C . PHE A 1 483 ? -29.348 -14.996 38.989 1.00 71.62 483 PHE A C 1
ATOM 3612 O O . PHE A 1 483 ? -29.295 -15.898 38.156 1.00 71.62 483 PHE A O 1
ATOM 3619 N N . LEU A 1 484 ? -29.943 -15.175 40.173 1.00 71.69 484 LEU A N 1
ATOM 3620 C CA . LEU A 1 484 ? -30.570 -16.443 40.569 1.00 71.69 484 LEU A CA 1
ATOM 3621 C C . LEU A 1 484 ? -31.697 -16.858 39.613 1.00 71.69 484 LEU A C 1
ATOM 3623 O O . LEU A 1 484 ? -31.817 -18.042 39.310 1.00 71.69 484 LEU A O 1
ATOM 3627 N N . PHE A 1 485 ? -32.464 -15.903 39.085 1.00 70.62 485 PHE A N 1
ATOM 3628 C CA . PHE A 1 485 ? -33.495 -16.156 38.079 1.00 70.62 485 PHE A CA 1
ATOM 3629 C C . PHE A 1 485 ? -32.904 -16.638 36.745 1.00 70.62 485 PHE A C 1
ATOM 3631 O O . PHE A 1 485 ? -33.429 -17.568 36.142 1.00 70.62 485 PHE A O 1
ATOM 3638 N N . THR A 1 486 ? -31.776 -16.069 36.301 1.00 72.56 486 THR A N 1
ATOM 3639 C CA . THR A 1 486 ? -31.089 -16.512 35.071 1.00 72.56 486 THR A CA 1
ATOM 3640 C C . THR A 1 486 ? -30.309 -17.821 35.217 1.00 72.56 486 THR A C 1
ATOM 3642 O O . THR A 1 486 ? -30.167 -18.549 34.238 1.00 72.56 486 THR A O 1
ATOM 3645 N N . ILE A 1 487 ? -29.804 -18.137 36.416 1.00 67.19 487 ILE A N 1
ATOM 3646 C CA . ILE A 1 487 ? -28.993 -19.341 36.678 1.00 67.19 487 ILE A CA 1
ATOM 3647 C C . ILE A 1 487 ? -29.847 -20.490 37.243 1.00 67.19 487 ILE A C 1
ATOM 3649 O O . ILE A 1 487 ? -29.326 -21.575 37.476 1.00 67.19 487 ILE A O 1
ATOM 3653 N N . SER A 1 488 ? -31.153 -20.302 37.467 1.00 58.69 488 SER A N 1
ATOM 3654 C CA . SER A 1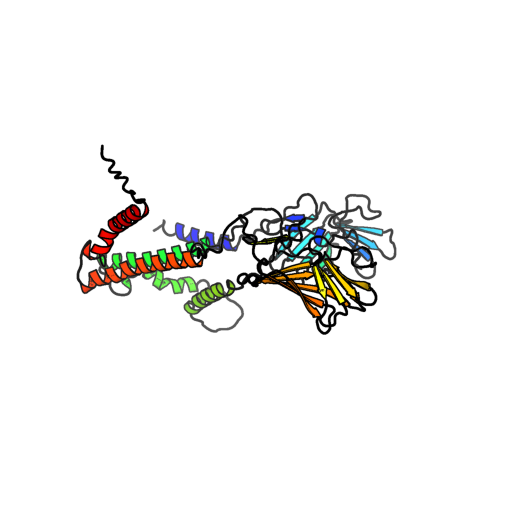 488 ? -32.067 -21.396 37.808 1.00 58.69 488 SER A CA 1
ATOM 3655 C C . SER A 1 488 ? -32.641 -22.002 36.521 1.00 58.69 488 SER A C 1
ATOM 3657 O O . SER A 1 488 ? -33.649 -21.512 36.006 1.00 58.69 488 SER A O 1
ATOM 3659 N N . PRO A 1 489 ? -32.032 -23.059 35.946 1.00 52.47 489 PRO A N 1
ATOM 3660 C CA . PRO A 1 489 ? -32.709 -23.828 34.922 1.00 52.47 489 PRO A CA 1
ATOM 3661 C C . PRO A 1 489 ? -33.940 -24.456 35.565 1.00 52.47 489 PRO A C 1
ATOM 3663 O O . PRO A 1 489 ? -33.861 -25.030 36.653 1.00 52.47 489 PRO A O 1
ATOM 3666 N N . CYS A 1 490 ? -35.071 -24.340 34.877 1.00 56.75 490 CYS A N 1
ATOM 3667 C CA . CYS A 1 490 ? -36.325 -24.991 35.207 1.00 56.75 490 CYS A CA 1
ATOM 3668 C C . CYS A 1 490 ? -36.083 -26.381 35.816 1.00 56.75 490 CYS A C 1
ATOM 3670 O O . CYS A 1 490 ? -35.691 -27.314 35.108 1.00 56.75 490 CYS A O 1
ATOM 3672 N N . TYR A 1 491 ? -36.349 -26.528 37.118 1.00 48.69 491 TYR A N 1
ATOM 3673 C CA . TYR A 1 491 ? -36.545 -27.830 37.742 1.00 48.69 491 TYR A CA 1
ATOM 3674 C C . TYR A 1 491 ? -37.820 -28.396 37.113 1.00 48.69 491 TYR A C 1
ATOM 3676 O O . TYR A 1 491 ? -38.940 -28.132 37.545 1.00 48.69 491 TYR A O 1
ATOM 3684 N N . LYS A 1 492 ? -37.652 -29.071 35.974 1.00 45.91 492 LYS A N 1
ATOM 3685 C CA . LYS A 1 492 ? -38.718 -29.767 35.268 1.00 45.91 492 LYS A CA 1
ATOM 3686 C C . LYS A 1 492 ? -39.157 -30.885 36.207 1.00 45.91 492 LYS A C 1
ATOM 3688 O O . LYS A 1 492 ? -38.453 -31.884 36.346 1.00 45.91 492 LYS A O 1
ATOM 3693 N N . GLY A 1 493 ? -40.265 -30.646 36.908 1.00 46.06 493 GLY A N 1
ATOM 3694 C CA . GLY A 1 493 ? -40.892 -31.588 37.822 1.00 46.06 493 GLY A CA 1
ATOM 3695 C C . GLY A 1 493 ? -40.997 -32.951 37.159 1.00 46.06 493 GLY A C 1
ATOM 3696 O O . GLY A 1 493 ? -41.635 -33.109 36.118 1.00 46.06 493 GLY A O 1
ATOM 3697 N N . ARG A 1 494 ? -40.311 -33.924 37.749 1.00 46.16 494 ARG A N 1
ATOM 3698 C CA . ARG A 1 494 ? -40.401 -35.331 37.384 1.00 46.16 494 ARG A CA 1
ATOM 3699 C C . ARG A 1 494 ? -41.245 -36.028 38.445 1.00 46.16 494 ARG A C 1
ATOM 3701 O O . ARG A 1 494 ? -40.779 -36.957 39.087 1.00 46.16 494 ARG A O 1
ATOM 3708 N N . ASP A 1 495 ? -42.482 -35.566 38.606 1.00 46.72 495 ASP A N 1
ATOM 3709 C CA . ASP A 1 495 ? -43.502 -36.284 39.370 1.00 46.72 495 ASP A CA 1
ATOM 3710 C C . ASP A 1 495 ? -44.217 -37.240 38.415 1.00 46.72 495 ASP A C 1
ATOM 3712 O O . ASP A 1 495 ? -45.253 -36.942 37.822 1.00 46.72 495 ASP A O 1
ATOM 3716 N N . GLY A 1 496 ? -43.593 -38.400 38.213 1.00 42.59 496 GLY A N 1
ATOM 3717 C CA . GLY A 1 496 ? -44.255 -39.560 37.640 1.00 42.59 496 GLY A CA 1
ATOM 3718 C C . GLY A 1 496 ? -45.048 -40.268 38.730 1.00 42.59 496 GLY A C 1
ATOM 3719 O O . GLY A 1 496 ? -44.489 -41.071 39.471 1.00 42.59 496 GLY A O 1
ATOM 3720 N N . TYR A 1 497 ? -46.352 -40.002 38.801 1.00 46.47 497 TYR A N 1
ATOM 3721 C CA . TYR A 1 497 ? -47.297 -40.952 39.377 1.00 46.47 497 TYR A CA 1
ATOM 3722 C C . TYR A 1 497 ? -47.333 -42.191 38.475 1.00 46.47 497 TYR A C 1
ATOM 3724 O O . TYR A 1 497 ? -47.920 -42.162 37.396 1.00 46.47 497 TYR A O 1
ATOM 3732 N N . HIS A 1 498 ? -46.725 -43.285 38.924 1.00 42.50 498 HIS A N 1
ATOM 3733 C CA . HIS A 1 498 ? -47.131 -44.625 38.520 1.00 42.50 498 HIS A CA 1
ATOM 3734 C C . HIS A 1 498 ? -47.739 -45.300 39.742 1.00 42.50 498 HIS A C 1
ATOM 3736 O O . HIS A 1 498 ? -47.049 -45.568 40.721 1.00 42.50 498 HIS A O 1
ATOM 3742 N N . GLY A 1 499 ? -49.049 -45.530 39.678 1.00 46.03 499 GLY A N 1
ATOM 3743 C CA . GLY A 1 499 ? -49.703 -46.490 40.547 1.00 46.03 499 GLY A CA 1
ATOM 3744 C C . GLY A 1 499 ? -49.268 -47.902 40.168 1.00 46.03 499 GLY A C 1
ATOM 3745 O O . GLY A 1 499 ? -49.321 -48.261 38.990 1.00 46.03 499 GLY A O 1
ATOM 3746 N N . LEU A 1 500 ? -48.832 -48.652 41.175 1.00 37.38 500 LEU A N 1
ATOM 3747 C CA . LEU A 1 500 ? -49.291 -49.995 41.529 1.00 37.38 500 LEU A CA 1
ATOM 3748 C C . LEU A 1 500 ? -48.955 -50.234 43.003 1.00 37.38 500 LEU A C 1
ATOM 3750 O O . LEU A 1 500 ? -47.819 -49.889 43.399 1.00 37.38 500 LEU A O 1
#

Secondary structure (DSSP, 8-state):
--SHHHHHHHHHHHHHHHHH-----PPEE-SSTTEEE-SS-EEEHHHHT-S-S-EEEE-SSSEEEEE-SSS-BPPTT--SSPEEEEEEETTEEEEEEEEEEGGGEEEEEEETTTTEEEEEE---GGG-EEEEEEEE-SSS-EEEEEEEETTTEEEEEEEETT-S-B---S-------TTSHHHHHHHHHHHHHHHHHHHHHHHHHHHHH---GGGGSTTHHHHHHHHHHHHT-----SS------HHHHHHHHHHHHHHGGG-----B-EEETTEEEEEEETTEEEEGGGSS--SSEEEE-TTSSEEEEE-TTS-B--TTSTT--EEEEEEETTT--EEEEEESSSEEEEEEEETTEEEEEEE----EETTEE-EEEEEEEE-SSS-EEEEEEE-TTS-EEEEEEEETT-S---SS----------TTSHHHHHHHHHHHHHHHHHHHHHHHHHHHHH---GGGGSTTHHHHHHHHHHHHHHHHHHH-------------

pLDDT: mean 72.6, std 18.79, range [29.95, 96.44]